Protein AF-0000000087666486 (afdb_homodimer)

pLDDT: mean 73.04, std 26.62, range [18.28, 98.5]

Sequence (472 aa):
MTANTTCSDFVQFFRSWVSNPRQVSAIAPSGERLARLMTREIEALDEPVLELGPGTGVFTRALLARGVRECDLTLIEFGAEFVGALSGRFPKARVVQMDAGEIAEAGLFDGNPVGAVVSGLPLLSMPPSKVAAILSGAFSVLRAGGAFYQFTYGPRCPVQRAIMEGLDLQATRIGGTVRNLPPASVYRISRKAPTEISSARRRYGGKSIDADISLVAAEMTAERNVSNLGSLNPGLMTANTTCSDFVQFFRSWVSNPRQVSAIAPSGERLARLMTREIEALDEPVLELGPGTGVFTRALLARGVRECDLTLIEFGAEFVGALSGRFPKARVVQMDAGEIAEAGLFDGNPVGAVVSGLPLLSMPPSKVAAILSGAFSVLRAGGAFYQFTYGPRCPVQRAIMEGLDLQATRIGGTVRNLPPASVYRISRKAPTEISSARRRYGGKSIDADISLVAAEMTAERNVSNLGSLNPGL

Secondary structure (DSSP, 8-state):
------SS-SSSTTS-SSS-TTT------HHHHHHHHHHTT--GGG-SEEEE--TTTHHHHHHHHTT--GGGEEEEES-HHHHHHHHHH-TTSEEEES-GGGHHHH-TTTT--EEEEEE-S-GGGS-HHHHHHHHHHHHHHEEEEEEEEEEEESSS-SS-HHHHHHTTEEEEEEEE-------EEEEEEEEPP--TTTTTTTTT--STHHHHHHHHHHHHHHHHHHHHHGGG----/------SS-S-STTTTSSS-TTT------HHHHHHHHHHTT--GGG-SEEEE--TTTHHHHHHHHTT--GGGEEEEES-HHHHHHHHHH-TTSEEEES-GGGHHHH-TTTT--EEEEEE-S-GGGS-HHHHHHHHHHHHHHEEEEEEEEEEEESSS-SS-HHHHHHTTEEEEEEEE-------EEEEEEEEPP--TTTTTTTTT--STHHHHHHHHHHHHHHHHHHHHHGGG----

Foldseek 3Di:
DDDCVDDCPCVVVPVDDPDPVVVVPPPPPLLLVVLCLLCVVPACVQFLEEEEACQQNSNVVNNVVRPHDLLRYEYEHQDPVRQVNCCVVRVNHHYHHDQLLCLQVPCPQPVHAGREYGYPDALLVDDLVSVLSNVVNNVNRHDVPHDYGDDYDDDDDSHDPVSCVVVVHDDDDRDDDDDDRPDDDDDDDDDDDPDVVNVVVCVPPVPCPVPPVVVVVVVVVVVVVVVVPVVPPDDD/DDPPPDDCPCPPVVVPVPDPVVPPDPPQPLLLVVLCLLCVVPACVQFLEEEEACQQNSNVVNNVVRPHDLLRYEYEHQDPVRQVNCCVVRVNHHYHHDQLLCLQVPCPQPVHAGQEYGYPDALLVDDLVSVLSNVVNNVNRHDVPHDYGDDYDDDDDSHDPVSCVVVVHDDDDRDDDDDDDPDDDDDDDDDDDPDVVNVVVCVPPVPCPVPVVVVVVVVVVVVVVVVVPVVPPDDD

Solvent-accessible surface area (backbone atoms only — not comparable to full-atom values): 26364 Å² total; per-residue (Å²): 147,74,94,67,83,68,64,96,50,73,51,59,65,55,71,45,65,38,57,63,54,83,72,60,65,73,30,32,36,65,61,48,38,46,25,44,61,60,35,65,87,51,43,54,88,28,55,33,33,38,32,36,41,43,63,66,34,44,54,54,52,38,37,45,74,49,52,35,55,53,67,38,30,37,37,35,28,63,54,70,86,35,50,62,58,43,42,67,77,38,68,60,34,45,74,42,81,40,59,62,53,45,45,62,78,63,59,83,42,74,96,50,49,23,29,31,35,41,38,63,50,68,53,73,81,46,56,68,68,52,49,44,33,27,53,53,15,52,57,69,35,37,37,91,89,25,39,39,28,36,57,33,86,39,94,59,77,62,68,54,64,69,53,32,60,75,66,45,42,42,77,40,80,76,48,66,43,71,59,32,51,72,32,31,25,29,30,44,33,30,68,51,74,75,50,83,75,55,66,65,51,59,76,75,66,75,81,60,69,72,58,53,61,54,49,58,55,49,52,58,53,50,56,54,55,56,66,64,58,70,74,62,81,72,89,126,151,54,96,72,73,65,57,108,52,79,56,69,58,68,55,58,76,46,60,65,54,86,70,54,59,76,27,36,40,65,51,48,41,47,26,45,62,61,37,65,87,51,41,54,87,29,55,34,34,38,32,37,40,44,64,60,32,34,52,55,52,37,36,44,73,50,52,34,56,52,68,37,31,37,36,34,28,65,54,69,84,36,49,61,58,43,42,66,75,38,68,58,33,45,73,43,80,41,59,63,53,45,44,63,77,62,60,83,40,72,97,51,48,22,29,32,34,40,40,62,51,67,52,73,81,46,56,68,70,53,50,43,32,28,52,53,14,51,58,69,36,37,36,91,90,23,38,37,27,37,56,33,85,40,93,59,78,62,67,54,64,68,54,32,59,76,66,45,42,42,76,40,79,74,49,65,44,71,59,32,51,73,32,30,25,28,31,44,33,30,69,51,74,77,50,82,73,54,65,65,52,58,77,75,66,74,79,60,70,72,60,55,62,55,48,56,55,50,52,58,52,48,56,53,56,57,66,64,57,68,73,61,80,72,89,129

Structure (mmCIF, N/CA/C/O backbone):
data_AF-0000000087666486-model_v1
#
loop_
_entity.id
_entity.type
_entity.pdbx_description
1 polymer 'Phospholipid methyltransferase'
#
loop_
_atom_site.group_PDB
_atom_site.id
_atom_site.type_symbol
_atom_site.label_atom_id
_atom_site.label_alt_id
_atom_site.label_comp_id
_atom_site.label_asym_id
_atom_site.label_entity_id
_atom_site.label_seq_id
_atom_site.pdbx_PDB_ins_code
_atom_site.Cartn_x
_atom_site.Cartn_y
_atom_site.Cartn_z
_atom_site.occupancy
_atom_site.B_iso_or_equiv
_atom_site.auth_seq_id
_atom_site.auth_comp_id
_atom_site.auth_asym_id
_atom_site.auth_atom_id
_atom_site.pdbx_PDB_model_num
ATOM 1 N N . MET A 1 1 ? 28.156 20.906 -7.379 1 20.38 1 MET A N 1
ATOM 2 C CA . MET A 1 1 ? 27 21.344 -8.164 1 20.38 1 MET A CA 1
ATOM 3 C C . MET A 1 1 ? 25.797 20.438 -7.914 1 20.38 1 MET A C 1
ATOM 5 O O . MET A 1 1 ? 24.719 20.672 -8.461 1 20.38 1 MET A O 1
ATOM 9 N N . THR A 1 2 ? 25.672 19.297 -6.918 1 18.28 2 THR A N 1
ATOM 10 C CA . THR A 1 2 ? 25.047 18.109 -6.332 1 18.28 2 THR A CA 1
ATOM 11 C C . THR A 1 2 ? 23.891 18.5 -5.418 1 18.28 2 THR A C 1
ATOM 13 O O . THR A 1 2 ? 23.781 19.656 -4.996 1 18.28 2 THR A O 1
ATOM 16 N N . ALA A 1 3 ? 23.469 17.906 -4.082 1 20.86 3 ALA A N 1
ATOM 17 C CA . ALA A 1 3 ? 22.703 16.703 -4.41 1 20.86 3 ALA A CA 1
ATOM 18 C C . ALA A 1 3 ? 21.375 17.047 -5.082 1 20.86 3 ALA A C 1
ATOM 20 O O . ALA A 1 3 ? 20.719 18.016 -4.684 1 20.86 3 ALA A O 1
ATOM 21 N N . ASN A 1 4 ? 20.875 16.859 -6.473 1 23.69 4 ASN A N 1
ATOM 22 C CA . ASN A 1 4 ? 20.078 16.281 -7.547 1 23.69 4 ASN A CA 1
ATOM 23 C C . ASN A 1 4 ? 18.906 15.477 -7.004 1 23.69 4 ASN A C 1
ATOM 25 O O . ASN A 1 4 ? 18.562 14.43 -7.551 1 23.69 4 ASN A O 1
ATOM 29 N N . THR A 1 5 ? 18.891 15.156 -5.832 1 29.58 5 THR A N 1
ATOM 30 C CA . THR A 1 5 ? 18.297 13.836 -5.594 1 29.58 5 THR A CA 1
ATOM 31 C C . THR A 1 5 ? 16.875 13.773 -6.145 1 29.58 5 THR A C 1
ATOM 33 O O . THR A 1 5 ? 15.992 14.477 -5.672 1 29.58 5 THR A O 1
ATOM 36 N N . THR A 1 6 ? 16.734 13.57 -7.508 1 30.69 6 THR A N 1
ATOM 37 C CA . THR A 1 6 ? 15.93 14.078 -8.609 1 30.69 6 THR A CA 1
ATOM 38 C C . THR A 1 6 ? 14.461 14.156 -8.219 1 30.69 6 THR A C 1
ATOM 40 O O . THR A 1 6 ? 14.07 13.672 -7.156 1 30.69 6 THR A O 1
ATOM 43 N N . CYS A 1 7 ? 14.008 14.219 -9.484 1 29.83 7 CYS A N 1
ATOM 44 C CA . CYS A 1 7 ? 13.266 14.883 -10.555 1 29.83 7 CYS A CA 1
ATOM 45 C C . CYS A 1 7 ? 11.781 14.938 -10.234 1 29.83 7 CYS A C 1
ATOM 47 O O . CYS A 1 7 ? 11.281 14.148 -9.43 1 29.83 7 CYS A O 1
ATOM 49 N N . SER A 1 8 ? 10.734 14.914 -11.312 1 38.97 8 SER A N 1
ATOM 50 C CA . SER A 1 8 ? 9.289 14.781 -11.453 1 38.97 8 SER A CA 1
ATOM 51 C C . SER A 1 8 ? 8.664 14.133 -10.227 1 38.97 8 SER A C 1
ATOM 53 O O . SER A 1 8 ? 7.957 13.125 -10.344 1 38.97 8 SER A O 1
ATOM 55 N N . ASP A 1 9 ? 9.352 13.766 -8.945 1 36 9 ASP A N 1
ATOM 56 C CA . ASP A 1 9 ? 9.609 12.852 -7.836 1 36 9 ASP A CA 1
ATOM 57 C C . ASP A 1 9 ? 8.547 12.984 -6.75 1 36 9 ASP A C 1
ATOM 59 O O . ASP A 1 9 ? 8.086 11.984 -6.199 1 36 9 ASP A O 1
ATOM 63 N N . PHE A 1 10 ? 9.008 13.961 -5.719 1 29.09 10 PHE A N 1
ATOM 64 C CA . PHE A 1 10 ? 8.086 13.961 -4.59 1 29.09 10 PHE A CA 1
ATOM 65 C C . PHE A 1 10 ? 6.641 13.883 -5.074 1 29.09 10 PHE A C 1
ATOM 67 O O . PHE A 1 10 ? 5.801 13.25 -4.43 1 29.09 10 PHE A O 1
ATOM 74 N N . VAL A 1 11 ? 6.711 14.805 -6.402 1 33.44 11 VAL A N 1
ATOM 75 C CA . VAL A 1 11 ? 5.59 15.312 -7.188 1 33.44 11 VAL A CA 1
ATOM 76 C C . VAL A 1 11 ? 4.602 14.18 -7.465 1 33.44 11 VAL A C 1
ATOM 78 O O . VAL A 1 11 ? 4.996 13.094 -7.887 1 33.44 11 VAL A O 1
ATOM 81 N N . GLN A 1 12 ? 4.102 14.938 -7.93 1 41.06 12 GLN A N 1
ATOM 82 C CA . GLN A 1 12 ? 3.092 15.68 -7.188 1 41.06 12 GLN A CA 1
ATOM 83 C C . GLN A 1 12 ? 2.584 14.875 -5.996 1 41.06 12 GLN A C 1
ATOM 85 O O . GLN A 1 12 ? 1.449 15.062 -5.551 1 41.06 12 GLN A O 1
ATOM 90 N N . PHE A 1 13 ? 3.482 14.352 -4.965 1 34.97 13 PHE A N 1
ATOM 91 C CA . PHE A 1 13 ? 3.379 13.344 -3.916 1 34.97 13 PHE A CA 1
ATOM 92 C C . PHE A 1 13 ? 1.929 12.922 -3.713 1 34.97 13 PHE A C 1
ATOM 94 O O . PHE A 1 13 ? 1.623 11.727 -3.691 1 34.97 13 PHE A O 1
ATOM 101 N N . PHE A 1 14 ? 1.424 13.625 -3.309 1 35.31 14 PHE A N 1
ATOM 102 C CA . PHE A 1 14 ? 0.018 13.742 -2.941 1 35.31 14 PHE A CA 1
ATOM 103 C C . PHE A 1 14 ? -0.875 13.625 -4.172 1 35.31 14 PHE A C 1
ATOM 105 O O . PHE A 1 14 ? -2.092 13.477 -4.051 1 35.31 14 PHE A O 1
ATOM 112 N N . ARG A 1 15 ? -0.001 14.383 -5.445 1 35.44 15 ARG A N 1
ATOM 113 C CA . ARG A 1 15 ? -0.92 14.555 -6.566 1 35.44 15 ARG A CA 1
ATOM 114 C C . ARG A 1 15 ? -1.989 13.469 -6.574 1 35.44 15 ARG A C 1
ATOM 116 O O . ARG A 1 15 ? -1.671 12.281 -6.59 1 35.44 15 ARG A O 1
ATOM 123 N N . SER A 1 16 ? -2.566 13.742 -5.922 1 37.09 16 SER A N 1
ATOM 124 C CA . SER A 1 16 ? -3.82 14.016 -5.227 1 37.09 16 SER A CA 1
ATOM 125 C C . SER A 1 16 ? -4.684 12.766 -5.129 1 37.09 16 SER A C 1
ATOM 127 O O . SER A 1 16 ? -4.973 12.125 -6.141 1 37.09 16 SER A O 1
ATOM 129 N N . TRP A 1 17 ? -4.57 12.156 -3.863 1 35.62 17 TRP A N 1
ATOM 130 C CA . TRP A 1 17 ? -5.125 11.242 -2.867 1 35.62 17 TRP A CA 1
ATOM 131 C C . TRP A 1 17 ? -6.48 10.711 -3.314 1 35.62 17 TRP A C 1
ATOM 133 O O . TRP A 1 17 ? -6.742 9.508 -3.223 1 35.62 17 TRP A O 1
ATOM 143 N N . VAL A 1 18 ? -7.348 11.492 -3.418 1 35.41 18 VAL A N 1
ATOM 144 C CA . VAL A 1 18 ? -8.766 11.82 -3.291 1 35.41 18 VAL A CA 1
ATOM 145 C C . VAL A 1 18 ? -9.406 11.883 -4.676 1 35.41 18 VAL A C 1
ATOM 147 O O . VAL A 1 18 ? -10.633 11.922 -4.793 1 35.41 18 VAL A O 1
ATOM 150 N N . SER A 1 19 ? -8.586 12.336 -5.676 1 32.97 19 SER A N 1
ATOM 151 C CA . SER A 1 19 ? -9.484 12.789 -6.734 1 32.97 19 SER A CA 1
ATOM 152 C C . SER A 1 19 ? -10.367 11.648 -7.23 1 32.97 19 SER A C 1
ATOM 154 O O . SER A 1 19 ? -11.5 11.883 -7.66 1 32.97 19 SER A O 1
ATOM 156 N N . ASN A 1 20 ? -9.977 10.805 -8.07 1 28.58 20 ASN A N 1
ATOM 157 C CA . ASN A 1 20 ? -10.977 9.914 -8.648 1 28.58 20 ASN A CA 1
ATOM 158 C C . ASN A 1 20 ? -11.18 8.672 -7.793 1 28.58 20 ASN A C 1
ATOM 160 O O . ASN A 1 20 ? -10.555 7.637 -8.039 1 28.58 20 ASN A O 1
ATOM 164 N N . PRO A 1 21 ? -11.875 8.938 -6.66 1 30.67 21 PRO A N 1
ATOM 165 C CA . PRO A 1 21 ? -12.203 7.883 -5.699 1 30.67 21 PRO A CA 1
ATOM 166 C C . PRO A 1 21 ? -12.633 6.586 -6.379 1 30.67 21 PRO A C 1
ATOM 168 O O . PRO A 1 21 ? -12.664 5.531 -5.742 1 30.67 21 PRO A O 1
ATOM 171 N N . ARG A 1 22 ? -13.398 6.734 -7.434 1 30 22 ARG A N 1
ATOM 172 C CA . ARG A 1 22 ? -13.867 5.484 -8.023 1 30 22 ARG A CA 1
ATOM 173 C C . ARG A 1 22 ? -12.703 4.535 -8.297 1 30 22 ARG A C 1
ATOM 175 O O . ARG A 1 22 ? -12.906 3.35 -8.562 1 30 22 ARG A O 1
ATOM 182 N N . GLN A 1 23 ? -11.57 5.223 -8.617 1 27.34 23 GLN A N 1
ATOM 183 C CA . GLN A 1 23 ? -10.445 4.328 -8.906 1 27.34 23 GLN A CA 1
ATOM 184 C C . GLN A 1 23 ? -9.664 4.004 -7.633 1 27.34 23 GLN A C 1
ATOM 186 O O . GLN A 1 23 ? -8.695 3.248 -7.676 1 27.34 23 GLN A O 1
ATOM 191 N N . VAL A 1 24 ? -9.695 4.82 -6.648 1 30.08 24 VAL A N 1
ATOM 192 C CA . VAL A 1 24 ? -9.109 4.516 -5.348 1 30.08 24 VAL A CA 1
ATOM 193 C C . VAL A 1 24 ? -9.836 3.324 -4.723 1 30.08 24 VAL A C 1
ATOM 195 O O . VAL A 1 24 ? -9.906 3.207 -3.496 1 30.08 24 VAL A O 1
ATOM 198 N N . SER A 1 25 ? -10.734 2.656 -5.352 1 29.23 25 SER A N 1
ATOM 199 C CA . SER A 1 25 ? -11.117 1.341 -4.848 1 29.23 25 SER A CA 1
ATOM 200 C C . SER A 1 25 ? -10.047 0.759 -3.939 1 29.23 25 SER A C 1
ATOM 202 O O . SER A 1 25 ? -10.297 0.487 -2.764 1 29.23 25 SER A O 1
ATOM 204 N N . ALA A 1 26 ? -9.125 -0.308 -4.48 1 29 26 ALA A N 1
ATOM 205 C CA . ALA A 1 26 ? -8.562 -1.594 -4.078 1 29 26 ALA A CA 1
ATOM 206 C C . ALA A 1 26 ? -7.234 -1.407 -3.348 1 29 26 ALA A C 1
ATOM 208 O O . ALA A 1 26 ? -6.168 -1.501 -3.957 1 29 26 ALA A O 1
ATOM 209 N N . ILE A 1 27 ? -6.938 -0.235 -2.816 1 31.91 27 ILE A N 1
ATOM 210 C CA . ILE A 1 27 ? -5.613 -0.49 -2.254 1 31.91 27 ILE A CA 1
ATOM 211 C C . ILE A 1 27 ? -5.676 -1.689 -1.312 1 31.91 27 ILE A C 1
ATOM 213 O O . ILE A 1 27 ? -6.129 -1.567 -0.171 1 31.91 27 ILE A O 1
ATOM 217 N N . ALA A 1 28 ? -6.094 -2.723 -1.535 1 39.56 28 ALA A N 1
ATOM 218 C CA . ALA A 1 28 ? -5.918 -4.02 -0.885 1 39.56 28 ALA A CA 1
ATOM 219 C C . ALA A 1 28 ? -4.488 -4.191 -0.385 1 39.56 28 ALA A C 1
ATOM 221 O O . ALA A 1 28 ? -3.533 -3.814 -1.071 1 39.56 28 ALA A O 1
ATOM 222 N N . PRO A 1 29 ? -4.277 -4.199 1.124 1 44.38 29 PRO A N 1
ATOM 223 C CA . PRO A 1 29 ? -2.893 -4.539 1.456 1 44.38 29 PRO A CA 1
ATOM 224 C C . PRO A 1 29 ? -2.168 -5.246 0.314 1 44.38 29 PRO A C 1
ATOM 226 O O . PRO A 1 29 ? -2.807 -5.883 -0.527 1 44.38 29 PRO A O 1
ATOM 229 N N . SER A 1 30 ? -0.939 -4.652 0.114 1 53.5 30 SER A N 1
ATOM 230 C CA . SER A 1 30 ? -0.133 -5.203 -0.971 1 53.5 30 SER A CA 1
ATOM 231 C C . SER A 1 30 ? -0.398 -6.695 -1.155 1 53.5 30 SER A C 1
ATOM 233 O O . SER A 1 30 ? -0.512 -7.176 -2.285 1 53.5 30 SER A O 1
ATOM 235 N N . GLY A 1 31 ? -0.73 -7.227 0.087 1 62.38 31 GLY A N 1
ATOM 236 C CA . GLY A 1 31 ? -1.003 -8.648 0.002 1 62.38 31 GLY A CA 1
ATOM 237 C C . GLY A 1 31 ? -2.318 -8.969 -0.686 1 62.38 31 GLY A C 1
ATOM 238 O O . GLY A 1 31 ? -2.387 -9.875 -1.521 1 62.38 31 GLY A O 1
ATOM 239 N N . GLU A 1 32 ? -3.305 -8.141 -0.295 1 67.19 32 GLU A N 1
ATOM 240 C CA . GLU A 1 32 ? -4.613 -8.367 -0.896 1 67.19 32 GLU A CA 1
ATOM 241 C C . GLU A 1 32 ? -4.617 -7.992 -2.375 1 67.19 32 GLU A C 1
ATOM 243 O O . GLU A 1 32 ? -5.223 -8.688 -3.197 1 67.19 32 GLU A O 1
ATOM 248 N N . ARG A 1 33 ? -3.936 -6.902 -2.641 1 71.94 33 ARG A N 1
ATOM 249 C CA . ARG A 1 33 ? -3.84 -6.484 -4.035 1 71.94 33 ARG A CA 1
ATOM 250 C C . ARG A 1 33 ? -3.096 -7.523 -4.867 1 71.94 33 ARG A C 1
ATOM 252 O O . ARG A 1 33 ? -3.502 -7.84 -5.988 1 71.94 33 ARG A O 1
ATOM 259 N N . LEU A 1 34 ? -2.062 -8.008 -4.316 1 78.56 34 LEU A N 1
ATOM 260 C CA . LEU A 1 34 ? -1.316 -9.055 -5.012 1 78.56 34 LEU A CA 1
ATOM 261 C C . LEU A 1 34 ? -2.184 -10.289 -5.23 1 78.56 34 LEU A C 1
ATOM 263 O O . LEU A 1 34 ? -2.164 -10.883 -6.309 1 78.56 34 LEU A O 1
ATOM 267 N N . ALA A 1 35 ? -2.969 -10.672 -4.188 1 84.25 35 ALA A N 1
ATOM 268 C CA . ALA A 1 35 ? -3.832 -11.852 -4.285 1 84.25 35 ALA A CA 1
ATOM 269 C C . ALA A 1 35 ? -4.895 -11.664 -5.363 1 84.25 35 ALA A C 1
ATOM 271 O O . ALA A 1 35 ? -5.172 -12.586 -6.137 1 84.25 35 ALA A O 1
ATOM 272 N N . ARG A 1 36 ? -5.418 -10.477 -5.406 1 84 36 ARG A N 1
ATOM 273 C CA . ARG A 1 36 ? -6.422 -10.172 -6.422 1 84 36 ARG A CA 1
ATOM 274 C C . ARG A 1 36 ? -5.816 -10.242 -7.82 1 84 36 ARG A C 1
ATOM 276 O O . ARG A 1 36 ? -6.434 -10.789 -8.742 1 84 36 ARG A O 1
ATOM 283 N N . LEU A 1 37 ? -4.645 -9.719 -7.941 1 85.12 37 LEU A N 1
ATOM 284 C CA . LEU A 1 37 ? -3.982 -9.727 -9.242 1 85.12 37 LEU A CA 1
ATOM 285 C C . LEU A 1 37 ? -3.639 -11.156 -9.656 1 85.12 37 LEU A C 1
ATOM 287 O O . LEU A 1 37 ? -3.824 -11.523 -10.82 1 85.12 37 LEU A O 1
ATOM 291 N N . MET A 1 38 ? -3.197 -11.891 -8.75 1 92.81 38 MET A N 1
ATOM 292 C CA . MET A 1 38 ? -2.797 -13.273 -8.992 1 92.81 38 MET A CA 1
ATOM 293 C C . MET A 1 38 ? -3.973 -14.102 -9.492 1 92.81 38 MET A C 1
ATOM 295 O O . MET A 1 38 ? -3.791 -15.039 -10.273 1 92.81 38 MET A O 1
ATOM 299 N N . THR A 1 39 ? -5.195 -13.797 -9.078 1 95.31 39 THR A N 1
ATOM 300 C CA . THR A 1 39 ? -6.336 -14.664 -9.344 1 95.31 39 THR A CA 1
ATOM 301 C C . THR A 1 39 ? -7.293 -14.008 -10.336 1 95.31 39 THR A C 1
ATOM 303 O O . THR A 1 39 ? -8.32 -14.586 -10.695 1 95.31 39 THR A O 1
ATOM 306 N N . ARG A 1 40 ? -6.961 -12.867 -10.844 1 91.56 40 ARG A N 1
ATOM 307 C CA . ARG A 1 40 ? -7.898 -12.016 -11.57 1 91.56 40 ARG A CA 1
ATOM 308 C C . ARG A 1 40 ? -8.367 -12.695 -12.852 1 91.56 40 ARG A C 1
ATOM 310 O O . ARG A 1 40 ? -9.477 -12.438 -13.328 1 91.56 40 ARG A O 1
ATOM 317 N N . GLU A 1 41 ? -7.531 -13.547 -13.391 1 93.62 41 GLU A N 1
ATOM 318 C CA . GLU A 1 41 ? -7.887 -14.156 -14.664 1 93.62 41 GLU A CA 1
ATOM 319 C C . GLU A 1 41 ? -8.523 -15.531 -14.461 1 93.62 41 GLU A C 1
ATOM 321 O O . GLU A 1 41 ? -8.828 -16.234 -15.43 1 93.62 41 GLU A O 1
ATOM 326 N N . ILE A 1 42 ? -8.734 -15.93 -13.242 1 95.88 42 ILE A N 1
ATOM 327 C CA . ILE A 1 42 ? -9.266 -17.25 -12.93 1 95.88 42 ILE A CA 1
ATOM 328 C C . ILE A 1 42 ? -10.75 -17.141 -12.586 1 95.88 42 ILE A C 1
ATOM 330 O O . ILE A 1 42 ? -11.141 -16.312 -11.766 1 95.88 42 ILE A O 1
ATOM 334 N N . GLU A 1 43 ? -11.516 -17.922 -13.273 1 92.25 43 GLU A N 1
ATOM 335 C CA . GLU A 1 43 ? -12.961 -17.969 -13.07 1 92.25 43 GLU A CA 1
ATOM 336 C C . GLU A 1 43 ? -13.438 -19.406 -12.875 1 92.25 43 GLU A C 1
ATOM 338 O O . GLU A 1 43 ? -12.641 -20.344 -12.906 1 92.25 43 GLU A O 1
ATOM 343 N N . ALA A 1 44 ? -14.734 -19.531 -12.641 1 92.12 44 ALA A N 1
ATOM 344 C CA . ALA A 1 44 ? -15.328 -20.844 -12.414 1 92.12 44 ALA A CA 1
ATOM 345 C C . ALA A 1 44 ? -15.086 -21.781 -13.594 1 92.12 44 ALA A C 1
ATOM 347 O O . ALA A 1 44 ? -14.922 -22.984 -13.414 1 92.12 44 ALA A O 1
ATOM 348 N N . LEU A 1 45 ? -14.977 -21.281 -14.75 1 91.12 45 LEU A N 1
ATOM 349 C CA . LEU A 1 45 ? -14.766 -22.078 -15.953 1 91.12 45 LEU A CA 1
ATOM 350 C C . LEU A 1 45 ? -13.383 -22.719 -15.945 1 91.12 45 LEU A C 1
ATOM 352 O O . LEU A 1 45 ? -13.125 -23.656 -16.703 1 91.12 45 LEU A O 1
ATOM 356 N N . ASP A 1 46 ? -12.5 -22.281 -15.055 1 94 46 ASP A N 1
ATOM 357 C CA . ASP A 1 46 ? -11.141 -22.797 -14.977 1 94 46 ASP A CA 1
ATOM 358 C C . ASP A 1 46 ? -11.039 -23.922 -13.938 1 94 46 ASP A C 1
ATOM 360 O O . ASP A 1 46 ? -9.953 -24.453 -13.695 1 94 46 ASP A O 1
ATOM 364 N N . GLU A 1 47 ? -12.125 -24.281 -13.398 1 94.38 47 GLU A N 1
ATOM 365 C CA . GLU A 1 47 ? -12.133 -25.375 -12.422 1 94.38 47 GLU A CA 1
ATOM 366 C C . GLU A 1 47 ? -11.844 -26.719 -13.094 1 94.38 47 GLU A C 1
ATOM 368 O O . GLU A 1 47 ? -12.242 -26.938 -14.242 1 94.38 47 GLU A O 1
ATOM 373 N N . PRO A 1 48 ? -11.227 -27.609 -12.344 1 97.38 48 PRO A N 1
ATOM 374 C CA . PRO A 1 48 ? -10.641 -27.438 -11.008 1 97.38 48 PRO A CA 1
ATOM 375 C C . PRO A 1 48 ? -9.367 -26.594 -11.023 1 97.38 48 PRO A C 1
ATOM 377 O O . PRO A 1 48 ? -8.766 -26.406 -12.078 1 97.38 48 PRO A O 1
ATOM 380 N N . VAL A 1 49 ? -8.977 -25.984 -9.867 1 98.25 49 VAL A N 1
ATOM 381 C CA . VAL A 1 49 ? -7.797 -25.125 -9.742 1 98.25 49 VAL A CA 1
ATOM 382 C C . VAL A 1 49 ? -6.824 -25.734 -8.727 1 98.25 49 VAL A C 1
ATOM 384 O O . VAL A 1 49 ? -7.242 -26.281 -7.707 1 98.25 49 VAL A O 1
ATOM 387 N N . LEU A 1 50 ? -5.578 -25.656 -9.055 1 98.5 50 LEU A N 1
ATOM 388 C CA . LEU A 1 50 ? -4.496 -26.125 -8.195 1 98.5 50 LEU A CA 1
ATOM 389 C C . LEU A 1 50 ? -3.713 -24.953 -7.613 1 98.5 50 LEU A C 1
ATOM 391 O O . LEU A 1 50 ? -3.328 -24.031 -8.336 1 98.5 50 LEU A O 1
ATOM 395 N N . GLU A 1 51 ? -3.574 -24.922 -6.301 1 98.38 51 GLU A N 1
ATOM 396 C CA . GLU A 1 51 ? -2.725 -23.938 -5.637 1 98.38 51 GLU A CA 1
ATOM 397 C C . GLU A 1 51 ? -1.496 -24.609 -5.02 1 98.38 51 GLU A C 1
ATOM 399 O O . GLU A 1 51 ? -1.613 -25.594 -4.301 1 98.38 51 GLU A O 1
ATOM 404 N N . LEU A 1 52 ? -0.344 -24.062 -5.359 1 96.94 52 LEU A N 1
ATOM 405 C CA . LEU A 1 52 ? 0.92 -24.531 -4.805 1 96.94 52 LEU A CA 1
ATOM 406 C C . LEU A 1 52 ? 1.416 -23.594 -3.711 1 96.94 52 LEU A C 1
ATOM 408 O O . LEU A 1 52 ? 1.583 -22.391 -3.943 1 96.94 52 LEU A O 1
ATOM 412 N N . GLY A 1 53 ? 1.682 -24.141 -2.52 1 91.69 53 GLY A N 1
ATOM 413 C CA . GLY A 1 53 ? 2.154 -23.328 -1.408 1 91.69 53 GLY A CA 1
ATOM 414 C C . GLY A 1 53 ? 1.113 -22.359 -0.894 1 91.69 53 GLY A C 1
ATOM 415 O O . GLY A 1 53 ? 1.362 -21.156 -0.829 1 91.69 53 GLY A O 1
ATOM 416 N N . PRO A 1 54 ? -0.011 -22.875 -0.505 1 91.44 54 PRO A N 1
ATOM 417 C CA . PRO A 1 54 ? -1.074 -21.984 -0.037 1 91.44 54 PRO A CA 1
ATOM 418 C C . PRO A 1 54 ? -0.709 -21.25 1.258 1 91.44 54 PRO A C 1
ATOM 420 O O . PRO A 1 54 ? -1.216 -20.156 1.522 1 91.44 54 PRO A O 1
ATOM 423 N N . GLY A 1 55 ? 0.133 -21.859 2.064 1 83.5 55 GLY A N 1
ATOM 424 C CA . GLY A 1 55 ? 0.518 -21.234 3.314 1 83.5 55 GLY A CA 1
ATOM 425 C C . GLY A 1 55 ? -0.663 -20.922 4.215 1 83.5 55 GLY A C 1
ATOM 426 O O . GLY A 1 55 ? -1.405 -21.812 4.605 1 83.5 55 GLY A O 1
ATOM 427 N N . THR A 1 56 ? -0.966 -19.641 4.414 1 77.38 56 THR A N 1
ATOM 428 C CA . THR A 1 56 ? -2.061 -19.25 5.289 1 77.38 56 THR A CA 1
ATOM 429 C C . THR A 1 56 ? -3.369 -19.141 4.508 1 77.38 56 THR A C 1
ATOM 431 O O . THR A 1 56 ? -4.418 -18.859 5.086 1 77.38 56 THR A O 1
ATOM 434 N N . GLY A 1 57 ? -3.338 -19.297 3.256 1 84.19 57 GLY A N 1
ATOM 435 C CA . GLY A 1 57 ? -4.551 -19.375 2.453 1 84.19 57 GLY A CA 1
ATOM 436 C C . GLY A 1 57 ? -4.926 -18.047 1.825 1 84.19 57 GLY A C 1
ATOM 437 O O . GLY A 1 57 ? -6.102 -17.797 1.545 1 84.19 57 GLY A O 1
ATOM 438 N N . VAL A 1 58 ? -3.957 -17.141 1.607 1 81.56 58 VAL A N 1
ATOM 439 C CA . VAL A 1 58 ? -4.23 -15.812 1.069 1 81.56 58 VAL A CA 1
ATOM 440 C C . VAL A 1 58 ? -4.762 -15.93 -0.358 1 81.56 58 VAL A C 1
ATOM 442 O O . VAL A 1 58 ? -5.789 -15.336 -0.696 1 81.56 58 VAL A O 1
ATOM 445 N N . PHE A 1 59 ? -4.102 -16.688 -1.158 1 90.81 59 PHE A N 1
ATOM 446 C CA . PHE A 1 59 ? -4.562 -16.859 -2.531 1 90.81 59 PHE A CA 1
ATOM 447 C C . PHE A 1 59 ? -5.793 -17.75 -2.58 1 90.81 59 PHE A C 1
ATOM 449 O O . PHE A 1 59 ? -6.664 -17.578 -3.434 1 90.81 59 PHE A O 1
ATOM 456 N N . THR A 1 60 ? -5.906 -18.688 -1.642 1 94 60 THR A N 1
ATOM 457 C CA . THR A 1 60 ? -7.086 -19.547 -1.552 1 94 60 THR A CA 1
ATOM 458 C C . THR A 1 60 ? -8.352 -18.703 -1.39 1 94 60 THR A C 1
ATOM 460 O O . THR A 1 60 ? -9.32 -18.891 -2.127 1 94 60 THR A O 1
ATOM 463 N N . ARG A 1 61 ? -8.266 -17.781 -0.484 1 88.75 61 ARG A N 1
ATOM 464 C CA . ARG A 1 61 ? -9.406 -16.906 -0.219 1 88.75 61 ARG A CA 1
ATOM 465 C C . ARG A 1 61 ? -9.758 -16.078 -1.445 1 88.75 61 ARG A C 1
ATOM 467 O O . ARG A 1 61 ? -10.938 -15.875 -1.752 1 88.75 61 ARG A O 1
ATOM 474 N N . ALA A 1 62 ? -8.727 -15.594 -2.096 1 88.88 62 ALA A N 1
ATOM 475 C CA . ALA A 1 62 ? -8.953 -14.781 -3.289 1 88.88 62 ALA A CA 1
ATOM 476 C C . ALA A 1 62 ? -9.609 -15.602 -4.395 1 88.88 62 ALA A C 1
ATOM 478 O O . ALA A 1 62 ? -10.469 -15.102 -5.121 1 88.88 62 ALA A O 1
ATOM 479 N N . LEU A 1 63 ? -9.203 -16.844 -4.547 1 95.69 63 LEU A N 1
ATOM 480 C CA . LEU A 1 63 ? -9.812 -17.734 -5.531 1 95.69 63 LEU A CA 1
ATOM 481 C C . LEU A 1 63 ? -11.289 -17.953 -5.23 1 95.69 63 LEU A C 1
ATOM 483 O O . LEU A 1 63 ? -12.117 -17.922 -6.141 1 95.69 63 LEU A O 1
ATOM 487 N N . LEU A 1 64 ? -11.625 -18.156 -3.979 1 93.88 64 LEU A N 1
ATOM 488 C CA . LEU A 1 64 ? -13.016 -18.328 -3.57 1 93.88 64 LEU A CA 1
ATOM 489 C C . LEU A 1 64 ? -13.836 -17.078 -3.879 1 93.88 64 LEU A C 1
ATOM 491 O O . LEU A 1 64 ? -14.977 -17.172 -4.34 1 93.88 64 LEU A O 1
ATOM 495 N N . ALA A 1 65 ? -13.188 -15.953 -3.645 1 87.19 65 ALA A N 1
ATOM 496 C CA . ALA A 1 65 ? -13.867 -14.688 -3.902 1 87.19 65 ALA A CA 1
ATOM 497 C C . ALA A 1 65 ? -14.156 -14.508 -5.391 1 87.19 65 ALA A C 1
ATOM 499 O O . ALA A 1 65 ? -15.094 -13.797 -5.77 1 87.19 65 ALA A O 1
ATOM 500 N N . ARG A 1 66 ? -13.359 -15.172 -6.242 1 91.38 66 ARG A N 1
ATOM 501 C CA . ARG A 1 66 ? -13.531 -15.117 -7.688 1 91.38 66 ARG A CA 1
ATOM 502 C C . ARG A 1 66 ? -14.641 -16.062 -8.148 1 91.38 66 ARG A C 1
ATOM 504 O O . ARG A 1 66 ? -14.984 -16.094 -9.328 1 91.38 66 ARG A O 1
ATOM 511 N N . GLY A 1 67 ? -15.055 -16.922 -7.203 1 92.31 67 GLY A N 1
ATOM 512 C CA . GLY A 1 67 ? -16.156 -17.797 -7.535 1 92.31 67 GLY A CA 1
ATOM 513 C C . GLY A 1 67 ? -15.742 -19.234 -7.734 1 92.31 67 GLY A C 1
ATOM 514 O O . GLY A 1 67 ? -16.562 -20.078 -8.086 1 92.31 67 GLY A O 1
ATOM 515 N N . VAL A 1 68 ? -14.531 -19.562 -7.57 1 95.81 68 VAL A N 1
ATOM 516 C CA . VAL A 1 68 ? -14.086 -20.953 -7.625 1 95.81 68 VAL A CA 1
ATOM 517 C C . VAL A 1 68 ? -14.695 -21.75 -6.469 1 95.81 68 VAL A C 1
ATOM 519 O O . VAL A 1 68 ? -14.656 -21.297 -5.316 1 95.81 68 VAL A O 1
ATOM 522 N N . ARG A 1 69 ? -15.273 -22.875 -6.812 1 97.12 69 ARG A N 1
ATOM 523 C CA . ARG A 1 69 ? -15.844 -23.688 -5.746 1 97.12 69 ARG A CA 1
ATOM 524 C C . ARG A 1 69 ? -14.75 -24.297 -4.879 1 97.12 69 ARG A C 1
ATOM 526 O O . ARG A 1 69 ? -13.734 -24.781 -5.395 1 97.12 69 ARG A O 1
ATOM 533 N N . GLU A 1 70 ? -14.953 -24.25 -3.625 1 97.69 70 GLU A N 1
ATOM 534 C CA . GLU A 1 70 ? -13.961 -24.766 -2.689 1 97.69 70 GLU A CA 1
ATOM 535 C C . GLU A 1 70 ? -13.625 -26.219 -2.988 1 97.69 70 GLU A C 1
ATOM 537 O O . GLU A 1 70 ? -12.461 -26.625 -2.918 1 97.69 70 GLU A O 1
ATOM 542 N N . CYS A 1 71 ? -14.625 -27.031 -3.34 1 97.5 71 CYS A N 1
ATOM 543 C CA . CYS A 1 71 ? -14.43 -28.453 -3.613 1 97.5 71 CYS A CA 1
ATOM 544 C C . CYS A 1 71 ? -13.641 -28.656 -4.898 1 97.5 71 CYS A C 1
ATOM 546 O O . CYS A 1 71 ? -13.164 -29.75 -5.172 1 97.5 71 CYS A O 1
ATOM 548 N N . ASP A 1 72 ? -13.453 -27.641 -5.629 1 97.5 72 ASP A N 1
ATOM 549 C CA . ASP A 1 72 ? -12.695 -27.734 -6.875 1 97.5 72 ASP A CA 1
ATOM 550 C C . ASP A 1 72 ? -11.297 -27.141 -6.711 1 97.5 72 ASP A C 1
ATOM 552 O O . ASP A 1 72 ? -10.602 -26.891 -7.695 1 97.5 72 ASP A O 1
ATOM 556 N N . LEU A 1 73 ? -10.93 -26.938 -5.426 1 97.81 73 LEU A N 1
ATOM 557 C CA . LEU A 1 73 ? -9.586 -26.469 -5.102 1 97.81 73 LEU A CA 1
ATOM 558 C C . LEU A 1 73 ? -8.742 -27.625 -4.555 1 97.81 73 LEU A C 1
ATOM 560 O O . LEU A 1 73 ? -9.18 -28.359 -3.662 1 97.81 73 LEU A O 1
ATOM 564 N N . THR A 1 74 ? -7.641 -27.859 -5.152 1 98.19 74 THR A N 1
ATOM 565 C CA . THR A 1 74 ? -6.598 -28.688 -4.566 1 98.19 74 THR A CA 1
ATOM 566 C C . THR A 1 74 ? -5.426 -27.828 -4.094 1 98.19 74 THR A C 1
ATOM 568 O O . THR A 1 74 ? -4.887 -27.031 -4.863 1 98.19 74 THR A O 1
ATOM 571 N N . LEU A 1 75 ? -5.074 -27.969 -2.848 1 98 75 LEU A N 1
ATOM 572 C CA . LEU A 1 75 ? -4.008 -27.219 -2.203 1 98 75 LEU A CA 1
ATOM 573 C C . LEU A 1 75 ? -2.828 -28.109 -1.86 1 98 75 LEU A C 1
ATOM 575 O O . LEU A 1 75 ? -2.949 -29.016 -1.021 1 98 75 LEU A O 1
ATOM 579 N N . ILE A 1 76 ? -1.711 -27.859 -2.465 1 97.62 76 ILE A N 1
ATOM 580 C CA . ILE A 1 76 ? -0.504 -28.625 -2.176 1 97.62 76 ILE A CA 1
ATOM 581 C C . ILE A 1 76 ? 0.413 -27.812 -1.262 1 97.62 76 ILE A C 1
ATOM 583 O O . ILE A 1 76 ? 0.859 -26.734 -1.628 1 97.62 76 ILE A O 1
ATOM 587 N N . GLU A 1 77 ? 0.682 -28.375 -0.141 1 92.75 77 GLU A N 1
ATOM 588 C CA . GLU A 1 77 ? 1.484 -27.734 0.895 1 92.75 77 GLU A CA 1
ATOM 589 C C . GLU A 1 77 ? 2.557 -28.672 1.429 1 92.75 77 GLU A C 1
ATOM 591 O O . GLU A 1 77 ? 2.271 -29.828 1.753 1 92.75 77 GLU A O 1
ATOM 596 N N . PHE A 1 78 ? 3.809 -28.125 1.468 1 88.44 78 PHE A N 1
ATOM 597 C CA . PHE A 1 78 ? 4.938 -28.906 1.937 1 88.44 78 PHE A CA 1
ATOM 598 C C . PHE A 1 78 ? 4.98 -28.953 3.459 1 88.44 78 PHE A C 1
ATOM 600 O O . PHE A 1 78 ? 5.234 -30 4.055 1 88.44 78 PHE A O 1
ATOM 607 N N . GLY A 1 79 ? 4.715 -27.828 4.012 1 84.38 79 GLY A N 1
ATOM 608 C CA . GLY A 1 79 ? 4.863 -27.688 5.449 1 84.38 79 GLY A CA 1
ATOM 609 C C . GLY A 1 79 ? 3.721 -28.297 6.234 1 84.38 79 GLY A C 1
ATOM 610 O O . GLY A 1 79 ? 2.58 -27.844 6.141 1 84.38 79 GLY A O 1
ATOM 611 N N . ALA A 1 80 ? 4.055 -29.203 7.02 1 86 80 ALA A N 1
ATOM 612 C CA . ALA A 1 80 ? 3.062 -29.891 7.832 1 86 80 ALA A CA 1
ATOM 613 C C . ALA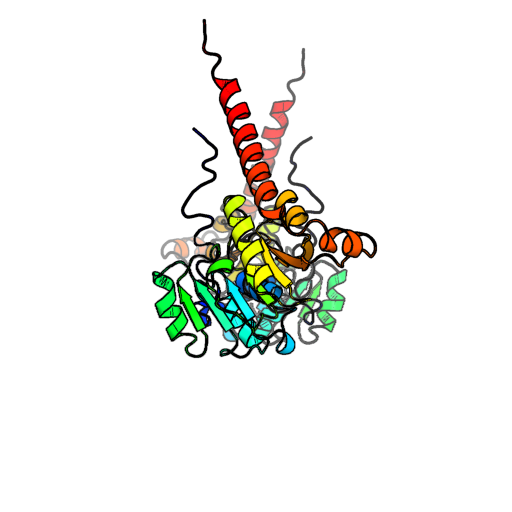 A 1 80 ? 2.35 -28.938 8.773 1 86 80 ALA A C 1
ATOM 615 O O . ALA A 1 80 ? 1.175 -29.125 9.102 1 86 80 ALA A O 1
ATOM 616 N N . GLU A 1 81 ? 3.053 -27.984 9.148 1 79.88 81 GLU A N 1
ATOM 617 C CA . GLU A 1 81 ? 2.521 -27.047 10.125 1 79.88 81 GLU A CA 1
ATOM 618 C C . GLU A 1 81 ? 1.331 -26.281 9.562 1 79.88 81 GLU A C 1
ATOM 620 O O . GLU A 1 81 ? 0.519 -25.734 10.312 1 79.88 81 GLU A O 1
ATOM 625 N N . PHE A 1 82 ? 1.205 -26.25 8.234 1 83.06 82 PHE A N 1
ATOM 626 C CA . PHE A 1 82 ? 0.142 -25.469 7.609 1 83.06 82 PHE A CA 1
ATOM 627 C C . PHE A 1 82 ? -1.043 -26.359 7.254 1 83.06 82 PHE A C 1
ATOM 629 O O . PHE A 1 82 ? -2.162 -25.875 7.082 1 83.06 82 PHE A O 1
ATOM 636 N N . VAL A 1 83 ? -0.869 -27.609 7.152 1 90.94 83 VAL A N 1
ATOM 637 C CA . VAL A 1 83 ? -1.85 -28.531 6.578 1 90.94 83 VAL A CA 1
ATOM 638 C C . VAL A 1 83 ? -3.1 -28.562 7.457 1 90.94 83 VAL A C 1
ATOM 640 O O . VAL A 1 83 ? -4.223 -28.453 6.953 1 90.94 83 VAL A O 1
ATOM 643 N N . GLY A 1 84 ? -2.879 -28.703 8.734 1 88.38 84 GLY A N 1
ATOM 644 C CA . GLY A 1 84 ? -4.012 -28.734 9.641 1 88.38 84 GLY A CA 1
ATOM 645 C C . GLY A 1 84 ? -4.859 -27.469 9.578 1 88.38 84 GLY A C 1
ATOM 646 O O . GLY A 1 84 ? -6.086 -27.547 9.469 1 88.38 84 GLY A O 1
ATOM 647 N N . ALA A 1 85 ? -4.242 -26.375 9.648 1 82.06 85 ALA A N 1
ATOM 648 C CA . ALA A 1 85 ? -4.938 -25.094 9.617 1 82.06 85 ALA A CA 1
ATOM 649 C C . ALA A 1 85 ? -5.672 -24.906 8.289 1 82.06 85 ALA A C 1
ATOM 651 O O . ALA A 1 85 ? -6.801 -24.406 8.266 1 82.06 85 ALA A O 1
ATOM 652 N N . LEU A 1 86 ? -5.035 -25.266 7.223 1 88.56 86 LEU A N 1
ATOM 653 C CA . LEU A 1 86 ? -5.648 -25.156 5.902 1 88.56 86 LEU A CA 1
ATOM 654 C C . LEU A 1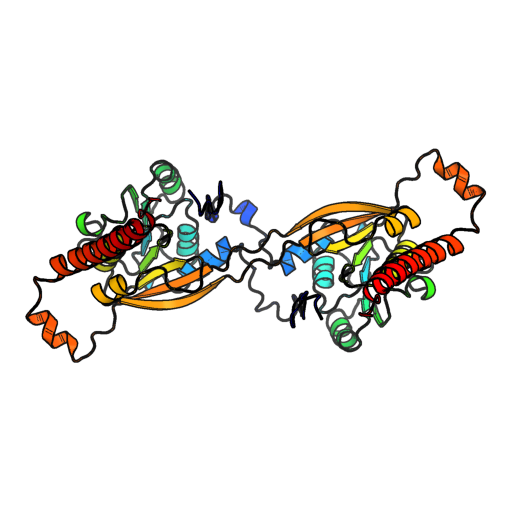 86 ? -6.902 -26.016 5.809 1 88.56 86 LEU A C 1
ATOM 656 O O . LEU A 1 86 ? -7.945 -25.562 5.344 1 88.56 86 LEU A O 1
ATOM 660 N N . SER A 1 87 ? -6.84 -27.219 6.277 1 96.19 87 SER A N 1
ATOM 661 C CA . SER A 1 87 ? -7.965 -28.141 6.227 1 96.19 87 SER A CA 1
ATOM 662 C C . SER A 1 87 ? -9.125 -27.656 7.086 1 96.19 87 SER A C 1
ATOM 664 O O . SER A 1 87 ? -10.289 -27.891 6.762 1 96.19 87 SER A O 1
ATOM 666 N N . GLY A 1 88 ? -8.75 -27.062 8.195 1 91.19 88 GLY A N 1
ATOM 667 C CA . GLY A 1 88 ? -9.773 -26.484 9.047 1 91.19 88 GLY A CA 1
ATOM 668 C C . GLY A 1 88 ? -10.461 -25.281 8.414 1 91.19 88 GLY A C 1
ATOM 669 O O . GLY A 1 88 ? -11.688 -25.156 8.5 1 91.19 88 GLY A O 1
ATOM 670 N N . ARG A 1 89 ? -9.742 -24.438 7.777 1 88.69 89 ARG A N 1
ATOM 671 C CA . ARG A 1 89 ? -10.25 -23.203 7.195 1 88.69 89 ARG A CA 1
ATOM 672 C C . ARG A 1 89 ? -11.023 -23.484 5.91 1 88.69 89 ARG A C 1
ATOM 674 O O . ARG A 1 89 ? -11.984 -22.766 5.598 1 88.69 89 ARG A O 1
ATOM 681 N N . PHE A 1 90 ? -10.539 -24.484 5.199 1 94.31 90 PHE A N 1
ATOM 682 C CA . PHE A 1 90 ? -11.156 -24.828 3.926 1 94.31 90 PHE A CA 1
ATOM 683 C C . PHE A 1 90 ? -11.523 -26.312 3.895 1 94.31 90 PHE A C 1
ATOM 685 O O . PHE A 1 90 ? -10.938 -27.078 3.139 1 94.31 90 PHE A O 1
ATOM 692 N N . PRO A 1 91 ? -12.531 -26.641 4.539 1 96.75 91 PRO A N 1
ATOM 693 C CA . PRO A 1 91 ? -12.836 -28.062 4.758 1 96.75 91 PRO A CA 1
ATOM 694 C C . PRO A 1 91 ? -13.297 -28.766 3.484 1 96.75 91 PRO A C 1
ATOM 696 O O . PRO A 1 91 ? -13.227 -30 3.395 1 96.75 91 PRO A O 1
ATOM 699 N N . LYS A 1 92 ? -13.766 -28.078 2.469 1 98.06 92 LYS A N 1
ATOM 700 C CA . LYS A 1 92 ? -14.242 -28.719 1.244 1 98.06 92 LYS A CA 1
ATOM 701 C C . LYS A 1 92 ? -13.117 -28.828 0.213 1 98.06 92 LYS A C 1
ATOM 703 O O . LYS A 1 92 ? -13.273 -29.5 -0.808 1 98.06 92 LYS A O 1
ATOM 708 N N . ALA A 1 93 ? -11.984 -28.141 0.431 1 98.12 93 ALA A N 1
ATOM 709 C CA . ALA A 1 93 ? -10.844 -28.234 -0.476 1 98.12 93 ALA A CA 1
ATOM 710 C C . ALA A 1 93 ? -10.055 -29.516 -0.239 1 98.12 93 ALA A C 1
ATOM 712 O O . ALA A 1 93 ? -10.086 -30.078 0.858 1 98.12 93 ALA A O 1
ATOM 713 N N . ARG A 1 94 ? -9.453 -29.984 -1.278 1 97.94 94 ARG A N 1
ATOM 714 C CA . ARG A 1 94 ? -8.508 -31.094 -1.143 1 97.94 94 ARG A CA 1
ATOM 715 C C . ARG A 1 94 ? -7.121 -30.578 -0.752 1 97.94 94 ARG A C 1
ATOM 717 O O . ARG A 1 94 ? -6.445 -29.922 -1.55 1 97.94 94 ARG A O 1
ATOM 724 N N . VAL A 1 95 ? -6.715 -30.844 0.483 1 97.69 95 VAL A N 1
ATOM 725 C CA . VAL A 1 95 ? -5.395 -30.438 0.953 1 97.69 95 VAL A CA 1
ATOM 726 C C . VAL A 1 95 ? -4.441 -31.625 0.928 1 97.69 95 VAL A C 1
ATOM 728 O O . VAL A 1 95 ? -4.711 -32.656 1.538 1 97.69 95 VAL A O 1
ATOM 731 N N . VAL A 1 96 ? -3.354 -31.5 0.233 1 97.69 96 VAL A N 1
ATOM 732 C CA . VAL A 1 96 ? -2.381 -32.562 0.076 1 97.69 96 VAL A CA 1
ATOM 733 C C . VAL A 1 96 ? -1.01 -32.094 0.56 1 97.69 96 VAL A C 1
ATOM 735 O O . VAL A 1 96 ? -0.504 -31.078 0.113 1 97.69 96 VAL A O 1
ATOM 738 N N . GLN A 1 97 ? -0.439 -32.844 1.492 1 96.75 97 GLN A N 1
ATOM 739 C CA . GLN A 1 97 ? 0.92 -32.531 1.934 1 96.75 97 GLN A CA 1
ATOM 740 C C . GLN A 1 97 ? 1.95 -33.219 1.022 1 96.75 97 GLN A C 1
ATOM 742 O O . GLN A 1 97 ? 2.113 -34.438 1.047 1 96.75 97 GLN A O 1
ATOM 747 N N . MET A 1 98 ? 2.674 -32.406 0.293 1 96.12 98 MET A N 1
ATOM 748 C CA . MET A 1 98 ? 3.697 -32.938 -0.599 1 96.12 98 MET A CA 1
ATOM 749 C C . MET A 1 98 ? 4.57 -31.812 -1.158 1 96.12 98 MET A C 1
ATOM 751 O O . MET A 1 98 ? 4.234 -30.641 -1.035 1 96.12 98 MET A O 1
ATOM 755 N N . ASP A 1 99 ? 5.645 -32.188 -1.664 1 95.19 99 ASP A N 1
ATOM 756 C CA . ASP A 1 99 ? 6.512 -31.297 -2.414 1 95.19 99 ASP A CA 1
ATOM 757 C C . ASP A 1 99 ? 5.945 -31.031 -3.807 1 95.19 99 ASP A C 1
ATOM 759 O O . ASP A 1 99 ? 5.629 -31.953 -4.547 1 95.19 99 ASP A O 1
ATOM 763 N N . ALA A 1 100 ? 5.789 -29.812 -4.164 1 96.56 100 ALA A N 1
ATOM 764 C CA . ALA A 1 100 ? 5.215 -29.422 -5.449 1 96.56 100 ALA A CA 1
ATOM 765 C C . ALA A 1 100 ? 6.035 -29.984 -6.609 1 96.56 100 ALA A C 1
ATOM 767 O O . ALA A 1 100 ? 5.523 -30.141 -7.719 1 96.56 100 ALA A O 1
ATOM 768 N N . GLY A 1 101 ? 7.324 -30.25 -6.422 1 96.69 101 GLY A N 1
ATOM 769 C CA . GLY A 1 101 ? 8.164 -30.844 -7.453 1 96.69 101 GLY A CA 1
ATOM 770 C C . GLY A 1 101 ? 7.797 -32.281 -7.781 1 96.69 101 GLY A C 1
ATOM 771 O O . GLY A 1 101 ? 8.289 -32.844 -8.766 1 96.69 101 GLY A O 1
ATOM 772 N N . GLU A 1 102 ? 6.852 -32.812 -7.027 1 96.56 102 GLU A N 1
ATOM 773 C CA . GLU A 1 102 ? 6.52 -34.219 -7.184 1 96.56 102 GLU A CA 1
ATOM 774 C C . GLU A 1 102 ? 5.145 -34.406 -7.82 1 96.56 102 GLU A C 1
ATOM 776 O O . GLU A 1 102 ? 4.625 -35.531 -7.879 1 96.56 102 GLU A O 1
ATOM 781 N N . ILE A 1 103 ? 4.609 -33.375 -8.297 1 95.81 103 ILE A N 1
ATOM 782 C CA . ILE A 1 103 ? 3.248 -33.375 -8.828 1 95.81 103 ILE A CA 1
ATOM 783 C C . ILE A 1 103 ? 3.154 -34.375 -9.977 1 95.81 103 ILE A C 1
ATOM 785 O O . ILE A 1 103 ? 2.184 -35.156 -10.07 1 95.81 103 ILE A O 1
ATOM 789 N N . ALA A 1 104 ? 4.137 -34.438 -10.852 1 92.38 104 ALA A N 1
ATOM 790 C CA . ALA A 1 104 ? 4.102 -35.281 -12.039 1 92.38 104 ALA A CA 1
ATOM 791 C C . ALA A 1 104 ? 3.963 -36.781 -11.656 1 92.38 104 ALA A C 1
ATOM 793 O O . ALA A 1 104 ? 3.287 -37.531 -12.352 1 92.38 104 ALA A O 1
ATOM 794 N N . GLU A 1 105 ? 4.496 -37.125 -10.562 1 93.12 105 GLU A N 1
ATOM 795 C CA . GLU A 1 105 ? 4.551 -38.531 -10.164 1 93.12 105 GLU A CA 1
ATOM 796 C C . GLU A 1 105 ? 3.381 -38.875 -9.258 1 93.12 105 GLU A C 1
ATOM 798 O O . GLU A 1 105 ? 3.08 -40.062 -9.062 1 93.12 105 GLU A O 1
ATOM 803 N N . ALA A 1 106 ? 2.686 -37.938 -8.75 1 92.75 106 ALA A N 1
ATOM 804 C CA . ALA A 1 106 ? 1.707 -38.156 -7.688 1 92.75 106 ALA A CA 1
ATOM 805 C C . ALA A 1 106 ? 0.389 -38.688 -8.266 1 92.75 106 ALA A C 1
ATOM 807 O O . ALA A 1 106 ? -0.429 -39.25 -7.543 1 92.75 106 ALA A O 1
ATOM 808 N N . GLY A 1 107 ? 0.107 -38.438 -9.531 1 90.19 107 GLY A N 1
ATOM 809 C CA . GLY A 1 107 ? -1.114 -38.938 -10.156 1 90.19 107 GLY A CA 1
ATOM 810 C C . GLY A 1 107 ? -2.367 -38.281 -9.602 1 90.19 107 GLY A C 1
ATOM 811 O O . GLY A 1 107 ? -3.438 -38.875 -9.594 1 90.19 107 GLY A O 1
ATOM 812 N N . LEU A 1 108 ? -2.314 -37.094 -9.078 1 89.88 108 LEU A N 1
ATOM 813 C CA . LEU A 1 108 ? -3.398 -36.438 -8.367 1 89.88 108 LEU A CA 1
ATOM 814 C C . LEU A 1 108 ? -4.535 -36.062 -9.32 1 89.88 108 LEU A C 1
ATOM 816 O O . LEU A 1 108 ? -5.699 -36 -8.914 1 89.88 108 LEU A O 1
ATOM 820 N N . PHE A 1 109 ? -4.25 -35.844 -10.555 1 89.38 109 PHE A N 1
ATOM 821 C CA . PHE A 1 109 ? -5.262 -35.312 -11.469 1 89.38 109 PHE A CA 1
ATOM 822 C C . PHE A 1 109 ? -5.41 -36.219 -12.688 1 89.38 109 PHE A C 1
ATOM 824 O O . PHE A 1 109 ? -5.812 -35.781 -13.758 1 89.38 109 PHE A O 1
ATOM 831 N N . ASP A 1 110 ? -5.117 -37.469 -12.5 1 84.06 110 ASP A N 1
ATOM 832 C CA . ASP A 1 110 ? -5.254 -38.406 -13.602 1 84.06 110 ASP A CA 1
ATOM 833 C C . ASP A 1 110 ? -6.676 -38.406 -14.156 1 84.06 110 ASP A C 1
ATOM 835 O O . ASP A 1 110 ? -7.641 -38.594 -13.414 1 84.06 110 ASP A O 1
ATOM 839 N N . GLY A 1 111 ? -6.75 -38.062 -15.367 1 84.69 111 GLY A N 1
ATOM 840 C CA . GLY A 1 111 ? -8.016 -38.094 -16.078 1 84.69 111 GLY A CA 1
ATOM 841 C C . GLY A 1 111 ? -8.852 -36.844 -15.867 1 84.69 111 GLY A C 1
ATOM 842 O O . GLY A 1 111 ? -9.922 -36.688 -16.453 1 84.69 111 GLY A O 1
ATOM 843 N N . ASN A 1 112 ? -8.383 -35.938 -14.977 1 91.75 112 ASN A N 1
ATOM 844 C CA . ASN A 1 112 ? -9.102 -34.688 -14.711 1 91.75 112 ASN A CA 1
ATOM 845 C C . ASN A 1 112 ? -8.148 -33.531 -14.547 1 91.75 112 ASN A C 1
ATOM 847 O O . ASN A 1 112 ? -7.918 -33.062 -13.43 1 91.75 112 ASN A O 1
ATOM 851 N N . PRO A 1 113 ? -7.688 -33 -15.711 1 95.38 113 PRO A N 1
ATOM 852 C CA . PRO A 1 113 ? -6.707 -31.922 -15.641 1 95.38 113 PRO A CA 1
ATOM 853 C C . PRO A 1 113 ? -7.285 -30.641 -15.047 1 95.38 113 PRO A C 1
ATOM 855 O O . PRO A 1 113 ? -8.492 -30.422 -15.109 1 95.38 113 PRO A O 1
ATOM 858 N N . VAL A 1 114 ? -6.434 -29.859 -14.5 1 97.38 114 VAL A N 1
ATOM 859 C CA . VAL A 1 114 ? -6.863 -28.609 -13.891 1 97.38 114 VAL A CA 1
ATOM 860 C C . VAL A 1 114 ? -6.863 -27.5 -14.945 1 97.38 114 VAL A C 1
ATOM 862 O O . VAL A 1 114 ? -6.152 -27.578 -15.945 1 97.38 114 VAL A O 1
ATOM 865 N N . GLY A 1 115 ? -7.695 -26.484 -14.641 1 97.25 115 GLY A N 1
ATOM 866 C CA . GLY A 1 115 ? -7.809 -25.375 -15.586 1 97.25 115 GLY A CA 1
ATOM 867 C C . GLY A 1 115 ? -6.828 -24.25 -15.305 1 97.25 115 GLY A C 1
ATOM 868 O O . GLY A 1 115 ? -6.539 -23.453 -16.188 1 97.25 115 GLY A O 1
ATOM 869 N N . ALA A 1 116 ? -6.32 -24.219 -14.117 1 98.5 116 ALA A N 1
ATOM 870 C CA . ALA A 1 116 ? -5.371 -23.188 -13.727 1 98.5 116 ALA A CA 1
ATOM 871 C C . ALA A 1 116 ? -4.531 -23.625 -12.531 1 98.5 116 ALA A C 1
ATOM 873 O O . ALA A 1 116 ? -4.977 -24.438 -11.727 1 98.5 116 ALA A O 1
ATOM 874 N N . VAL A 1 117 ? -3.314 -23.078 -12.492 1 98.5 117 VAL A N 1
ATOM 875 C CA . VAL A 1 117 ? -2.422 -23.281 -11.352 1 98.5 117 VAL A CA 1
ATOM 876 C C . VAL A 1 117 ? -2.012 -21.922 -10.781 1 98.5 117 VAL A C 1
ATOM 878 O O . VAL A 1 117 ? -1.587 -21.031 -11.523 1 98.5 117 VAL A O 1
ATOM 881 N N . VAL A 1 118 ? -2.197 -21.75 -9.508 1 98.25 118 VAL A N 1
ATOM 882 C CA . VAL A 1 118 ? -1.721 -20.562 -8.797 1 98.25 118 VAL A CA 1
ATOM 883 C C . VAL A 1 118 ? -0.557 -20.953 -7.883 1 98.25 118 VAL A C 1
ATOM 885 O O . VAL A 1 118 ? -0.701 -21.812 -7.008 1 98.25 118 VAL A O 1
ATOM 888 N N . SER A 1 119 ? 0.531 -20.297 -8.078 1 96.75 119 SER A N 1
ATOM 889 C CA . SER A 1 119 ? 1.726 -20.641 -7.316 1 96.75 119 SER A CA 1
ATOM 890 C C . SER A 1 119 ? 2.082 -19.547 -6.316 1 96.75 119 SER A C 1
ATOM 892 O O . SER A 1 119 ? 2.504 -18.453 -6.711 1 96.75 119 SER A O 1
ATOM 894 N N . GLY A 1 120 ? 1.95 -19.922 -5.062 1 90.81 120 GLY A N 1
ATOM 895 C CA . GLY A 1 120 ? 2.424 -19.047 -3.998 1 90.81 120 GLY A CA 1
ATOM 896 C C . GLY A 1 120 ? 3.863 -19.328 -3.602 1 90.81 120 GLY A C 1
ATOM 897 O O . GLY A 1 120 ? 4.316 -18.875 -2.543 1 90.81 120 GLY A O 1
ATOM 898 N N . LEU A 1 121 ? 4.59 -20 -4.395 1 87.88 121 LEU A N 1
ATOM 899 C CA . LEU A 1 121 ? 5.957 -20.406 -4.078 1 87.88 121 LEU A CA 1
ATOM 900 C C . LEU A 1 121 ? 6.949 -19.328 -4.52 1 87.88 121 LEU A C 1
ATOM 902 O O . LEU A 1 121 ? 6.809 -18.766 -5.605 1 87.88 121 LEU A O 1
ATOM 906 N N . PRO A 1 122 ? 7.926 -19.078 -3.748 1 82.31 122 PRO A N 1
ATOM 907 C CA . PRO A 1 122 ? 8.969 -18.141 -4.164 1 82.31 122 PRO A CA 1
ATOM 908 C C . PRO A 1 122 ? 9.984 -18.766 -5.113 1 82.31 122 PRO A C 1
ATOM 910 O O . PRO A 1 122 ? 11.102 -19.094 -4.699 1 82.31 122 PRO A O 1
ATOM 913 N N . LEU A 1 123 ? 9.719 -18.734 -6.336 1 87.81 123 LEU A N 1
ATOM 914 C CA . LEU A 1 123 ? 10.523 -19.469 -7.305 1 87.81 123 LEU A CA 1
ATOM 915 C C . LEU A 1 123 ? 11.93 -18.891 -7.398 1 87.81 123 LEU A C 1
ATOM 917 O O . LEU A 1 123 ? 12.898 -19.609 -7.629 1 87.81 123 LEU A O 1
ATOM 921 N N . LEU A 1 124 ? 12.039 -17.625 -7.137 1 77.31 124 LEU A N 1
ATOM 922 C CA . LEU A 1 124 ? 13.336 -16.969 -7.266 1 77.31 124 LEU A CA 1
ATOM 923 C C . LEU A 1 124 ? 14.328 -17.516 -6.242 1 77.31 124 LEU A C 1
ATOM 925 O O . LEU A 1 124 ? 15.539 -17.469 -6.457 1 77.31 124 LEU A O 1
ATOM 929 N N . SER A 1 125 ? 13.844 -18.016 -5.211 1 76 125 SER A N 1
ATOM 930 C CA . SER A 1 125 ? 14.703 -18.484 -4.129 1 76 125 SER A CA 1
ATOM 931 C C . SER A 1 125 ? 14.984 -19.969 -4.25 1 76 125 SER A C 1
ATOM 933 O O . SER A 1 125 ? 15.641 -20.562 -3.383 1 76 125 SER A O 1
ATOM 935 N N . MET A 1 126 ? 14.609 -20.641 -5.328 1 82.88 126 MET A N 1
ATOM 936 C CA . MET A 1 126 ? 14.727 -22.078 -5.48 1 82.88 126 MET A CA 1
ATOM 937 C C . MET A 1 126 ? 15.758 -22.438 -6.543 1 82.88 126 MET A C 1
ATOM 939 O O . MET A 1 126 ? 15.969 -21.672 -7.488 1 82.88 126 MET A O 1
ATOM 943 N N . PRO A 1 127 ? 16.391 -23.578 -6.375 1 89.25 127 PRO A N 1
ATOM 944 C CA . PRO A 1 127 ? 17.281 -24.031 -7.449 1 89.25 127 PRO A CA 1
ATOM 945 C C . PRO A 1 127 ? 16.547 -24.25 -8.766 1 89.25 127 PRO A C 1
ATOM 947 O O . PRO A 1 127 ? 15.391 -24.688 -8.766 1 89.25 127 PRO A O 1
ATOM 950 N N . PRO A 1 128 ? 17.234 -24 -9.883 1 90.88 128 PRO A N 1
ATOM 951 C CA . PRO A 1 128 ? 16.594 -24.141 -11.195 1 90.88 128 PRO A CA 1
ATOM 952 C C . PRO A 1 128 ? 16 -25.531 -11.414 1 90.88 128 PRO A C 1
ATOM 954 O O . PRO A 1 128 ? 14.938 -25.656 -12.039 1 90.88 128 PRO A O 1
ATOM 957 N N . SER A 1 129 ? 16.656 -26.531 -10.898 1 93.38 129 SER A N 1
ATOM 958 C CA . SER A 1 129 ? 16.156 -27.891 -11.086 1 93.38 129 SER A CA 1
ATOM 959 C C . SER A 1 129 ? 14.805 -28.078 -10.406 1 93.38 129 SER A C 1
ATOM 961 O O . SER A 1 129 ? 13.922 -28.766 -10.93 1 93.38 129 SER A O 1
ATOM 963 N N . LYS A 1 130 ? 14.688 -27.5 -9.258 1 93.5 130 LYS A N 1
ATOM 964 C CA . LYS A 1 130 ? 13.414 -27.562 -8.539 1 93.5 130 LYS A CA 1
ATOM 965 C C . LYS A 1 130 ? 12.328 -26.781 -9.273 1 93.5 130 LYS A C 1
ATOM 967 O O . LYS A 1 130 ? 11.195 -27.25 -9.383 1 93.5 130 LYS A O 1
ATOM 972 N N . VAL A 1 131 ? 12.688 -25.672 -9.727 1 95.44 131 VAL A N 1
ATOM 973 C CA . VAL A 1 131 ? 11.75 -24.844 -10.492 1 95.44 131 VAL A CA 1
ATOM 974 C C . VAL A 1 131 ? 11.273 -25.625 -11.719 1 95.44 131 VAL A C 1
ATOM 976 O O . VAL A 1 131 ? 10.078 -25.656 -12.016 1 95.44 131 VAL A O 1
ATOM 979 N N . ALA A 1 132 ? 12.195 -26.266 -12.383 1 96.38 132 ALA A N 1
ATOM 980 C CA . ALA A 1 132 ? 11.867 -27.047 -13.57 1 96.38 132 ALA A CA 1
ATOM 981 C C . ALA A 1 132 ? 10.906 -28.188 -13.219 1 96.38 132 ALA A C 1
ATOM 983 O O . ALA A 1 132 ? 9.953 -28.453 -13.945 1 96.38 132 ALA A O 1
ATOM 984 N N . ALA A 1 133 ? 11.156 -28.844 -12.125 1 96.38 133 ALA A N 1
ATOM 985 C CA . ALA A 1 133 ? 10.305 -29.938 -11.688 1 96.38 133 ALA A CA 1
ATOM 986 C C . ALA A 1 133 ? 8.898 -29.453 -11.375 1 96.38 133 ALA A C 1
ATOM 988 O O . ALA A 1 133 ? 7.914 -30.109 -11.742 1 96.38 133 ALA A O 1
ATOM 989 N N . ILE A 1 134 ? 8.836 -28.359 -10.742 1 97.62 134 ILE A N 1
ATOM 990 C CA . ILE A 1 134 ? 7.547 -27.797 -10.352 1 97.62 134 ILE A CA 1
ATOM 991 C C . ILE A 1 134 ? 6.746 -27.438 -11.609 1 97.62 134 ILE A C 1
ATOM 993 O O . ILE A 1 134 ? 5.578 -27.812 -11.734 1 97.62 134 ILE A O 1
ATOM 997 N N . LEU A 1 135 ? 7.363 -26.688 -12.547 1 98.06 135 LEU A N 1
ATOM 998 C CA . LEU A 1 135 ? 6.656 -26.281 -13.758 1 98.06 135 LEU A CA 1
ATOM 999 C C . LEU A 1 135 ? 6.309 -27.484 -14.617 1 98.06 135 LEU A C 1
ATOM 1001 O O . LEU A 1 135 ? 5.199 -27.578 -15.148 1 98.06 135 LEU A O 1
ATOM 1005 N N . SER A 1 136 ? 7.258 -28.422 -14.758 1 96.88 136 SER A N 1
ATOM 1006 C CA . SER A 1 136 ? 6.977 -29.641 -15.523 1 96.88 136 SER A CA 1
ATOM 1007 C C . SER A 1 136 ? 5.789 -30.391 -14.938 1 96.88 136 SER A C 1
ATOM 1009 O O . SER A 1 136 ? 4.891 -30.812 -15.664 1 96.88 136 SER A O 1
ATOM 1011 N N . GLY A 1 137 ? 5.805 -30.547 -13.648 1 97.12 137 GLY A N 1
ATOM 1012 C CA . GLY A 1 137 ? 4.695 -31.203 -12.969 1 97.12 137 GLY A CA 1
ATOM 1013 C C . GLY A 1 137 ? 3.381 -30.469 -13.125 1 97.12 137 GLY A C 1
ATOM 1014 O O . GLY A 1 137 ? 2.355 -31.078 -13.438 1 97.12 137 GLY A O 1
ATOM 1015 N N . ALA A 1 138 ? 3.418 -29.188 -12.914 1 98 138 ALA A N 1
ATOM 1016 C CA . ALA A 1 138 ? 2.207 -28.375 -13.031 1 98 138 ALA A CA 1
ATOM 1017 C C . ALA A 1 138 ? 1.612 -28.469 -14.43 1 98 138 ALA A C 1
ATOM 1019 O O . ALA A 1 138 ? 0.405 -28.672 -14.586 1 98 138 ALA A O 1
ATOM 1020 N N . PHE A 1 139 ? 2.436 -28.422 -15.453 1 96.69 139 PHE A N 1
ATOM 1021 C CA . PHE A 1 139 ? 1.929 -28.391 -16.828 1 96.69 139 PHE A CA 1
ATOM 1022 C C . PHE A 1 139 ? 1.543 -29.797 -17.281 1 96.69 139 PHE A C 1
ATOM 1024 O O . PHE A 1 139 ? 0.834 -29.969 -18.266 1 96.69 139 PHE A O 1
ATOM 1031 N N . SER A 1 140 ? 2.021 -30.812 -16.562 1 95.56 140 SER A N 1
ATOM 1032 C CA . SER A 1 140 ? 1.571 -32.156 -16.859 1 95.56 140 SER A CA 1
ATOM 1033 C C . SER A 1 140 ? 0.12 -32.375 -16.438 1 95.56 140 SER A C 1
ATOM 1035 O O . SER A 1 140 ? -0.556 -33.281 -16.953 1 95.56 140 SER A O 1
ATOM 1037 N N . VAL A 1 141 ? -0.412 -31.547 -15.555 1 96.75 141 VAL A N 1
ATOM 1038 C CA . VAL A 1 141 ? -1.769 -31.75 -15.062 1 96.75 141 VAL A CA 1
ATOM 1039 C C . VAL A 1 141 ? -2.664 -30.609 -15.523 1 96.75 141 VAL A C 1
ATOM 1041 O O . VAL A 1 141 ? -3.861 -30.594 -15.234 1 96.75 141 VAL A O 1
ATOM 1044 N N . LEU A 1 142 ? -2.098 -29.656 -16.172 1 96.81 142 LEU A N 1
ATOM 1045 C CA . LEU A 1 142 ? -2.846 -28.531 -16.719 1 96.81 142 LEU A CA 1
ATOM 1046 C C . LEU A 1 142 ? -3.492 -28.906 -18.047 1 96.81 142 LEU A C 1
ATOM 1048 O O . LEU A 1 142 ? -2.855 -29.516 -18.906 1 96.81 142 LEU A O 1
ATOM 1052 N N . ARG A 1 143 ? -4.777 -28.594 -18.219 1 95.5 143 ARG A N 1
ATOM 1053 C CA . ARG A 1 143 ? -5.426 -28.844 -19.5 1 95.5 143 ARG A CA 1
ATOM 1054 C C . ARG A 1 143 ? -4.848 -27.938 -20.578 1 95.5 143 ARG A C 1
ATOM 1056 O O . ARG A 1 143 ? -4.156 -26.953 -20.281 1 95.5 143 ARG A O 1
ATOM 1063 N N . ALA A 1 144 ? -5.266 -28.25 -21.812 1 92.62 144 ALA A N 1
ATOM 1064 C CA . ALA A 1 144 ? -4.867 -27.391 -22.922 1 92.62 144 ALA A CA 1
ATOM 1065 C C . ALA A 1 144 ? -5.406 -25.984 -22.75 1 92.62 144 ALA A C 1
ATOM 1067 O O . ALA A 1 144 ? -6.574 -25.797 -22.406 1 92.62 144 ALA A O 1
ATOM 1068 N N . GLY A 1 145 ? -4.613 -25.031 -22.844 1 93.31 145 GLY A N 1
ATOM 1069 C CA . GLY A 1 145 ? -5.027 -23.641 -22.719 1 93.31 145 GLY A CA 1
ATOM 1070 C C . GLY A 1 145 ? -4.953 -23.125 -21.297 1 93.31 145 GLY A C 1
ATOM 1071 O O . GLY A 1 145 ? -5.172 -21.938 -21.047 1 93.31 145 GLY A O 1
ATOM 1072 N N . GLY A 1 146 ? -4.727 -24.078 -20.344 1 96.5 146 GLY A N 1
ATOM 1073 C CA . GLY A 1 146 ? -4.578 -23.656 -18.953 1 96.5 146 GLY A CA 1
ATOM 1074 C C . GLY A 1 146 ? -3.301 -22.875 -18.703 1 96.5 146 GLY A C 1
ATOM 1075 O O . GLY A 1 146 ? -2.389 -22.875 -19.531 1 96.5 146 GLY A O 1
ATOM 1076 N N . ALA A 1 147 ? -3.283 -22.141 -17.578 1 97.75 147 ALA A N 1
ATOM 1077 C CA . ALA A 1 147 ? -2.123 -21.297 -17.312 1 97.75 147 ALA A CA 1
ATOM 1078 C C . ALA A 1 147 ? -1.666 -21.453 -15.859 1 97.75 147 ALA A C 1
ATOM 1080 O O . ALA A 1 147 ? -2.408 -21.953 -15.016 1 97.75 147 ALA A O 1
ATOM 1081 N N . PHE A 1 148 ? -0.397 -21.125 -15.727 1 98.25 148 PHE A N 1
ATOM 1082 C CA . PHE A 1 148 ? 0.312 -21.078 -14.453 1 98.25 148 PHE A CA 1
ATOM 1083 C C . PHE A 1 148 ? 0.559 -19.641 -14.023 1 98.25 148 PHE A C 1
ATOM 1085 O O . PHE A 1 148 ? 1.204 -18.875 -14.75 1 98.25 148 PHE A O 1
ATOM 1092 N N . TYR A 1 149 ? -0.011 -19.219 -12.836 1 97.06 149 TYR A N 1
ATOM 1093 C CA . TYR A 1 149 ? 0.124 -17.844 -12.367 1 97.06 149 TYR A CA 1
ATOM 1094 C C . TYR A 1 149 ? 1.142 -17.75 -11.234 1 97.06 149 TYR A C 1
ATOM 1096 O O . TYR A 1 149 ? 1.033 -18.469 -10.234 1 97.06 149 TYR A O 1
ATOM 1104 N N . GLN A 1 150 ? 2.088 -16.828 -11.445 1 95.25 150 GLN A N 1
ATOM 1105 C CA . GLN A 1 150 ? 3.246 -16.719 -10.57 1 95.25 150 GLN A CA 1
ATOM 1106 C C . GLN A 1 150 ? 3.51 -15.266 -10.188 1 95.25 150 GLN A C 1
ATOM 1108 O O . GLN A 1 150 ? 3.539 -14.391 -11.047 1 95.25 150 GLN A O 1
ATOM 1113 N N . PHE A 1 151 ? 3.645 -15.094 -8.883 1 89.06 151 PHE A N 1
ATOM 1114 C CA . PHE A 1 151 ? 4.121 -13.781 -8.461 1 89.06 151 PHE A CA 1
ATOM 1115 C C . PHE A 1 151 ? 5.641 -13.773 -8.32 1 89.06 151 PHE A C 1
ATOM 1117 O O . PHE A 1 151 ? 6.262 -14.836 -8.211 1 89.06 151 PHE A O 1
ATOM 1124 N N . THR A 1 152 ? 6.242 -12.578 -8.422 1 83.25 152 THR A N 1
ATOM 1125 C CA . THR A 1 152 ? 7.664 -12.414 -8.156 1 83.25 152 THR A CA 1
ATOM 1126 C C . THR A 1 152 ? 7.961 -11.016 -7.633 1 83.25 152 THR A C 1
ATOM 1128 O O . THR A 1 152 ? 7.184 -10.086 -7.863 1 83.25 152 THR A O 1
ATOM 1131 N N . TYR A 1 153 ? 9.078 -11.016 -6.812 1 71.38 153 TYR A N 1
ATOM 1132 C CA . TYR A 1 153 ? 9.531 -9.711 -6.352 1 71.38 153 TYR A CA 1
ATOM 1133 C C . TYR A 1 153 ? 10.594 -9.141 -7.289 1 71.38 153 TYR A C 1
ATOM 1135 O O . TYR A 1 153 ? 11.695 -9.688 -7.398 1 71.38 153 TYR A O 1
ATOM 1143 N N . GLY A 1 154 ? 10.195 -8.477 -8.312 1 67.94 154 GLY A N 1
ATOM 1144 C CA . GLY A 1 154 ? 10.992 -7.883 -9.375 1 67.94 154 GLY A CA 1
ATOM 1145 C C . GLY A 1 154 ? 10.242 -7.773 -10.695 1 67.94 154 GLY A C 1
ATOM 1146 O O . GLY A 1 154 ? 9.133 -8.281 -10.828 1 67.94 154 GLY A O 1
ATOM 1147 N N . PRO A 1 155 ? 10.922 -7.176 -11.594 1 72.75 155 PRO A N 1
ATOM 1148 C CA . PRO A 1 155 ? 10.227 -6.906 -12.852 1 72.75 155 PRO A CA 1
ATOM 1149 C C . PRO A 1 155 ? 10.367 -8.039 -13.859 1 72.75 155 PRO A C 1
ATOM 1151 O O . PRO A 1 155 ? 9.688 -8.047 -14.883 1 72.75 155 PRO A O 1
ATOM 1154 N N . ARG A 1 156 ? 11.188 -9.008 -13.547 1 82.5 156 ARG A N 1
ATOM 1155 C CA . ARG A 1 156 ? 11.43 -10.07 -14.523 1 82.5 156 ARG A CA 1
ATOM 1156 C C . ARG A 1 156 ? 10.766 -11.375 -14.094 1 82.5 156 ARG A C 1
ATOM 1158 O O . ARG A 1 156 ? 10.648 -11.656 -12.898 1 82.5 156 ARG A O 1
ATOM 1165 N N . CYS A 1 157 ? 10.383 -12.18 -15.078 1 90.56 157 CYS A N 1
ATOM 1166 C CA . CYS A 1 157 ? 9.828 -13.5 -14.805 1 90.56 157 CYS A CA 1
ATOM 1167 C C . CYS A 1 157 ? 10.797 -14.336 -13.984 1 90.56 157 CYS A C 1
ATOM 1169 O O . CYS A 1 157 ? 11.992 -14.398 -14.297 1 90.56 157 CYS A O 1
ATOM 1171 N N . PRO A 1 158 ? 10.344 -14.969 -13.008 1 88.81 158 PRO A N 1
ATOM 1172 C CA . PRO A 1 158 ? 11.242 -15.695 -12.102 1 88.81 158 PRO A CA 1
ATOM 1173 C C . PRO A 1 158 ? 11.703 -17.031 -12.672 1 88.81 158 PRO A C 1
ATOM 1175 O O . PRO A 1 158 ? 12.516 -17.719 -12.055 1 88.81 158 PRO A O 1
ATOM 1178 N N . VAL A 1 159 ? 11.164 -17.453 -13.797 1 94.94 159 VAL A N 1
ATOM 1179 C CA . VAL A 1 159 ? 11.555 -18.703 -14.445 1 94.94 159 VAL A CA 1
ATOM 1180 C C . VAL A 1 159 ? 12.633 -18.422 -15.492 1 94.94 159 VAL A C 1
ATOM 1182 O O . VAL A 1 159 ? 12.453 -17.578 -16.375 1 94.94 159 VAL A O 1
ATOM 1185 N N . GLN A 1 160 ? 13.719 -19.141 -15.336 1 92.44 160 GLN A N 1
ATOM 1186 C CA . GLN A 1 160 ? 14.836 -18.953 -16.25 1 92.44 160 GLN A CA 1
ATOM 1187 C C . GLN A 1 160 ? 14.422 -19.281 -17.688 1 92.44 160 GLN A C 1
ATOM 1189 O O . GLN A 1 160 ? 13.617 -20.188 -17.922 1 92.44 160 GLN A O 1
ATOM 1194 N N . ARG A 1 161 ? 15.047 -18.641 -18.594 1 92.75 161 ARG A N 1
ATOM 1195 C CA . ARG A 1 161 ? 14.742 -18.781 -20.016 1 92.75 161 ARG A CA 1
ATOM 1196 C C . ARG A 1 161 ? 14.938 -20.219 -20.484 1 92.75 161 ARG A C 1
ATOM 1198 O O . ARG A 1 161 ? 14.141 -20.734 -21.266 1 92.75 161 ARG A O 1
ATOM 1205 N N . ALA A 1 162 ? 15.961 -20.859 -20 1 92.06 162 ALA A N 1
ATOM 1206 C CA . ALA A 1 162 ? 16.266 -22.219 -20.406 1 92.06 162 ALA A CA 1
ATOM 1207 C C . ALA A 1 162 ? 15.117 -23.172 -20.047 1 92.06 162 ALA A C 1
ATOM 1209 O O . ALA A 1 162 ? 14.789 -24.078 -20.812 1 92.06 162 ALA A O 1
ATOM 1210 N N . ILE A 1 163 ? 14.555 -22.906 -18.891 1 94.56 163 ILE A N 1
ATOM 1211 C CA . ILE A 1 163 ? 13.453 -23.75 -18.422 1 94.56 163 ILE A CA 1
ATOM 1212 C C . ILE A 1 163 ? 12.211 -23.453 -19.266 1 94.56 163 ILE A C 1
ATOM 1214 O O . ILE A 1 163 ? 11.516 -24.391 -19.703 1 94.56 163 ILE A O 1
ATOM 1218 N N . MET A 1 164 ? 11.922 -22.219 -19.516 1 95.56 164 MET A N 1
ATOM 1219 C CA . MET A 1 164 ? 10.789 -21.828 -20.344 1 95.56 164 MET A CA 1
ATOM 1220 C C . MET A 1 164 ? 10.875 -22.453 -21.734 1 95.56 164 MET A C 1
ATOM 1222 O O . MET A 1 164 ? 9.898 -23 -22.219 1 95.56 164 MET A O 1
ATOM 1226 N N . GLU A 1 165 ? 12.031 -22.375 -22.312 1 93.06 165 GLU A N 1
ATOM 1227 C CA . GLU A 1 165 ? 12.25 -22.922 -23.656 1 93.06 165 GLU A CA 1
ATOM 1228 C C . GLU A 1 165 ? 12.148 -24.438 -23.656 1 93.06 165 GLU A C 1
ATOM 1230 O O . GLU A 1 165 ? 11.547 -25.031 -24.562 1 93.06 165 GLU A O 1
ATOM 1235 N N . GLY A 1 166 ? 12.773 -25.062 -22.672 1 92.75 166 GLY A N 1
ATOM 1236 C CA . GLY A 1 166 ? 12.742 -26.516 -22.578 1 92.75 166 GLY A CA 1
ATOM 1237 C C . GLY A 1 166 ? 11.336 -27.062 -22.438 1 92.75 166 GLY A C 1
ATOM 1238 O O . GLY A 1 166 ? 11.055 -28.188 -22.891 1 92.75 166 GLY A O 1
ATOM 1239 N N . LEU A 1 167 ? 10.469 -26.25 -21.922 1 94.56 167 LEU A N 1
ATOM 1240 C CA . LEU A 1 167 ? 9.102 -26.703 -21.672 1 94.56 167 LEU A CA 1
ATOM 1241 C C . LEU A 1 167 ? 8.125 -26.062 -22.656 1 94.56 167 LEU A C 1
ATOM 1243 O O . LEU A 1 167 ? 6.914 -26.234 -22.547 1 94.56 167 LEU A O 1
ATOM 1247 N N . ASP A 1 168 ? 8.609 -25.266 -23.625 1 95.44 168 ASP A N 1
ATOM 1248 C CA . ASP A 1 168 ? 7.816 -24.562 -24.625 1 95.44 168 ASP A CA 1
ATOM 1249 C C . ASP A 1 168 ? 6.754 -23.688 -23.953 1 95.44 168 ASP A C 1
ATOM 1251 O O . ASP A 1 168 ? 5.574 -23.766 -24.312 1 95.44 168 ASP A O 1
ATOM 1255 N N . LEU A 1 169 ? 7.246 -22.938 -23.016 1 96.5 169 LEU A N 1
ATOM 1256 C CA . LEU A 1 169 ? 6.355 -22.047 -22.281 1 96.5 169 LEU A CA 1
ATOM 1257 C C . LEU A 1 169 ? 6.621 -20.578 -22.641 1 96.5 169 LEU A C 1
ATOM 1259 O O . LEU A 1 169 ? 7.699 -20.25 -23.141 1 96.5 169 LEU A O 1
ATOM 1263 N N . GLN A 1 170 ? 5.574 -19.766 -22.422 1 96.31 170 GLN A N 1
ATOM 1264 C CA . GLN A 1 170 ? 5.684 -18.328 -22.547 1 96.31 170 GLN A CA 1
ATOM 1265 C C . GLN A 1 170 ? 5.129 -17.609 -21.312 1 96.31 170 GLN A C 1
ATOM 1267 O O . GLN A 1 170 ? 4.145 -18.062 -20.734 1 96.31 170 GLN A O 1
ATOM 1272 N N . ALA A 1 171 ? 5.816 -16.547 -20.969 1 95.88 171 ALA A N 1
ATOM 1273 C CA . ALA A 1 171 ? 5.402 -15.742 -19.812 1 95.88 171 ALA A CA 1
ATOM 1274 C C . ALA A 1 171 ? 4.887 -14.375 -20.25 1 95.88 171 ALA A C 1
ATOM 1276 O O . ALA A 1 171 ? 5.453 -13.75 -21.156 1 95.88 171 ALA A O 1
ATOM 1277 N N . THR A 1 172 ? 3.797 -14.008 -19.688 1 93.62 172 THR A N 1
ATOM 1278 C CA . THR A 1 172 ? 3.232 -12.68 -19.891 1 93.62 172 THR A CA 1
ATOM 1279 C C . THR A 1 172 ? 3.018 -11.977 -18.547 1 93.62 172 THR A C 1
ATOM 1281 O O . THR A 1 172 ? 2.371 -12.523 -17.656 1 93.62 172 THR A O 1
ATOM 1284 N N . ARG A 1 173 ? 3.646 -10.844 -18.375 1 90.12 173 ARG A N 1
ATOM 1285 C CA . ARG A 1 173 ? 3.365 -10.047 -17.172 1 90.12 173 ARG A CA 1
ATOM 1286 C C . ARG A 1 173 ? 1.949 -9.477 -17.219 1 90.12 173 ARG A C 1
ATOM 1288 O O . ARG A 1 173 ? 1.622 -8.68 -18.094 1 90.12 173 ARG A O 1
ATOM 1295 N N . ILE A 1 174 ? 1.153 -9.836 -16.297 1 89 174 ILE A N 1
ATOM 1296 C CA . ILE A 1 174 ? -0.246 -9.438 -16.375 1 89 174 ILE A CA 1
ATOM 1297 C C . ILE A 1 174 ? -0.533 -8.344 -15.344 1 89 174 ILE A C 1
ATOM 1299 O O . ILE A 1 174 ? -1.649 -7.828 -15.273 1 89 174 ILE A O 1
ATOM 1303 N N . GLY A 1 175 ? 0.416 -8.055 -14.477 1 80.5 175 GLY A N 1
ATOM 1304 C CA . GLY A 1 175 ? 0.235 -6.977 -13.516 1 80.5 175 GLY A CA 1
ATOM 1305 C C . GLY A 1 175 ? 1.354 -6.895 -12.492 1 80.5 175 GLY A C 1
ATOM 1306 O O . GLY A 1 175 ? 2.312 -7.668 -12.555 1 80.5 175 GLY A O 1
ATOM 1307 N N . GLY A 1 176 ? 1.317 -5.867 -11.68 1 73.69 176 GLY A N 1
ATOM 1308 C CA . GLY A 1 176 ? 2.256 -5.684 -10.586 1 73.69 176 GLY A CA 1
ATOM 1309 C C . GLY A 1 176 ? 1.738 -4.754 -9.508 1 73.69 176 GLY A C 1
ATOM 1310 O O . GLY A 1 176 ? 0.702 -4.109 -9.68 1 73.69 176 GLY A O 1
ATOM 1311 N N . THR A 1 177 ? 2.354 -4.996 -8.344 1 63.41 177 THR A N 1
ATOM 1312 C CA . THR A 1 177 ? 2.047 -4.09 -7.238 1 63.41 177 THR A CA 1
ATOM 1313 C C . THR A 1 177 ? 3.107 -3 -7.125 1 63.41 177 THR A C 1
ATOM 1315 O O . THR A 1 177 ? 4.266 -3.211 -7.496 1 63.41 177 THR A O 1
ATOM 1318 N N . VAL A 1 178 ? 2.713 -1.835 -7.07 1 51.75 178 VAL A N 1
ATOM 1319 C CA . VAL A 1 178 ? 3.645 -0.717 -6.969 1 51.75 178 VAL A CA 1
ATOM 1320 C C . VAL A 1 178 ? 4.113 -0.563 -5.523 1 51.75 178 VAL A C 1
ATOM 1322 O O . VAL A 1 178 ? 3.416 -0.976 -4.594 1 51.75 178 VAL A O 1
ATOM 1325 N N . ARG A 1 179 ? 5.461 -0.286 -5.539 1 48.22 179 ARG A N 1
ATOM 1326 C CA . ARG A 1 179 ? 6.188 0.022 -4.309 1 48.22 179 ARG A CA 1
ATOM 1327 C C . ARG A 1 179 ? 5.352 0.905 -3.389 1 48.22 179 ARG A C 1
ATOM 1329 O O . ARG A 1 179 ? 4.516 1.682 -3.857 1 48.22 179 ARG A O 1
ATOM 1336 N N . ASN A 1 180 ? 5.434 0.493 -2.188 1 45.56 180 ASN A N 1
ATOM 1337 C CA . ASN A 1 180 ? 4.922 1.105 -0.965 1 45.56 180 ASN A CA 1
ATOM 1338 C C . ASN A 1 180 ? 5.305 2.58 -0.875 1 45.56 180 ASN A C 1
ATOM 1340 O O . ASN A 1 180 ? 6.305 3.002 -1.454 1 45.56 180 ASN A O 1
ATOM 1344 N N . LEU A 1 181 ? 4.402 3.467 -0.778 1 48.59 181 LEU A N 1
ATOM 1345 C CA . LEU A 1 181 ? 4.52 4.852 -0.329 1 48.59 181 LEU A CA 1
ATOM 1346 C C . LEU A 1 181 ? 5.496 4.965 0.836 1 48.59 181 LEU A C 1
ATOM 1348 O O . LEU A 1 181 ? 5.574 4.062 1.675 1 48.59 181 LEU A O 1
ATOM 1352 N N . PRO A 1 182 ? 6.566 5.734 0.691 1 51.16 182 PRO A N 1
ATOM 1353 C CA . PRO A 1 182 ? 7.398 6.016 1.862 1 51.16 182 PRO A CA 1
ATOM 1354 C C . PRO A 1 182 ? 6.602 6.039 3.162 1 51.16 182 PRO A C 1
ATOM 1356 O O . PRO A 1 182 ? 5.445 6.469 3.174 1 51.16 182 PRO A O 1
ATOM 1359 N N . PRO A 1 183 ? 7.055 5.312 3.959 1 62.81 183 PRO A N 1
ATOM 1360 C CA . PRO A 1 183 ? 6.406 5.379 5.27 1 62.81 183 PRO A CA 1
ATOM 1361 C C . PRO A 1 183 ? 6.152 6.812 5.73 1 62.81 183 PRO A C 1
ATOM 1363 O O . PRO A 1 183 ? 7.012 7.68 5.562 1 62.81 183 PRO A O 1
ATOM 1366 N N . ALA A 1 184 ? 4.965 7.121 5.793 1 74.19 184 ALA A N 1
ATOM 1367 C CA . ALA A 1 184 ? 4.594 8.422 6.336 1 74.19 184 ALA A CA 1
ATOM 1368 C C . ALA A 1 184 ? 4.289 8.328 7.832 1 74.19 184 ALA A C 1
ATOM 1370 O O . ALA A 1 184 ? 3.873 7.277 8.32 1 74.19 184 ALA A O 1
ATOM 1371 N N . SER A 1 185 ? 4.746 9.359 8.578 1 83.44 185 SER A N 1
ATOM 1372 C CA . SER A 1 185 ? 4.391 9.508 9.984 1 83.44 185 SER A CA 1
ATOM 1373 C C . SER A 1 185 ? 3.414 10.664 10.188 1 83.44 185 SER A C 1
ATOM 1375 O O . SER A 1 185 ? 3.439 11.641 9.438 1 83.44 185 SER A O 1
ATOM 1377 N N . VAL A 1 186 ? 2.527 10.43 11.086 1 91.25 186 VAL A N 1
ATOM 1378 C CA . VAL A 1 186 ? 1.575 11.477 11.445 1 91.25 186 VAL A CA 1
ATOM 1379 C C . VAL A 1 186 ? 1.843 11.961 12.867 1 91.25 186 VAL A C 1
ATOM 1381 O O . VAL A 1 186 ? 1.951 11.148 13.789 1 91.25 186 VAL A O 1
ATOM 1384 N N . TYR A 1 187 ? 1.995 13.297 13.023 1 93.69 187 TYR A N 1
ATOM 1385 C CA . TYR A 1 187 ? 2.24 13.906 14.328 1 93.69 187 TYR A CA 1
ATOM 1386 C C . TYR A 1 187 ? 1.064 14.773 14.758 1 93.69 187 TYR A C 1
ATOM 1388 O O . TYR A 1 187 ? 0.484 15.492 13.938 1 93.69 187 TYR A O 1
ATOM 1396 N N . ARG A 1 188 ? 0.647 14.609 16.031 1 97 188 ARG A N 1
ATOM 1397 C CA . ARG A 1 188 ? -0.203 15.57 16.719 1 97 188 ARG A CA 1
ATOM 1398 C C . ARG A 1 188 ? 0.635 16.625 17.438 1 97 188 ARG A C 1
ATOM 1400 O O . ARG A 1 188 ? 1.436 16.297 18.312 1 97 188 ARG A O 1
ATOM 1407 N N . ILE A 1 189 ? 0.523 17.844 17.062 1 97.56 189 ILE A N 1
ATOM 1408 C CA . ILE A 1 189 ? 1.232 18.938 17.719 1 97.56 189 ILE A CA 1
ATOM 1409 C C . ILE A 1 189 ? 0.26 19.75 18.562 1 97.56 189 ILE A C 1
ATOM 1411 O O . ILE A 1 189 ? -0.792 20.188 18.078 1 97.56 189 ILE A O 1
ATOM 1415 N N . SER A 1 190 ? 0.512 19.859 19.812 1 97.44 190 SER A N 1
ATOM 1416 C CA . SER A 1 190 ? -0.338 20.562 20.766 1 97.44 190 SER A CA 1
ATOM 1417 C C . SER A 1 190 ? 0.486 21.469 21.688 1 97.44 190 SER A C 1
ATOM 1419 O O . SER A 1 190 ? 1.717 21.391 21.688 1 97.44 190 SER A O 1
ATOM 1421 N N . ARG A 1 191 ? -0.202 22.391 22.328 1 95.88 191 ARG A N 1
ATOM 1422 C CA . ARG A 1 191 ? 0.457 23.234 23.297 1 95.88 191 ARG A CA 1
ATOM 1423 C C . ARG A 1 191 ? 0.921 22.438 24.516 1 95.88 191 ARG A C 1
ATOM 1425 O O . ARG A 1 191 ? 0.231 21.516 24.953 1 95.88 191 ARG A O 1
ATOM 1432 N N . LYS A 1 192 ? 2.092 22.766 25 1 91.5 192 LYS A N 1
ATOM 1433 C CA . LYS A 1 192 ? 2.59 22.141 26.203 1 91.5 192 LYS A CA 1
ATOM 1434 C C . LYS A 1 192 ? 1.733 22.516 27.422 1 91.5 192 LYS A C 1
ATOM 1436 O O . LYS A 1 192 ? 1.257 23.641 27.516 1 91.5 192 LYS A O 1
ATOM 1441 N N . ALA A 1 193 ? 1.303 21.531 28.234 1 78.88 193 ALA A N 1
ATOM 1442 C CA . ALA A 1 193 ? 0.598 21.844 29.484 1 78.88 193 ALA A CA 1
ATOM 1443 C C . ALA A 1 193 ? 1.403 22.797 30.359 1 78.88 193 ALA A C 1
ATOM 1445 O O . ALA A 1 193 ? 2.631 22.719 30.406 1 78.88 193 ALA A O 1
ATOM 1446 N N . PRO A 1 194 ? 0.779 24.031 30.641 1 66.81 194 PRO A N 1
ATOM 1447 C CA . PRO A 1 194 ? 1.505 24.969 31.5 1 66.81 194 PRO A CA 1
ATOM 1448 C C . PRO A 1 194 ? 2.152 24.281 32.719 1 66.81 194 PRO A C 1
ATOM 1450 O O . PRO A 1 194 ? 1.54 23.406 33.312 1 66.81 194 PRO A O 1
ATOM 1453 N N . THR A 1 195 ? 3.338 24 32.594 1 55.59 195 THR A N 1
ATOM 1454 C CA . THR A 1 195 ? 3.973 23.562 33.844 1 55.59 195 THR A CA 1
ATOM 1455 C C . THR A 1 195 ? 3.666 24.547 34.969 1 55.59 195 THR A C 1
ATOM 1457 O O . THR A 1 195 ? 3.611 25.75 34.75 1 55.59 195 THR A O 1
ATOM 1460 N N . GLU A 1 196 ? 3.145 24.188 36.094 1 49.97 196 GLU A N 1
ATOM 1461 C CA . GLU A 1 196 ? 2.912 25.016 37.281 1 49.97 196 GLU A CA 1
ATOM 1462 C C . GLU A 1 196 ? 3.957 26.109 37.406 1 49.97 196 GLU A C 1
ATOM 1464 O O . GLU A 1 196 ? 3.648 27.234 37.844 1 49.97 196 GLU A O 1
ATOM 1469 N N . ILE A 1 197 ? 5.125 25.938 37.125 1 47.94 197 ILE A N 1
ATOM 1470 C CA . ILE A 1 197 ? 6.141 26.953 37.375 1 47.94 197 ILE A CA 1
ATOM 1471 C C . ILE A 1 197 ? 6.055 28.031 36.281 1 47.94 197 ILE A C 1
ATOM 1473 O O . ILE A 1 197 ? 6.34 29.203 36.562 1 47.94 197 ILE A O 1
ATOM 1477 N N . SER A 1 198 ? 5.68 27.844 35.062 1 45.78 198 SER A N 1
ATOM 1478 C CA . SER A 1 198 ? 5.699 28.797 33.938 1 45.78 198 SER A CA 1
ATOM 1479 C C . SER A 1 198 ? 4.473 29.688 33.969 1 45.78 198 SER A C 1
ATOM 1481 O O . SER A 1 198 ? 4.391 30.656 33.219 1 45.78 198 SER A O 1
ATOM 1483 N N . SER A 1 199 ? 3.344 29.406 34.406 1 43.62 199 SER A N 1
ATOM 1484 C CA . SER A 1 199 ? 2.223 30.312 34.625 1 43.62 199 SER A CA 1
ATOM 1485 C C . SER A 1 199 ? 2.658 31.562 35.375 1 43.62 199 SER A C 1
ATOM 1487 O O . SER A 1 199 ? 2.055 32.625 35.25 1 43.62 199 SER A O 1
ATOM 1489 N N . ALA A 1 200 ? 3.629 31.547 36.188 1 41.53 200 ALA A N 1
ATOM 1490 C CA . ALA A 1 200 ? 4.098 32.719 36.938 1 41.53 200 ALA A CA 1
ATOM 1491 C C . ALA A 1 200 ? 4.855 33.688 36.031 1 41.53 200 ALA A C 1
ATOM 1493 O O . ALA A 1 200 ? 4.797 34.906 36.219 1 41.53 200 ALA A O 1
ATOM 1494 N N . ARG A 1 201 ? 5.609 33.281 35 1 41.03 201 ARG A N 1
ATOM 1495 C CA . ARG A 1 201 ? 6.457 34.188 34.219 1 41.03 201 ARG A CA 1
ATOM 1496 C C . ARG A 1 201 ? 5.664 34.875 33.125 1 41.03 201 ARG A C 1
ATOM 1498 O O . ARG A 1 201 ? 6.094 35.906 32.594 1 41.03 201 ARG A O 1
ATOM 1505 N N . ARG A 1 202 ? 4.656 34.281 32.469 1 40.94 202 ARG A N 1
ATOM 1506 C CA . ARG A 1 202 ? 3.953 34.969 31.391 1 40.94 202 ARG A CA 1
ATOM 1507 C C . ARG A 1 202 ? 3.178 36.156 31.922 1 40.94 202 ARG A C 1
ATOM 1509 O O . ARG A 1 202 ? 2.695 37 31.156 1 40.94 202 ARG A O 1
ATOM 1516 N N . ARG A 1 203 ? 2.787 36.344 33.125 1 36.56 203 ARG A N 1
ATOM 1517 C CA . ARG A 1 203 ? 2.207 37.562 33.625 1 36.56 203 ARG A CA 1
ATOM 1518 C C . ARG A 1 203 ? 3.168 38.75 33.406 1 36.56 203 ARG A C 1
ATOM 1520 O O . ARG A 1 203 ? 2.736 39.875 33.156 1 36.56 203 ARG A O 1
ATOM 1527 N N . TYR A 1 204 ? 4.543 38.656 33.656 1 35.28 204 TYR A N 1
ATOM 1528 C CA . TYR A 1 204 ? 5.395 39.844 33.5 1 35.28 204 TYR A CA 1
ATOM 1529 C C . TYR A 1 204 ? 5.902 39.969 32.062 1 35.28 204 TYR A C 1
ATOM 1531 O O . TYR A 1 204 ? 6.203 41.062 31.609 1 35.28 204 TYR A O 1
ATOM 1539 N N . GLY A 1 205 ? 6.473 38.938 31.312 1 36.28 205 GLY A N 1
ATOM 1540 C CA . GLY A 1 205 ? 7.301 39.094 30.125 1 36.28 205 GLY A CA 1
ATOM 1541 C C . GLY A 1 205 ? 6.508 39.062 28.828 1 36.28 205 GLY A C 1
ATOM 1542 O O . GLY A 1 205 ? 6.645 38.156 28.031 1 36.28 205 GLY A O 1
ATOM 1543 N N . GLY A 1 206 ? 5.297 39.531 28.594 1 36.53 206 GLY A N 1
ATOM 1544 C CA . GLY A 1 206 ? 4.402 39.562 27.438 1 36.53 206 GLY A CA 1
ATOM 1545 C C . GLY A 1 206 ? 5.066 40.062 26.172 1 36.53 206 GLY A C 1
ATOM 1546 O O . GLY A 1 206 ? 4.469 40.031 25.094 1 36.53 206 GLY A O 1
ATOM 1547 N N . LYS A 1 207 ? 5.992 41.062 26.094 1 38.31 207 LYS A N 1
ATOM 1548 C CA . LYS A 1 207 ? 6.41 41.906 24.969 1 38.31 207 LYS A CA 1
ATOM 1549 C C . LYS A 1 207 ? 7.422 41.156 24.094 1 38.31 207 LYS A C 1
ATOM 1551 O O . LYS A 1 207 ? 7.691 41.562 22.953 1 38.31 207 LYS A O 1
ATOM 1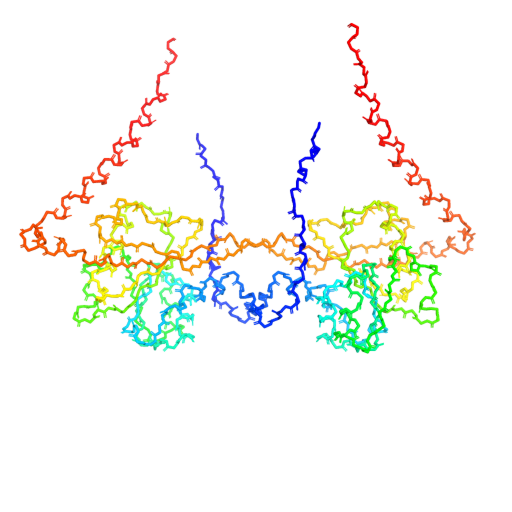556 N N . SER A 1 208 ? 8.367 40.25 24.547 1 34.19 208 SER A N 1
ATOM 1557 C CA . SER A 1 208 ? 9.641 39.969 23.891 1 34.19 208 SER A CA 1
ATOM 1558 C C . SER A 1 208 ? 9.516 38.781 22.938 1 34.19 208 SER A C 1
ATOM 1560 O O . SER A 1 208 ? 10.5 38.375 22.312 1 34.19 208 SER A O 1
ATOM 1562 N N . ILE A 1 209 ? 8.508 38.188 22.734 1 35.56 209 ILE A N 1
ATOM 1563 C CA . ILE A 1 209 ? 8.477 36.969 21.938 1 35.56 209 ILE A CA 1
ATOM 1564 C C . ILE A 1 209 ? 8.672 37.312 20.453 1 35.56 209 ILE A C 1
ATOM 1566 O O . ILE A 1 209 ? 9.062 36.438 19.656 1 35.56 209 ILE A O 1
ATOM 1570 N N . ASP A 1 210 ? 8.359 38.5 19.953 1 37.31 210 ASP A N 1
ATOM 1571 C CA . ASP A 1 210 ? 8.609 38.906 18.578 1 37.31 210 ASP A CA 1
ATOM 1572 C C . ASP A 1 210 ? 10.102 38.875 18.25 1 37.31 210 ASP A C 1
ATOM 1574 O O . ASP A 1 210 ? 10.492 38.531 17.125 1 37.31 210 ASP A O 1
ATOM 1578 N N . ALA A 1 211 ? 11.047 39.25 19.125 1 38.84 211 ALA A N 1
ATOM 1579 C CA . ALA A 1 211 ? 12.484 39.406 18.922 1 38.84 211 ALA A CA 1
ATOM 1580 C C . ALA A 1 211 ? 13.195 38.062 18.844 1 38.84 211 ALA A C 1
ATOM 1582 O O . ALA A 1 211 ? 14.117 37.906 18.047 1 38.84 211 ALA A O 1
ATOM 1583 N N . ASP A 1 212 ? 12.766 37.094 19.578 1 39.03 212 ASP A N 1
ATOM 1584 C CA . ASP A 1 212 ? 13.539 35.875 19.656 1 39.03 212 ASP A CA 1
ATOM 1585 C C . ASP A 1 212 ? 13.289 34.969 18.453 1 39.03 212 ASP A C 1
ATOM 1587 O O . ASP A 1 212 ? 14.172 34.219 18.031 1 39.03 212 ASP A O 1
ATOM 1591 N N . ILE A 1 213 ? 12.188 35 17.859 1 37.88 213 ILE A N 1
ATOM 1592 C CA . ILE A 1 213 ? 12 34.25 16.641 1 37.88 213 ILE A CA 1
ATOM 1593 C C . ILE A 1 213 ? 12.812 34.844 15.508 1 37.88 213 ILE A C 1
ATOM 1595 O O . ILE A 1 213 ? 13.391 34.125 14.688 1 37.88 213 ILE A O 1
ATOM 1599 N N . SER A 1 214 ? 13.094 36.188 15.453 1 39.38 214 SER A N 1
ATOM 1600 C CA . SER A 1 214 ? 13.984 36.812 14.5 1 39.38 214 SER A CA 1
ATOM 1601 C C . SER A 1 214 ? 15.438 36.406 14.727 1 39.38 214 SER A C 1
ATOM 1603 O O . SER A 1 214 ? 16.203 36.281 13.773 1 39.38 214 SER A O 1
ATOM 1605 N N . LEU A 1 215 ? 15.891 36.188 15.969 1 40.12 215 LEU A N 1
ATOM 1606 C CA . LEU A 1 215 ? 17.281 35.844 16.266 1 40.12 215 LEU A CA 1
ATOM 1607 C C . LEU A 1 215 ? 17.547 34.375 15.883 1 40.12 215 LEU A C 1
ATOM 1609 O O . LEU A 1 215 ? 18.609 34.094 15.336 1 40.12 215 LEU A O 1
ATOM 1613 N N . VAL A 1 216 ? 16.688 33.5 16.062 1 39.09 216 VAL A N 1
ATOM 1614 C CA . VAL A 1 216 ? 16.922 32.125 15.664 1 39.09 216 VAL A CA 1
ATOM 1615 C C . VAL A 1 216 ? 16.953 32 14.141 1 39.09 216 VAL A C 1
ATOM 1617 O O . VAL A 1 216 ? 17.781 31.281 13.578 1 39.09 216 VAL A O 1
ATOM 1620 N N . ALA A 1 217 ? 16.234 32.812 13.383 1 39.31 217 ALA A N 1
ATOM 1621 C CA . ALA A 1 217 ? 16.359 32.875 11.93 1 39.31 217 ALA A CA 1
ATOM 1622 C C . ALA A 1 217 ? 17.703 33.469 11.516 1 39.31 217 ALA A C 1
ATOM 1624 O O . ALA A 1 217 ? 18.344 32.969 10.578 1 39.31 217 ALA A O 1
ATOM 1625 N N . ALA A 1 218 ? 18.172 34.406 12.234 1 39.28 218 ALA A N 1
ATOM 1626 C CA . ALA A 1 218 ? 19.453 35.031 11.922 1 39.28 218 ALA A CA 1
ATOM 1627 C C . ALA A 1 218 ? 20.625 34.094 12.234 1 39.28 218 ALA A C 1
ATOM 1629 O O . ALA A 1 218 ? 21.578 34 11.461 1 39.28 218 ALA A O 1
ATOM 1630 N N . GLU A 1 219 ? 20.609 33.312 13.273 1 42.25 219 GLU A N 1
ATOM 1631 C CA . GLU A 1 219 ? 21.703 32.438 13.633 1 42.25 219 GLU A CA 1
ATOM 1632 C C . GLU A 1 219 ? 21.766 31.234 12.695 1 42.25 219 GLU A C 1
ATOM 1634 O O . GLU A 1 219 ? 22.844 30.781 12.32 1 42.25 219 GLU A O 1
ATOM 1639 N N . MET A 1 220 ? 20.672 30.766 12.219 1 38.31 220 MET A N 1
ATOM 1640 C CA . MET A 1 220 ? 20.656 29.625 11.305 1 38.31 220 MET A CA 1
ATOM 1641 C C . MET A 1 220 ? 21.078 30.047 9.898 1 38.31 220 MET A C 1
ATOM 1643 O O . MET A 1 220 ? 21.75 29.281 9.195 1 38.31 220 MET A O 1
ATOM 1647 N N . THR A 1 221 ? 20.797 31.297 9.523 1 40.22 221 THR A N 1
ATOM 1648 C CA . THR A 1 221 ? 21.375 31.875 8.312 1 40.22 221 THR A CA 1
ATOM 1649 C C . THR A 1 221 ? 22.891 32.062 8.469 1 40.22 221 THR A C 1
ATOM 1651 O O . THR A 1 221 ? 23.656 31.797 7.531 1 40.22 221 THR A O 1
ATOM 1654 N N . ALA A 1 222 ? 23.359 32.438 9.625 1 42.62 222 ALA A N 1
ATOM 1655 C CA . ALA A 1 222 ? 24.797 32.656 9.859 1 42.62 222 ALA A CA 1
ATOM 1656 C C . ALA A 1 222 ? 25.547 31.328 9.828 1 42.62 222 ALA A C 1
ATOM 1658 O O . ALA A 1 222 ? 26.641 31.25 9.273 1 42.62 222 ALA A O 1
ATOM 1659 N N . GLU A 1 223 ? 24.984 30.297 10.328 1 36.5 223 GLU A N 1
ATOM 1660 C CA . GLU A 1 223 ? 25.688 29.016 10.297 1 36.5 223 GLU A CA 1
ATOM 1661 C C . GLU A 1 223 ? 25.781 28.469 8.875 1 36.5 223 GLU A C 1
ATOM 1663 O O . GLU A 1 223 ? 26.766 27.812 8.516 1 36.5 223 GLU A O 1
ATOM 1668 N N . ARG A 1 224 ? 24.859 28.812 7.988 1 37.94 224 ARG A N 1
ATOM 1669 C CA . ARG A 1 224 ? 24.984 28.406 6.586 1 37.94 224 ARG A CA 1
ATOM 1670 C C . ARG A 1 224 ? 26.062 29.219 5.883 1 37.94 224 ARG A C 1
ATOM 1672 O O . ARG A 1 224 ? 26.703 28.734 4.945 1 37.94 224 ARG A O 1
ATOM 1679 N N . ASN A 1 225 ? 26.203 30.469 6.18 1 36.31 225 ASN A N 1
ATOM 1680 C CA . ASN A 1 225 ? 27.266 31.25 5.543 1 36.31 225 ASN A CA 1
ATOM 1681 C C . ASN A 1 225 ? 28.641 30.781 5.977 1 36.31 225 ASN A C 1
ATOM 1683 O O . ASN A 1 225 ? 29.609 30.891 5.219 1 36.31 225 ASN A O 1
ATOM 1687 N N . VAL A 1 226 ? 28.875 30.203 7.195 1 39.81 226 VAL A N 1
ATOM 1688 C CA . VAL A 1 226 ? 30.203 29.734 7.594 1 39.81 226 VAL A CA 1
ATOM 1689 C C . VAL A 1 226 ? 30.547 28.453 6.824 1 39.81 226 VAL A C 1
ATOM 1691 O O . VAL A 1 226 ? 31.703 28.234 6.48 1 39.81 226 VAL A O 1
ATOM 1694 N N . SER A 1 227 ? 29.562 27.594 6.551 1 35.91 227 SER A N 1
ATOM 1695 C CA . SER A 1 227 ? 29.938 26.359 5.883 1 35.91 227 SER A CA 1
ATOM 1696 C C . SER A 1 227 ? 30.234 26.594 4.406 1 35.91 227 SER A C 1
ATOM 1698 O O . SER A 1 227 ? 30.953 25.812 3.775 1 35.91 227 SER A O 1
ATOM 1700 N N . ASN A 1 228 ? 29.688 27.641 3.777 1 34.91 228 ASN A N 1
ATOM 1701 C CA . ASN A 1 228 ? 30.062 27.938 2.398 1 34.91 228 ASN A CA 1
ATOM 1702 C C . ASN A 1 228 ? 31.453 28.547 2.312 1 34.91 228 ASN A C 1
ATOM 1704 O O . ASN A 1 228 ? 32.031 28.625 1.228 1 34.91 228 ASN A O 1
ATOM 1708 N N . LEU A 1 229 ? 32.031 29.172 3.383 1 35.56 229 LEU A N 1
ATOM 1709 C CA . LEU A 1 229 ? 33.312 29.828 3.256 1 35.56 229 LEU A CA 1
ATOM 1710 C C . LEU A 1 229 ? 34.469 28.828 3.26 1 35.56 229 LEU A C 1
ATOM 1712 O O . LEU A 1 229 ? 35.594 29.156 2.936 1 35.56 229 LEU A O 1
ATOM 1716 N N . GLY A 1 230 ? 34.344 27.609 3.799 1 35.28 230 GLY A N 1
ATOM 1717 C CA . GLY A 1 230 ? 35.531 26.812 3.854 1 35.28 230 GLY A CA 1
ATOM 1718 C C . GLY A 1 230 ? 36 26.344 2.488 1 35.28 230 GLY A C 1
ATOM 1719 O O . GLY A 1 230 ? 37.062 25.688 2.371 1 35.28 230 GLY A O 1
ATOM 1720 N N . SER A 1 231 ? 35.156 26.328 1.43 1 33.81 231 SER A N 1
ATOM 1721 C CA . SER A 1 231 ? 35.719 25.672 0.261 1 33.81 231 SER A CA 1
ATOM 1722 C C . SER A 1 231 ? 36.531 26.641 -0.588 1 33.81 231 SER A C 1
ATOM 1724 O O . SER A 1 231 ? 36.938 26.297 -1.704 1 33.81 231 SER A O 1
ATOM 1726 N N . LEU A 1 232 ? 36.688 28 -0.153 1 29.72 232 LEU A N 1
ATOM 1727 C CA . LEU A 1 232 ? 37.312 28.812 -1.19 1 29.72 232 LEU A CA 1
ATOM 1728 C C . LEU A 1 232 ? 38.812 28.672 -1.137 1 29.72 232 LEU A C 1
ATOM 1730 O O . LEU A 1 232 ? 39.562 29.438 -1.771 1 29.72 232 LEU A O 1
ATOM 1734 N N . ASN A 1 233 ? 39.469 27.969 -0.196 1 28.25 233 ASN A N 1
ATOM 1735 C CA . ASN A 1 233 ? 40.906 28.203 -0.325 1 28.25 233 ASN A CA 1
ATOM 1736 C C . ASN A 1 233 ? 41.469 27.609 -1.623 1 28.25 233 ASN A C 1
ATOM 1738 O O . ASN A 1 233 ? 41.531 26.391 -1.778 1 28.25 233 ASN A O 1
ATOM 1742 N N . PRO A 1 234 ? 41.438 28.453 -2.74 1 28 234 PRO A N 1
ATOM 1743 C CA . PRO A 1 234 ? 42.094 28.109 -4.012 1 28 234 PRO A CA 1
ATOM 1744 C C . PRO A 1 234 ? 43.562 27.797 -3.854 1 28 234 PRO A C 1
ATOM 1746 O O . PRO A 1 234 ? 44.188 28.141 -2.838 1 28 234 PRO A O 1
ATOM 1749 N N . GLY A 1 235 ? 44.344 27.031 -4.734 1 25.45 235 GLY A N 1
ATOM 1750 C CA . GLY A 1 235 ? 45.688 26.703 -5.223 1 25.45 235 GLY A CA 1
ATOM 1751 C C . GLY A 1 235 ? 46.562 27.922 -5.426 1 25.45 235 GLY A C 1
ATOM 1752 O O . GLY A 1 235 ? 46.188 28.844 -6.164 1 25.45 235 GLY A O 1
ATOM 1753 N N . LEU A 1 236 ? 47.25 28.594 -4.438 1 20.73 236 LEU A N 1
ATOM 1754 C CA . LEU A 1 236 ? 48.625 28.859 -4.809 1 20.73 236 LEU A CA 1
ATOM 1755 C C . LEU A 1 236 ? 49.438 27.562 -4.852 1 20.73 236 LEU A C 1
ATOM 1757 O O . LEU A 1 236 ? 49.219 26.656 -4.047 1 20.73 236 LEU A O 1
ATOM 1761 N N . MET B 1 1 ? 33.531 -13.609 2.15 1 19.77 1 MET B N 1
ATOM 1762 C CA . MET B 1 1 ? 32.625 -13.977 3.24 1 19.77 1 MET B CA 1
ATOM 1763 C C . MET B 1 1 ? 31.312 -13.203 3.146 1 19.77 1 MET B C 1
ATOM 1765 O O . MET B 1 1 ? 30.531 -13.172 4.098 1 19.77 1 MET B O 1
ATOM 1769 N N . THR B 1 2 ? 30.672 -12.633 1.961 1 20.86 2 THR B N 1
ATOM 1770 C CA . THR B 1 2 ? 29.859 -11.766 1.106 1 20.86 2 THR B CA 1
ATOM 1771 C C . THR B 1 2 ? 28.469 -12.344 0.909 1 20.86 2 THR B C 1
ATOM 1773 O O . THR B 1 2 ? 27.469 -11.609 0.959 1 20.86 2 THR B O 1
ATOM 1776 N N . ALA B 1 3 ? 27.922 -13.211 0.263 1 23.75 3 ALA B N 1
ATOM 1777 C CA . ALA B 1 3 ? 26.922 -12.367 -0.399 1 23.75 3 ALA B CA 1
ATOM 1778 C C . ALA B 1 3 ? 25.859 -11.898 0.588 1 23.75 3 ALA B C 1
ATOM 1780 O O . ALA B 1 3 ? 25.375 -12.68 1.402 1 23.75 3 ALA B O 1
ATOM 1781 N N . ASN B 1 4 ? 25.734 -10.578 1.193 1 24.72 4 ASN B N 1
ATOM 1782 C CA . ASN B 1 4 ? 24.938 -9.742 2.092 1 24.72 4 ASN B CA 1
ATOM 1783 C C . ASN B 1 4 ? 23.453 -10.023 1.961 1 24.72 4 ASN B C 1
ATOM 1785 O O . ASN B 1 4 ? 22.703 -9.227 1.384 1 24.72 4 ASN B O 1
ATOM 1789 N N . THR B 1 5 ? 23.219 -10.938 1.094 1 30.28 5 THR B N 1
ATOM 1790 C CA . THR B 1 5 ? 21.875 -10.641 0.604 1 30.28 5 THR B CA 1
ATOM 1791 C C . THR B 1 5 ? 20.859 -10.672 1.748 1 30.28 5 THR B C 1
ATOM 1793 O O . THR B 1 5 ? 20.406 -11.742 2.154 1 30.28 5 THR B O 1
ATOM 1796 N N . THR B 1 6 ? 21.25 -10.117 3.064 1 29.38 6 THR B N 1
ATOM 1797 C CA . THR B 1 6 ? 20.75 -10.531 4.375 1 29.38 6 THR B CA 1
ATOM 1798 C C . THR B 1 6 ? 19.234 -10.672 4.367 1 29.38 6 THR B C 1
ATOM 1800 O O . THR B 1 6 ? 18.656 -11.031 3.344 1 29.38 6 THR B O 1
ATOM 1803 N N . CYS B 1 7 ? 19.062 -10.102 5.438 1 29.7 7 CYS B N 1
ATOM 1804 C CA . CYS B 1 7 ? 18.891 -10.406 6.852 1 29.7 7 CYS B CA 1
ATOM 1805 C C . CYS B 1 7 ? 17.5 -10.961 7.133 1 29.7 7 CYS B C 1
ATOM 1807 O O . CYS B 1 7 ? 16.562 -10.68 6.395 1 29.7 7 CYS B O 1
ATOM 1809 N N . SER B 1 8 ? 17.109 -11.766 8.289 1 37.94 8 SER B N 1
ATOM 1810 C CA . SER B 1 8 ? 15.945 -12.359 8.93 1 37.94 8 SER B CA 1
ATOM 1811 C C . SER B 1 8 ? 14.656 -11.961 8.211 1 37.94 8 SER B C 1
ATOM 1813 O O . SER B 1 8 ? 14.18 -10.836 8.352 1 37.94 8 SER B O 1
ATOM 1815 N N . ASP B 1 9 ? 14.766 -11.375 6.57 1 37.12 9 ASP B N 1
ATOM 1816 C CA . ASP B 1 9 ? 14.633 -10.625 5.324 1 37.12 9 ASP B CA 1
ATOM 1817 C C . ASP B 1 9 ? 13.297 -10.922 4.648 1 37.12 9 ASP B C 1
ATOM 1819 O O . ASP B 1 9 ? 12.625 -10.008 4.164 1 37.12 9 ASP B O 1
ATOM 1823 N N . PHE B 1 10 ? 13.375 -11.836 3.439 1 30.08 10 PHE B N 1
ATOM 1824 C CA . PHE B 1 10 ? 12.188 -11.984 2.605 1 30.08 10 PHE B CA 1
ATOM 1825 C C . PHE B 1 10 ? 10.969 -12.297 3.457 1 30.08 10 PHE B C 1
ATOM 1827 O O . PHE B 1 10 ? 9.828 -12.148 3.004 1 30.08 10 PHE B O 1
ATOM 1834 N N . VAL B 1 11 ? 11.453 -12.945 4.75 1 33.53 11 VAL B N 1
ATOM 1835 C CA . VAL B 1 11 ? 10.836 -13.719 5.828 1 33.53 11 VAL B CA 1
ATOM 1836 C C . VAL B 1 11 ? 9.539 -13.047 6.27 1 33.53 11 VAL B C 1
ATOM 1838 O O . VAL B 1 11 ? 9.477 -11.82 6.379 1 33.53 11 VAL B O 1
ATOM 1841 N N . GLN B 1 12 ? 9.133 -13.836 7.258 1 40.81 12 GLN B N 1
ATOM 1842 C CA . GLN B 1 12 ? 7.914 -14.602 7.023 1 40.81 12 GLN B CA 1
ATOM 1843 C C . GLN B 1 12 ? 7.047 -13.945 5.953 1 40.81 12 GLN B C 1
ATOM 1845 O O . GLN B 1 12 ? 6.082 -13.25 6.27 1 40.81 12 GLN B O 1
ATOM 1850 N N . PHE B 1 13 ? 7.613 -13.281 4.789 1 35.22 13 PHE B N 1
ATOM 1851 C CA . PHE B 1 13 ? 7.105 -12.289 3.848 1 35.22 13 PHE B CA 1
ATOM 1852 C C . PHE B 1 13 ? 5.582 -12.273 3.846 1 35.22 13 PHE B C 1
ATOM 1854 O O . PHE B 1 13 ? 4.965 -11.211 3.955 1 35.22 13 PHE B O 1
ATOM 1861 N N . PHE B 1 14 ? 5.188 -13.148 3.15 1 35.91 14 PHE B N 1
ATOM 1862 C CA . PHE B 1 14 ? 3.799 -13.578 3.043 1 35.91 14 PHE B CA 1
ATOM 1863 C C . PHE B 1 14 ? 3.174 -13.734 4.426 1 35.91 14 PHE B C 1
ATOM 1865 O O . PHE B 1 14 ? 1.979 -14.016 4.543 1 35.91 14 PHE B O 1
ATOM 1872 N N . ARG B 1 15 ? 4.422 -14.227 5.391 1 35.53 15 ARG B N 1
ATOM 1873 C CA . ARG B 1 15 ? 3.875 -14.594 6.691 1 35.53 15 ARG B CA 1
ATOM 1874 C C . ARG B 1 15 ? 2.537 -13.906 6.934 1 35.53 15 ARG B C 1
ATOM 1876 O O . ARG B 1 15 ? 2.426 -12.688 6.797 1 35.53 15 ARG B O 1
ATOM 1883 N N . SER B 1 16 ? 1.85 -14.523 6.934 1 37.81 16 SER B N 1
ATOM 1884 C CA . SER B 1 16 ? 0.494 -15.023 7.141 1 37.81 16 SER B CA 1
ATOM 1885 C C . SER B 1 16 ? -0.505 -13.875 7.254 1 37.81 16 SER B C 1
ATOM 1887 O O . SER B 1 16 ? -0.412 -13.047 8.164 1 37.81 16 SER B O 1
ATOM 1889 N N . TRP B 1 17 ? -0.617 -12.969 6.051 1 35.06 17 TRP B N 1
ATOM 1890 C CA . TRP B 1 17 ? -1.396 -12.219 5.07 1 35.06 17 TRP B CA 1
ATOM 1891 C C . TRP B 1 17 ? -2.812 -11.969 5.582 1 35.06 17 TRP B C 1
ATOM 1893 O O . TRP B 1 17 ? -3.32 -10.852 5.492 1 35.06 17 TRP B O 1
ATOM 1903 N N . VAL B 1 18 ? -3.557 -12.977 5.52 1 35.69 18 VAL B N 1
ATOM 1904 C CA . VAL B 1 18 ? -4.859 -13.633 5.594 1 35.69 18 VAL B CA 1
ATOM 1905 C C . VAL B 1 18 ? -5.238 -13.859 7.055 1 35.69 18 VAL B C 1
ATOM 1907 O O . VAL B 1 18 ? -6.375 -14.227 7.359 1 35.69 18 VAL B O 1
ATOM 1910 N N . SER B 1 19 ? -4.148 -14.055 7.863 1 32.97 19 SER B N 1
ATOM 1911 C CA . SER B 1 19 ? -4.695 -14.68 9.062 1 32.97 19 SER B CA 1
ATOM 1912 C C . SER B 1 19 ? -5.777 -13.812 9.695 1 32.97 19 SER B C 1
ATOM 1914 O O . SER B 1 19 ? -6.762 -14.328 10.234 1 32.97 19 SER B O 1
ATOM 1916 N N . ASN B 1 20 ? -5.469 -12.859 10.57 1 28.44 20 ASN B N 1
ATOM 1917 C CA . ASN B 1 20 ? -6.562 -12.242 11.312 1 28.44 20 ASN B CA 1
ATOM 1918 C C . ASN B 1 20 ? -7.172 -11.078 10.547 1 28.44 20 ASN B C 1
ATOM 1920 O O . ASN B 1 20 ? -6.781 -9.922 10.742 1 28.44 20 ASN B O 1
ATOM 1924 N N . PRO B 1 21 ? -7.926 -11.484 9.469 1 30.67 21 PRO B N 1
ATOM 1925 C CA . PRO B 1 21 ? -8.617 -10.531 8.609 1 30.67 21 PRO B CA 1
ATOM 1926 C C . PRO B 1 21 ? -9.234 -9.367 9.391 1 30.67 21 PRO B C 1
ATOM 1928 O O . PRO B 1 21 ? -9.578 -8.336 8.805 1 30.67 21 PRO B O 1
ATOM 1931 N N . ARG B 1 22 ? -9.727 -9.711 10.516 1 30.16 22 ARG B N 1
ATOM 1932 C CA . ARG B 1 22 ? -10.414 -8.633 11.234 1 30.16 22 ARG B CA 1
ATOM 1933 C C . ARG B 1 22 ? -9.516 -7.41 11.367 1 30.16 22 ARG B C 1
ATOM 1935 O O . ARG B 1 22 ? -10 -6.309 11.641 1 30.16 22 ARG B O 1
ATOM 1942 N N . GLN B 1 23 ? -8.211 -7.734 11.617 1 27.92 23 GLN B N 1
ATOM 1943 C CA . GLN B 1 23 ? -7.332 -6.586 11.797 1 27.92 23 GLN B CA 1
ATOM 1944 C C . GLN B 1 23 ? -6.797 -6.086 10.453 1 27.92 23 GLN B C 1
ATOM 1946 O O . GLN B 1 23 ? -6.008 -5.141 10.414 1 27.92 23 GLN B O 1
ATOM 1951 N N . VAL B 1 24 ? -6.711 -6.961 9.477 1 29.48 24 VAL B N 1
ATOM 1952 C CA . VAL B 1 24 ? -6.293 -6.434 8.18 1 29.48 24 VAL B CA 1
ATOM 1953 C C . VAL B 1 24 ? -7.27 -5.359 7.719 1 29.48 24 VAL B C 1
ATOM 1955 O O . VAL B 1 24 ? -8.375 -5.668 7.27 1 29.48 24 VAL B O 1
ATOM 1958 N N . SER B 1 25 ? -7.531 -4.477 8.406 1 29.42 25 SER B N 1
ATOM 1959 C CA . SER B 1 25 ? -8.062 -3.203 7.938 1 29.42 25 SER B CA 1
ATOM 1960 C C . SER B 1 25 ? -7.652 -2.93 6.496 1 29.42 25 SER B C 1
ATOM 1962 O O . SER B 1 25 ? -6.551 -3.299 6.078 1 29.42 25 SER B O 1
ATOM 1964 N N . ALA B 1 26 ? -8.586 -2.863 5.477 1 30.5 26 ALA B N 1
ATOM 1965 C CA . ALA B 1 26 ? -8.562 -2.383 4.098 1 30.5 26 ALA B CA 1
ATOM 1966 C C . ALA B 1 26 ? -7.328 -1.521 3.84 1 30.5 26 ALA B C 1
ATOM 1968 O O . ALA B 1 26 ? -7.062 -0.568 4.578 1 30.5 26 ALA B O 1
ATOM 1969 N N . ILE B 1 27 ? -6.227 -2.135 3.533 1 32.59 27 ILE B N 1
ATOM 1970 C CA . ILE B 1 27 ? -5.062 -1.344 3.148 1 32.59 27 ILE B CA 1
ATOM 1971 C C . ILE B 1 27 ? -5.512 -0.104 2.379 1 32.59 27 ILE B C 1
ATOM 1973 O O . ILE B 1 27 ? -5.953 -0.205 1.231 1 32.59 27 ILE B O 1
ATOM 1977 N N . ALA B 1 28 ? -6.195 0.689 2.729 1 39.19 28 ALA B N 1
ATOM 1978 C CA . ALA B 1 28 ? -6.414 2.031 2.195 1 39.19 28 ALA B CA 1
ATOM 1979 C C . ALA B 1 28 ? -5.156 2.557 1.505 1 39.19 28 ALA B C 1
ATOM 1981 O O . ALA B 1 28 ? -4.047 2.393 2.014 1 39.19 28 ALA B O 1
ATOM 1982 N N . PRO B 1 29 ? -5.23 2.646 -0.076 1 44.75 29 PRO B N 1
ATOM 1983 C CA . PRO B 1 29 ? -4.039 3.301 -0.62 1 44.75 29 PRO B CA 1
ATOM 1984 C C . PRO B 1 29 ? -3.326 4.18 0.406 1 44.75 29 PRO B C 1
ATOM 1986 O O . PRO B 1 29 ? -3.949 4.645 1.365 1 44.75 29 PRO B O 1
ATOM 1989 N N . SER B 1 30 ? -2.01 3.928 0.373 1 54.09 30 SER B N 1
ATOM 1990 C CA . SER B 1 30 ? -1.181 4.668 1.318 1 54.09 30 SER B CA 1
ATOM 1991 C C . SER B 1 30 ? -1.749 6.059 1.58 1 54.09 30 SER B C 1
ATOM 1993 O O . SER B 1 30 ? -1.778 6.52 2.723 1 54.09 30 SER B O 1
ATOM 1995 N N . GLY B 1 31 ? -2.41 6.496 0.443 1 62.59 31 GLY B N 1
ATOM 1996 C CA . GLY B 1 31 ? -2.99 7.82 0.608 1 62.59 31 GLY B CA 1
ATOM 1997 C C . GLY B 1 31 ? -4.207 7.828 1.513 1 62.59 31 GLY B C 1
ATOM 1998 O O . GLY B 1 31 ? -4.348 8.711 2.363 1 62.59 31 GLY B O 1
ATOM 1999 N N . GLU B 1 32 ? -5.031 6.785 1.28 1 67.5 32 GLU B N 1
ATOM 2000 C CA . GLU B 1 32 ? -6.238 6.711 2.098 1 67.5 32 GLU B CA 1
ATOM 2001 C C . GLU B 1 32 ? -5.902 6.379 3.549 1 67.5 32 GLU B C 1
ATOM 2003 O O . GLU B 1 32 ? -6.512 6.926 4.473 1 67.5 32 GLU B O 1
ATOM 2008 N N . ARG B 1 33 ? -4.945 5.496 3.668 1 72 33 ARG B N 1
ATOM 2009 C CA . ARG B 1 33 ? -4.52 5.148 5.02 1 72 33 ARG B CA 1
ATOM 2010 C C . ARG B 1 33 ? -3.914 6.352 5.73 1 72 33 ARG B C 1
ATOM 2012 O O . ARG B 1 33 ? -4.191 6.59 6.91 1 72 33 ARG B O 1
ATOM 2019 N N . LEU B 1 34 ? -3.131 7.062 5.016 1 78.56 34 LEU B N 1
ATOM 2020 C CA . LEU B 1 34 ? -2.549 8.273 5.594 1 78.56 34 LEU B CA 1
ATOM 2021 C C . LEU B 1 34 ? -3.639 9.266 5.977 1 78.56 34 LEU B C 1
ATOM 2023 O O . LEU B 1 34 ? -3.578 9.875 7.051 1 78.56 34 LEU B O 1
ATOM 2027 N N . ALA B 1 35 ? -4.66 9.43 5.102 1 84.12 35 ALA B N 1
ATOM 2028 C CA . ALA B 1 35 ? -5.75 10.367 5.363 1 84.12 35 ALA B CA 1
ATOM 2029 C C . ALA B 1 35 ? -6.535 9.953 6.605 1 84.12 35 ALA B C 1
ATOM 2031 O O . ALA B 1 35 ? -6.891 10.805 7.43 1 84.12 35 ALA B O 1
ATOM 2032 N N . ARG B 1 36 ? -6.75 8.68 6.707 1 84.31 36 ARG B N 1
ATOM 2033 C CA . ARG B 1 36 ? -7.465 8.172 7.871 1 84.31 36 ARG B CA 1
ATOM 2034 C C . ARG B 1 36 ? -6.668 8.414 9.148 1 84.31 36 ARG B C 1
ATOM 2036 O O . ARG B 1 36 ? -7.23 8.82 10.172 1 84.31 36 ARG B O 1
ATOM 2043 N N . LEU B 1 37 ? -5.395 8.188 9.055 1 85.19 37 LEU B N 1
ATOM 2044 C CA . LEU B 1 37 ? -4.543 8.391 10.227 1 85.19 37 LEU B CA 1
ATOM 2045 C C . LEU B 1 37 ? -4.48 9.867 10.609 1 85.19 37 LEU B C 1
ATOM 2047 O O . LEU B 1 37 ? -4.551 10.211 11.789 1 85.19 37 LEU B O 1
ATOM 2051 N N . MET B 1 38 ? -4.395 10.664 9.648 1 92.88 38 MET B N 1
ATOM 2052 C CA . MET B 1 38 ? -4.297 12.109 9.844 1 92.88 38 MET B CA 1
ATOM 2053 C C . MET B 1 38 ? -5.535 12.648 10.555 1 92.88 38 MET B C 1
ATOM 2055 O O . MET B 1 38 ? -5.453 13.617 11.312 1 92.88 38 MET B O 1
ATOM 2059 N N . THR B 1 39 ? -6.699 12.039 10.359 1 95.44 39 THR B N 1
ATOM 2060 C CA . THR B 1 39 ? -7.953 12.617 10.836 1 95.44 39 THR B CA 1
ATOM 2061 C C . THR B 1 39 ? -8.539 11.773 11.961 1 95.44 39 THR B C 1
ATOM 2063 O O . THR B 1 39 ? -9.602 12.102 12.492 1 95.44 39 THR B O 1
ATOM 2066 N N . ARG B 1 40 ? -7.883 10.758 12.375 1 91.88 40 ARG B N 1
ATOM 2067 C CA . ARG B 1 40 ? -8.453 9.727 13.234 1 91.88 40 ARG B CA 1
ATOM 2068 C C . ARG B 1 40 ? -8.859 10.305 14.586 1 91.88 40 ARG B C 1
ATOM 2070 O O . ARG B 1 40 ? -9.773 9.797 15.234 1 91.88 40 ARG B O 1
ATOM 2077 N N . GLU B 1 41 ? -8.164 11.328 15 1 93.81 41 GLU B N 1
ATOM 2078 C CA . GLU B 1 41 ? -8.438 11.867 16.328 1 93.81 41 GLU B CA 1
ATOM 2079 C C . GLU B 1 41 ? -9.414 13.039 16.25 1 93.81 41 GLU B C 1
ATOM 2081 O O . GLU B 1 41 ? -9.719 13.664 17.266 1 93.81 41 GLU B O 1
ATOM 2086 N N . ILE B 1 42 ? -9.906 13.344 15.086 1 96.06 42 ILE B N 1
ATOM 2087 C CA . ILE B 1 42 ? -10.781 14.492 14.898 1 96.06 42 ILE B CA 1
ATOM 2088 C C . ILE B 1 42 ? -12.234 14.023 14.812 1 96.06 42 ILE B C 1
ATOM 2090 O O . ILE B 1 42 ? -12.547 13.102 14.055 1 96.06 42 ILE B O 1
ATOM 2094 N N . GLU B 1 43 ? -13.023 14.633 15.617 1 92.44 43 GLU B N 1
ATOM 2095 C CA . GLU B 1 43 ? -14.453 14.336 15.664 1 92.44 43 GLU B CA 1
ATOM 2096 C C . GLU B 1 43 ? -15.289 15.617 15.578 1 92.44 43 GLU B C 1
ATOM 2098 O O . GLU B 1 43 ? -14.734 16.719 15.492 1 92.44 43 GLU B O 1
ATOM 2103 N N . ALA B 1 44 ? -16.594 15.422 15.57 1 92.31 44 ALA B N 1
ATOM 2104 C CA . ALA B 1 44 ? -17.516 16.547 15.469 1 92.31 44 ALA B CA 1
ATOM 2105 C C . ALA B 1 44 ? -17.312 17.547 16.609 1 92.31 44 ALA B C 1
ATOM 2107 O O . ALA B 1 44 ? -17.469 18.75 16.422 1 92.31 44 ALA B O 1
ATOM 2108 N N . LEU B 1 45 ? -16.875 17.109 17.719 1 91.31 45 LEU B N 1
ATOM 2109 C CA . LEU B 1 45 ? -16.672 17.969 18.891 1 91.31 45 LEU B CA 1
ATOM 2110 C C . LEU B 1 45 ? -15.5 18.922 18.656 1 91.31 45 LEU B C 1
ATOM 2112 O O . LEU B 1 45 ? -15.352 19.906 19.391 1 91.31 45 LEU B O 1
ATOM 2116 N N . ASP B 1 46 ? -14.695 18.672 17.625 1 94.19 46 ASP B N 1
ATOM 2117 C CA . ASP B 1 46 ? -13.531 19.5 17.328 1 94.19 46 ASP B CA 1
ATOM 2118 C C . ASP B 1 46 ? -13.875 20.578 16.312 1 94.19 46 ASP B C 1
ATOM 2120 O O . ASP B 1 46 ? -13 21.344 15.898 1 94.19 46 ASP B O 1
ATOM 2124 N N . GLU B 1 47 ? -15.094 20.672 15.977 1 94.56 47 GLU B N 1
ATOM 2125 C CA . GLU B 1 47 ? -15.516 21.719 15.039 1 94.56 47 GLU B CA 1
ATOM 2126 C C . GLU B 1 47 ? -15.445 23.094 15.68 1 94.56 47 GLU B C 1
ATOM 2128 O O . GLU B 1 47 ? -15.688 23.25 16.875 1 94.56 47 GLU B O 1
ATOM 2133 N N . PRO B 1 48 ? -15.195 24.094 14.852 1 97.44 48 PRO B N 1
ATOM 2134 C CA . PRO B 1 48 ? -14.828 24.047 13.438 1 97.44 48 PRO B CA 1
ATOM 2135 C C . PRO B 1 48 ? -13.406 23.531 13.219 1 97.44 48 PRO B C 1
ATOM 2137 O O . PRO B 1 48 ? -12.594 23.516 14.148 1 97.44 48 PRO B O 1
ATOM 2140 N N . VAL B 1 49 ? -13.086 23 11.992 1 98.25 49 VAL B N 1
ATOM 2141 C CA . VAL B 1 49 ? -11.781 22.438 11.656 1 98.25 49 VAL B CA 1
ATOM 2142 C C . VAL B 1 49 ? -11.164 23.234 10.508 1 98.25 49 VAL B C 1
ATOM 2144 O O . VAL B 1 49 ? -11.867 23.656 9.586 1 98.25 49 VAL B O 1
ATOM 2147 N N . LEU B 1 50 ? -9.898 23.453 10.617 1 98.5 50 LEU B N 1
ATOM 2148 C CA . LEU B 1 50 ? -9.117 24.156 9.602 1 98.5 50 LEU B CA 1
ATOM 2149 C C . LEU B 1 50 ? -8.188 23.203 8.867 1 98.5 50 LEU B C 1
ATOM 2151 O O . LEU B 1 50 ? -7.48 22.406 9.5 1 98.5 50 LEU B O 1
ATOM 2155 N N . GLU B 1 51 ? -8.266 23.156 7.551 1 98.38 51 GLU B N 1
ATOM 2156 C CA . GLU B 1 51 ? -7.332 22.391 6.738 1 98.38 51 GLU B CA 1
ATOM 2157 C C . GLU B 1 51 ? -6.422 23.312 5.93 1 98.38 51 GLU B C 1
ATOM 2159 O O . GLU B 1 51 ? -6.891 24.234 5.258 1 98.38 51 GLU B O 1
ATOM 2164 N N . LEU B 1 52 ? -5.129 23.062 6.051 1 96.94 52 LEU B N 1
ATOM 2165 C CA . LEU B 1 52 ? -4.129 23.812 5.297 1 96.94 52 LEU B CA 1
ATOM 2166 C C . LEU B 1 52 ? -3.615 23 4.117 1 96.94 52 LEU B C 1
ATOM 2168 O O . LEU B 1 52 ? -3.131 21.875 4.297 1 96.94 52 LEU B O 1
ATOM 2172 N N . GLY B 1 53 ? -3.693 23.562 2.91 1 91.56 53 GLY B N 1
ATOM 2173 C CA . GLY B 1 53 ? -3.232 22.875 1.721 1 91.56 53 GLY B CA 1
ATOM 2174 C C . GLY B 1 53 ? -4.082 21.656 1.368 1 91.56 53 GLY B C 1
ATOM 2175 O O . GLY B 1 53 ? -3.568 20.547 1.229 1 91.56 53 GLY B O 1
ATOM 2176 N N . PRO B 1 54 ? -5.355 21.891 1.185 1 91.25 54 PRO B N 1
ATOM 2177 C CA . PRO B 1 54 ? -6.234 20.75 0.884 1 91.25 54 PRO B CA 1
ATOM 2178 C C . PRO B 1 54 ? -5.934 20.109 -0.469 1 91.25 54 PRO B C 1
ATOM 2180 O O . PRO B 1 54 ? -6.195 18.922 -0.665 1 91.25 54 PRO B O 1
ATOM 2183 N N . GLY B 1 55 ? -5.414 20.906 -1.389 1 83.5 55 GLY B N 1
ATOM 2184 C CA . GLY B 1 55 ? -5.102 20.344 -2.697 1 83.5 55 GLY B CA 1
ATOM 2185 C C . GLY B 1 55 ? -6.309 19.75 -3.393 1 83.5 55 GLY B C 1
ATOM 2186 O O . GLY B 1 55 ? -7.297 20.438 -3.643 1 83.5 55 GLY B O 1
ATOM 2187 N N . THR B 1 56 ? -6.324 18.422 -3.541 1 77.69 56 THR B N 1
ATOM 2188 C CA . THR B 1 56 ? -7.422 17.75 -4.227 1 77.69 56 THR B CA 1
ATOM 2189 C C . THR B 1 56 ? -8.516 17.359 -3.236 1 77.69 56 THR B C 1
ATOM 2191 O O . THR B 1 56 ? -9.539 16.797 -3.627 1 77.69 56 THR B O 1
ATOM 2194 N N . GLY B 1 57 ? -8.312 17.547 -2.002 1 84.31 57 GLY B N 1
ATOM 2195 C CA . GLY B 1 57 ? -9.352 17.344 -1.004 1 84.31 57 GLY B CA 1
ATOM 2196 C C . GLY B 1 57 ? -9.289 15.984 -0.347 1 84.31 57 GLY B C 1
ATOM 2197 O O . GLY B 1 57 ? -10.305 15.469 0.127 1 84.31 57 GLY B O 1
ATOM 2198 N N . VAL B 1 58 ? -8.109 15.344 -0.321 1 81.5 58 VAL B N 1
ATOM 2199 C CA . VAL B 1 58 ? -7.969 14 0.23 1 81.5 58 VAL B CA 1
ATOM 2200 C C . VAL B 1 58 ? -8.266 14.016 1.728 1 81.5 58 VAL B C 1
ATOM 2202 O O . VAL B 1 58 ? -9.047 13.203 2.223 1 81.5 58 VAL B O 1
ATOM 2205 N N . PHE B 1 59 ? -7.676 14.922 2.424 1 90.75 59 PHE B N 1
ATOM 2206 C CA . PHE B 1 59 ? -7.926 15.008 3.859 1 90.75 59 PHE B CA 1
ATOM 2207 C C . PHE B 1 59 ? -9.312 15.586 4.133 1 90.75 59 PHE B C 1
ATOM 2209 O O . PHE B 1 59 ? -9.961 15.219 5.117 1 90.75 59 PHE B O 1
ATOM 2216 N N . THR B 1 60 ? -9.797 16.438 3.242 1 93.94 60 THR B N 1
ATOM 2217 C CA . THR B 1 60 ? -11.148 16.984 3.367 1 93.94 60 THR B CA 1
ATOM 2218 C C . THR B 1 60 ? -12.18 15.867 3.406 1 93.94 60 THR B C 1
ATOM 2220 O O . THR B 1 60 ? -13.031 15.836 4.297 1 93.94 60 THR B O 1
ATOM 2223 N N . ARG B 1 61 ? -12.031 14.977 2.482 1 88.81 61 ARG B N 1
ATOM 2224 C CA . ARG B 1 61 ? -12.969 13.859 2.398 1 88.81 61 ARG B CA 1
ATOM 2225 C C . ARG B 1 61 ? -12.898 12.992 3.652 1 88.81 61 ARG B C 1
ATOM 2227 O O . ARG B 1 61 ? -13.922 12.523 4.148 1 88.81 61 ARG B O 1
ATOM 2234 N N . ALA B 1 62 ? -11.68 12.789 4.102 1 88.81 62 ALA B N 1
ATOM 2235 C CA . ALA B 1 62 ? -11.508 11.969 5.305 1 88.81 62 ALA B CA 1
ATOM 2236 C C . ALA B 1 62 ? -12.141 12.641 6.52 1 88.81 62 ALA B C 1
ATOM 2238 O O . ALA B 1 62 ? -12.727 11.969 7.371 1 88.81 62 ALA B O 1
ATOM 2239 N N . LEU B 1 63 ? -12.023 13.938 6.625 1 95.75 63 LEU B N 1
ATOM 2240 C CA . LEU B 1 63 ? -12.648 14.688 7.711 1 95.75 63 LEU B CA 1
ATOM 2241 C C . LEU B 1 63 ? -14.164 14.539 7.672 1 95.75 63 LEU B C 1
ATOM 2243 O O . LEU B 1 63 ? -14.805 14.336 8.711 1 95.75 63 LEU B O 1
ATOM 2247 N N . LEU B 1 64 ? -14.742 14.625 6.492 1 93.94 64 LEU B N 1
ATOM 2248 C CA . LEU B 1 64 ? -16.188 14.461 6.328 1 93.94 64 LEU B CA 1
ATOM 2249 C C . LEU B 1 64 ? -16.609 13.055 6.746 1 93.94 64 LEU B C 1
ATOM 2251 O O . LEU B 1 64 ? -17.656 12.891 7.398 1 93.94 64 LEU B O 1
ATOM 2255 N N . ALA B 1 65 ? -15.773 12.109 6.387 1 87.31 65 ALA B N 1
ATOM 2256 C CA . ALA B 1 65 ? -16.078 10.727 6.73 1 87.31 65 ALA B CA 1
ATOM 2257 C C . ALA B 1 65 ? -16.062 10.523 8.242 1 87.31 65 ALA B C 1
ATOM 2259 O O . ALA B 1 65 ? -16.719 9.617 8.758 1 87.31 65 ALA B O 1
ATOM 2260 N N . ARG B 1 66 ? -15.32 11.375 8.953 1 91.44 66 ARG B N 1
ATOM 2261 C CA . ARG B 1 66 ? -15.234 11.312 10.406 1 91.44 66 ARG B CA 1
ATOM 2262 C C . ARG B 1 66 ? -16.438 11.977 11.062 1 91.44 66 ARG B C 1
ATOM 2264 O O . ARG B 1 66 ? -16.578 11.953 12.289 1 91.44 66 ARG B O 1
ATOM 2271 N N . GLY B 1 67 ? -17.203 12.688 10.227 1 92.38 67 GLY B N 1
ATOM 2272 C CA . GLY B 1 67 ? -18.406 13.281 10.758 1 92.38 67 GLY B CA 1
ATOM 2273 C C . GLY B 1 67 ? -18.312 14.789 10.914 1 92.38 67 GLY B C 1
ATOM 2274 O O . GLY B 1 67 ? -19.25 15.43 11.422 1 92.38 67 GLY B O 1
ATOM 2275 N N . VAL B 1 68 ? -17.25 15.391 10.547 1 95.81 68 VAL B N 1
ATOM 2276 C CA . VAL B 1 68 ? -17.156 16.844 10.555 1 95.81 68 VAL B CA 1
ATOM 2277 C C . VAL B 1 68 ? -18.125 17.438 9.531 1 95.81 68 VAL B C 1
ATOM 2279 O O . VAL B 1 68 ? -18.172 16.984 8.383 1 95.81 68 VAL B O 1
ATOM 2282 N N . ARG B 1 69 ? -18.875 18.406 9.992 1 97.25 69 ARG B N 1
ATOM 2283 C CA . ARG B 1 69 ? -19.797 19.047 9.055 1 97.25 69 ARG B CA 1
ATOM 2284 C C . ARG B 1 69 ? -19.047 19.875 8.023 1 97.25 69 ARG B C 1
ATOM 2286 O O . ARG B 1 69 ? -18.109 20.594 8.375 1 97.25 69 ARG B O 1
ATOM 2293 N N . GLU B 1 70 ? -19.438 19.734 6.824 1 97.75 70 GLU B N 1
ATOM 2294 C CA . GLU B 1 70 ? -18.766 20.453 5.742 1 97.75 70 GLU B CA 1
ATOM 2295 C C . GLU B 1 70 ? -18.734 21.953 6.004 1 97.75 70 GLU B C 1
ATOM 2297 O O . GLU B 1 70 ? -17.734 22.625 5.75 1 97.75 70 GLU B O 1
ATOM 2302 N N . CYS B 1 71 ? -19.828 22.516 6.543 1 97.5 71 CYS B N 1
ATOM 2303 C CA . CYS B 1 71 ? -19.938 23.953 6.801 1 97.5 71 CYS B CA 1
ATOM 2304 C C . CYS B 1 71 ? -19.016 24.359 7.938 1 97.5 71 CYS B C 1
ATOM 2306 O O . CYS B 1 71 ? -18.781 25.562 8.148 1 97.5 71 CYS B O 1
ATOM 2308 N N . ASP B 1 72 ? -18.469 23.453 8.609 1 97.5 72 ASP B N 1
ATOM 2309 C CA . ASP B 1 72 ? -17.562 23.75 9.711 1 97.5 72 ASP B CA 1
ATOM 2310 C C . ASP B 1 72 ? -16.109 23.5 9.297 1 97.5 72 ASP B C 1
ATOM 2312 O O . ASP B 1 72 ? -15.211 23.453 10.148 1 97.5 72 ASP B O 1
ATOM 2316 N N . LEU B 1 73 ? -15.93 23.344 7.977 1 97.81 73 LEU B N 1
ATOM 2317 C CA . LEU B 1 73 ? -14.586 23.219 7.418 1 97.81 73 LEU B CA 1
ATOM 2318 C C . LEU B 1 73 ? -14.141 24.516 6.758 1 97.81 73 LEU B C 1
ATOM 2320 O O . LEU B 1 73 ? -14.891 25.109 5.965 1 97.81 73 LEU B O 1
ATOM 2324 N N . THR B 1 74 ? -13.047 25.016 7.168 1 98.19 74 THR B N 1
ATOM 2325 C CA . THR B 1 74 ? -12.344 26.062 6.426 1 98.19 74 THR B CA 1
ATOM 2326 C C . THR B 1 74 ? -11.102 25.5 5.746 1 98.19 74 THR B C 1
ATOM 2328 O O . THR B 1 74 ? -10.266 24.859 6.398 1 98.19 74 THR B O 1
ATOM 2331 N N . LEU B 1 75 ? -11.008 25.688 4.457 1 98 75 LEU B N 1
ATOM 2332 C CA . LEU B 1 75 ? -9.914 25.188 3.629 1 98 75 LEU B CA 1
ATOM 2333 C C . LEU B 1 75 ? -9.055 26.3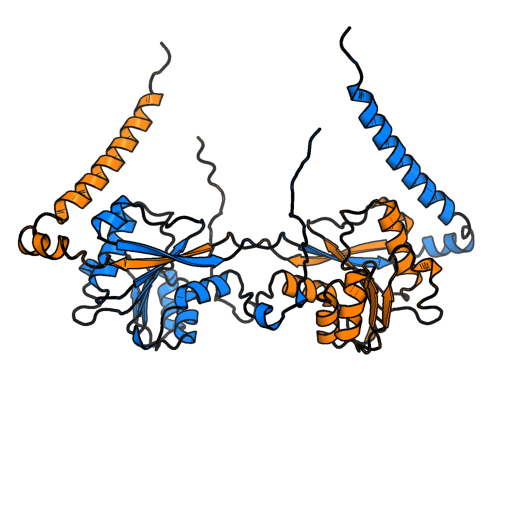44 3.107 1 98 75 LEU B C 1
ATOM 2335 O O . LEU B 1 75 ? -9.523 27.156 2.316 1 98 75 LEU B O 1
ATOM 2339 N N . ILE B 1 76 ? -7.824 26.375 3.512 1 97.56 76 ILE B N 1
ATOM 2340 C CA . ILE B 1 76 ? -6.902 27.391 3.033 1 97.56 76 ILE B CA 1
ATOM 2341 C C . ILE B 1 76 ? -5.988 26.812 1.963 1 97.56 76 ILE B C 1
ATOM 2343 O O . ILE B 1 76 ? -5.238 25.859 2.229 1 97.56 76 ILE B O 1
ATOM 2347 N N . GLU B 1 77 ? -6.051 27.375 0.82 1 92.62 77 GLU B N 1
ATOM 2348 C CA . GLU B 1 77 ? -5.309 26.906 -0.349 1 92.62 77 GLU B CA 1
ATOM 2349 C C . GLU B 1 77 ? -4.594 28.062 -1.038 1 92.62 77 GLU B C 1
ATOM 2351 O O . GLU B 1 77 ? -5.195 29.109 -1.293 1 92.62 77 GLU B O 1
ATOM 2356 N N . PHE B 1 78 ? -3.273 27.828 -1.298 1 88.38 78 PHE B N 1
ATOM 2357 C CA . PHE B 1 78 ? -2.457 28.859 -1.931 1 88.38 78 PHE B CA 1
ATOM 2358 C C . PHE B 1 78 ? -2.68 28.875 -3.438 1 88.38 78 PHE B C 1
ATOM 2360 O O . PHE B 1 78 ? -2.781 29.953 -4.043 1 88.38 78 PHE B O 1
ATOM 2367 N N . GLY B 1 79 ? -2.771 27.719 -3.957 1 84.5 79 GLY B N 1
ATOM 2368 C CA . GLY B 1 79 ? -2.836 27.594 -5.402 1 84.5 79 GLY B CA 1
ATOM 2369 C C . GLY B 1 79 ? -4.211 27.906 -5.969 1 84.5 79 GLY B C 1
ATOM 2370 O O . GLY B 1 79 ? -5.176 27.188 -5.691 1 84.5 79 GLY B O 1
ATOM 2371 N N . ALA B 1 80 ? -4.242 28.828 -6.781 1 86.12 80 ALA B N 1
ATOM 2372 C CA . ALA B 1 80 ? -5.496 29.25 -7.398 1 86.12 80 ALA B CA 1
ATOM 2373 C C . ALA B 1 80 ? -6.105 28.125 -8.227 1 86.12 80 ALA B C 1
ATOM 2375 O O . ALA B 1 80 ? -7.332 28.016 -8.336 1 86.12 80 ALA B O 1
ATOM 2376 N N . GLU B 1 81 ? -5.27 27.375 -8.742 1 79.69 81 GLU B N 1
ATOM 2377 C CA . GLU B 1 81 ? -5.715 26.312 -9.633 1 79.69 81 GLU B CA 1
ATOM 2378 C C . GLU B 1 81 ? -6.578 25.297 -8.883 1 79.69 81 GLU B C 1
ATOM 2380 O O . GLU B 1 81 ? -7.352 24.547 -9.5 1 79.69 81 GLU B O 1
ATOM 2385 N N . PHE B 1 82 ? -6.465 25.25 -7.562 1 82.81 82 PHE B N 1
ATOM 2386 C CA . PHE B 1 82 ? -7.191 24.25 -6.781 1 82.81 82 PHE B CA 1
ATOM 2387 C C . PHE B 1 82 ? -8.477 24.844 -6.207 1 82.81 82 PHE B C 1
ATOM 2389 O O . PHE B 1 82 ? -9.398 24.109 -5.859 1 82.81 82 PHE B O 1
ATOM 2396 N N . VAL B 1 83 ? -8.578 26.109 -6.105 1 91 83 VAL B N 1
ATOM 2397 C CA . VAL B 1 83 ? -9.641 26.781 -5.359 1 91 83 VAL B CA 1
ATOM 2398 C C . VAL B 1 83 ? -10.992 26.5 -6.008 1 91 83 VAL B C 1
ATOM 2400 O O . VAL B 1 83 ? -11.953 26.141 -5.324 1 91 83 VAL B O 1
ATOM 2403 N N . GLY B 1 84 ? -11.023 26.672 -7.312 1 88.5 84 GLY B N 1
ATOM 2404 C CA . GLY B 1 84 ? -12.273 26.406 -8.016 1 88.5 84 GLY B CA 1
ATOM 2405 C C . GLY B 1 84 ? -12.773 24.984 -7.828 1 88.5 84 GLY B C 1
ATOM 2406 O O . GLY B 1 84 ? -13.945 24.766 -7.512 1 88.5 84 GLY B O 1
ATOM 2407 N N . ALA B 1 85 ? -11.938 24.062 -8.031 1 82.19 85 ALA B N 1
ATOM 2408 C CA . ALA B 1 85 ? -12.289 22.656 -7.902 1 82.19 85 ALA B CA 1
ATOM 2409 C C . ALA B 1 85 ? -12.727 22.328 -6.477 1 82.19 85 ALA B C 1
ATOM 2411 O O . ALA B 1 85 ? -13.68 21.578 -6.273 1 82.19 85 ALA B O 1
ATOM 2412 N N . LEU B 1 86 ? -12.023 22.859 -5.52 1 88.5 86 LEU B N 1
ATOM 2413 C CA . LEU B 1 86 ? -12.359 22.625 -4.121 1 88.5 86 LEU B CA 1
ATOM 2414 C C . LEU B 1 86 ? -13.75 23.172 -3.799 1 88.5 86 LEU B C 1
ATOM 2416 O O . LEU B 1 86 ? -14.562 22.484 -3.17 1 88.5 86 LEU B O 1
ATOM 2420 N N . SER B 1 87 ? -14.047 24.328 -4.246 1 96.25 87 SER B N 1
ATOM 2421 C CA . SER B 1 87 ? -15.336 24.969 -3.988 1 96.25 87 SER B CA 1
ATOM 2422 C C . SER B 1 87 ? -16.469 24.203 -4.648 1 96.25 87 SER B C 1
ATOM 2424 O O . SER B 1 87 ? -17.594 24.172 -4.129 1 96.25 87 SER B O 1
ATOM 2426 N N . GLY B 1 88 ? -16.156 23.688 -5.82 1 91.25 88 GLY B N 1
ATOM 2427 C CA . GLY B 1 88 ? -17.156 22.859 -6.492 1 91.25 88 GLY B CA 1
ATOM 2428 C C . GLY B 1 88 ? -17.422 21.547 -5.777 1 91.25 88 GLY B C 1
ATOM 2429 O O . GLY B 1 88 ? -18.562 21.125 -5.648 1 91.25 88 GLY B O 1
ATOM 2430 N N . ARG B 1 89 ? -16.422 20.906 -5.289 1 88.88 89 ARG B N 1
ATOM 2431 C CA . ARG B 1 89 ? -16.516 19.609 -4.656 1 88.88 89 ARG B CA 1
ATOM 2432 C C . ARG B 1 89 ? -17.094 19.719 -3.254 1 88.88 89 ARG B C 1
ATOM 2434 O O . ARG B 1 89 ? -17.797 18.797 -2.793 1 88.88 89 ARG B O 1
ATOM 2441 N N . PHE B 1 90 ? -16.766 20.812 -2.611 1 94.38 90 PHE B N 1
ATOM 2442 C CA . PHE B 1 90 ? -17.219 21.047 -1.245 1 94.38 90 PHE B CA 1
ATOM 2443 C C . PHE B 1 90 ? -17.922 22.391 -1.125 1 94.38 90 PHE B C 1
ATOM 2445 O O . PHE B 1 90 ? -17.406 23.297 -0.464 1 94.38 90 PHE B O 1
ATOM 2452 N N . PRO B 1 91 ? -19.062 22.469 -1.586 1 96.75 91 PRO B N 1
ATOM 2453 C CA . PRO B 1 91 ? -19.734 23.766 -1.725 1 96.75 91 PRO B CA 1
ATOM 2454 C C . PRO B 1 91 ? -20.125 24.375 -0.38 1 96.75 91 PRO B C 1
ATOM 2456 O O . PRO B 1 91 ? -20.328 25.578 -0.283 1 96.75 91 PRO B O 1
ATOM 2459 N N . LYS B 1 92 ? -20.234 23.625 0.695 1 98.06 92 LYS B N 1
ATOM 2460 C CA . LYS B 1 92 ? -20.641 24.156 1.993 1 98.06 92 LYS B CA 1
ATOM 2461 C C . LYS B 1 92 ? -19.422 24.547 2.822 1 98.06 92 LYS B C 1
ATOM 2463 O O . LYS B 1 92 ? -19.547 25.188 3.865 1 98.06 92 LYS B O 1
ATOM 2468 N N . ALA B 1 93 ? -18.203 24.141 2.396 1 98.12 93 ALA B N 1
ATOM 2469 C CA . ALA B 1 93 ? -16.984 24.516 3.098 1 98.12 93 ALA B CA 1
ATOM 2470 C C . ALA B 1 93 ? -16.562 25.938 2.754 1 98.12 93 ALA B C 1
ATOM 2472 O O . ALA B 1 93 ? -16.906 26.453 1.685 1 98.12 93 ALA B O 1
ATOM 2473 N N . ARG B 1 94 ? -15.938 26.578 3.688 1 97.94 94 ARG B N 1
ATOM 2474 C CA . ARG B 1 94 ? -15.312 27.875 3.412 1 97.94 94 ARG B CA 1
ATOM 2475 C C . ARG B 1 94 ? -13.938 27.688 2.787 1 97.94 94 ARG B C 1
ATOM 2477 O O . ARG B 1 94 ? -13.008 27.234 3.447 1 97.94 94 ARG B O 1
ATOM 2484 N N . VAL B 1 95 ? -13.82 28.031 1.507 1 97.69 95 VAL B N 1
ATOM 2485 C CA . VAL B 1 95 ? -12.539 27.922 0.815 1 97.69 95 VAL B CA 1
ATOM 2486 C C . VAL B 1 95 ? -11.906 29.312 0.702 1 97.69 95 VAL B C 1
ATOM 2488 O O . VAL B 1 95 ? -12.516 30.234 0.172 1 97.69 95 VAL B O 1
ATOM 2491 N N . VAL B 1 96 ? -10.719 29.453 1.198 1 97.69 96 VAL B N 1
ATOM 2492 C CA . VAL B 1 96 ? -10.023 30.734 1.207 1 97.69 96 VAL B CA 1
ATOM 2493 C C . VAL B 1 96 ? -8.68 30.594 0.49 1 97.69 96 VAL B C 1
ATOM 2495 O O . VAL B 1 96 ? -7.875 29.719 0.825 1 97.69 96 VAL B O 1
ATOM 2498 N N . GLN B 1 97 ? -8.461 31.406 -0.516 1 96.75 97 GLN B N 1
ATOM 2499 C CA . GLN B 1 97 ? -7.168 31.438 -1.186 1 96.75 97 GLN B CA 1
ATOM 2500 C C . GLN B 1 97 ? -6.188 32.344 -0.449 1 96.75 97 GLN B C 1
ATOM 2502 O O . GLN B 1 97 ? -6.32 33.562 -0.48 1 96.75 97 GLN B O 1
ATOM 2507 N N . MET B 1 98 ? -5.18 31.75 0.13 1 96.12 98 MET B N 1
ATOM 2508 C CA . MET B 1 98 ? -4.18 32.531 0.846 1 96.12 98 MET B CA 1
ATOM 2509 C C . MET B 1 98 ? -2.982 31.672 1.23 1 96.12 98 MET B C 1
ATOM 2511 O O . MET B 1 98 ? -3.045 30.438 1.149 1 96.12 98 MET B O 1
ATOM 2515 N N . ASP B 1 99 ? -1.966 32.312 1.552 1 95.19 99 ASP B N 1
ATOM 2516 C CA . ASP B 1 99 ? -0.794 31.672 2.129 1 95.19 99 ASP B CA 1
ATOM 2517 C C . ASP B 1 99 ? -1.036 31.297 3.592 1 95.19 99 ASP B C 1
ATOM 2519 O O . ASP B 1 99 ? -1.436 32.156 4.395 1 95.19 99 ASP B O 1
ATOM 2523 N N . ALA B 1 100 ? -0.839 30.078 3.949 1 96.56 100 ALA B N 1
ATOM 2524 C CA . ALA B 1 100 ? -1.083 29.609 5.305 1 96.56 100 ALA B CA 1
ATOM 2525 C C . ALA B 1 100 ? -0.231 30.375 6.316 1 96.56 100 ALA B C 1
ATOM 2527 O O . ALA B 1 100 ? -0.566 30.422 7.504 1 96.56 100 ALA B O 1
ATOM 2528 N N . GLY B 1 101 ? 0.899 30.922 5.922 1 96.69 101 GLY B N 1
ATOM 2529 C CA . GLY B 1 101 ? 1.744 31.719 6.805 1 96.69 101 GLY B CA 1
ATOM 2530 C C . GLY B 1 101 ? 1.114 33.031 7.219 1 96.69 101 GLY B C 1
ATOM 2531 O O . GLY B 1 101 ? 1.621 33.719 8.109 1 96.69 101 GLY B O 1
ATOM 2532 N N . GLU B 1 102 ? -0.053 33.312 6.648 1 96.56 102 GLU B N 1
ATOM 2533 C CA . GLU B 1 102 ? -0.675 34.625 6.887 1 96.56 102 GLU B CA 1
ATOM 2534 C C . GLU B 1 102 ? -1.929 34.5 7.746 1 96.56 102 GLU B C 1
ATOM 2536 O O . GLU B 1 102 ? -2.686 35.438 7.906 1 96.56 102 GLU B O 1
ATOM 2541 N N . ILE B 1 103 ? -2.119 33.375 8.289 1 95.81 103 ILE B N 1
ATOM 2542 C CA . ILE B 1 103 ? -3.336 33.062 9.039 1 95.81 103 ILE B CA 1
ATOM 2543 C C . ILE B 1 103 ? -3.469 34.031 10.203 1 95.81 103 ILE B C 1
ATOM 2545 O O . ILE B 1 103 ? -4.559 34.531 10.484 1 95.81 103 ILE B O 1
ATOM 2549 N N . ALA B 1 104 ? -2.398 34.344 10.906 1 92.44 104 ALA B N 1
ATOM 2550 C CA . ALA B 1 104 ? -2.43 35.188 12.102 1 92.44 104 ALA B CA 1
ATOM 2551 C C . ALA B 1 104 ? -2.977 36.562 11.773 1 92.44 104 ALA B C 1
ATOM 2553 O O . ALA B 1 104 ? -3.688 37.188 12.586 1 92.44 104 ALA B O 1
ATOM 2554 N N . GLU B 1 105 ? -2.732 37 10.602 1 93.12 105 GLU B N 1
ATOM 2555 C CA . GLU B 1 105 ? -3.078 38.375 10.227 1 93.12 105 GLU B CA 1
ATOM 2556 C C . GLU B 1 105 ? -4.438 38.438 9.531 1 93.12 105 GLU B C 1
ATOM 2558 O O . GLU B 1 105 ? -5.035 39.5 9.414 1 93.12 105 GLU B O 1
ATOM 2563 N N . ALA B 1 106 ? -4.961 37.344 9.141 1 92.75 106 ALA B N 1
ATOM 2564 C CA . ALA B 1 106 ? -6.125 37.312 8.266 1 92.75 106 ALA B CA 1
ATOM 2565 C C . ALA B 1 106 ? -7.414 37.5 9.062 1 92.75 106 ALA B C 1
ATOM 2567 O O . ALA B 1 106 ? -8.453 37.844 8.492 1 92.75 106 ALA B O 1
ATOM 2568 N N . GLY B 1 107 ? -7.43 37.25 10.352 1 90.12 107 GLY B N 1
ATOM 2569 C CA . GLY B 1 107 ? -8.609 37.438 11.188 1 90.12 107 GLY B CA 1
ATOM 2570 C C . GLY B 1 107 ? -9.742 36.5 10.836 1 90.12 107 GLY B C 1
ATOM 2571 O O . GLY B 1 107 ? -10.914 36.844 11.016 1 90.12 107 GLY B O 1
ATOM 2572 N N . LEU B 1 108 ? -9.5 35.344 10.297 1 89.75 108 LEU B N 1
ATOM 2573 C CA . LEU B 1 108 ? -10.492 34.406 9.766 1 89.75 108 LEU B CA 1
ATOM 2574 C C . LEU B 1 108 ? -11.336 33.812 10.891 1 89.75 108 LEU B C 1
ATOM 2576 O O . LEU B 1 108 ? -12.5 33.469 10.688 1 89.75 108 LEU B O 1
ATOM 2580 N N . PHE B 1 109 ? -10.805 33.688 12.062 1 89.19 109 PHE B N 1
ATOM 2581 C CA . PHE B 1 109 ? -11.5 32.969 13.117 1 89.19 109 PHE B CA 1
ATOM 2582 C C . PHE B 1 109 ? -11.648 33.844 14.359 1 89.19 109 PHE B C 1
ATOM 2584 O O . PHE B 1 109 ? -11.742 33.344 15.477 1 89.19 109 PHE B O 1
ATOM 2591 N N . ASP B 1 110 ? -11.703 35.125 14.148 1 84.06 110 ASP B N 1
ATOM 2592 C CA . ASP B 1 110 ? -11.875 36.031 15.266 1 84.06 110 ASP B CA 1
ATOM 2593 C C . ASP B 1 110 ? -13.133 35.688 16.062 1 84.06 110 ASP B C 1
ATOM 2595 O O . ASP B 1 110 ? -14.227 35.625 15.492 1 84.06 110 ASP B O 1
ATOM 2599 N N . GLY B 1 111 ? -12.914 35.375 17.25 1 84.56 111 GLY B N 1
ATOM 2600 C CA . GLY B 1 111 ? -14.008 35.094 18.172 1 84.56 111 GLY B CA 1
ATOM 2601 C C . GLY B 1 111 ? -14.539 33.688 18.078 1 84.56 111 GLY B C 1
ATOM 2602 O O . GLY B 1 111 ? -15.438 33.312 18.844 1 84.56 111 GLY B O 1
ATOM 2603 N N . ASN B 1 112 ? -14.039 32.906 17.109 1 91.69 112 ASN B N 1
ATOM 2604 C CA . ASN B 1 112 ? -14.469 31.531 16.953 1 91.69 112 ASN B CA 1
ATOM 2605 C C . ASN B 1 112 ? -13.305 30.609 16.594 1 91.69 112 ASN B C 1
ATOM 2607 O O . ASN B 1 112 ? -13.164 30.188 15.453 1 91.69 112 ASN B O 1
ATOM 2611 N N . PRO B 1 113 ? -12.539 30.266 17.672 1 95.38 113 PRO B N 1
ATOM 2612 C CA . PRO B 1 113 ? -11.352 29.438 17.422 1 95.38 113 PRO B CA 1
ATOM 2613 C C . PRO B 1 113 ? -11.703 28.047 16.906 1 95.38 113 PRO B C 1
ATOM 2615 O O . PRO B 1 113 ? -12.797 27.547 17.172 1 95.38 113 PRO B O 1
ATOM 2618 N N . VAL B 1 114 ? -10.789 27.469 16.203 1 97.38 114 VAL B N 1
ATOM 2619 C CA . VAL B 1 114 ? -11.008 26.141 15.656 1 97.38 114 VAL B CA 1
ATOM 2620 C C . VAL B 1 114 ? -10.562 25.078 16.672 1 97.38 114 VAL B C 1
ATOM 2622 O O . VAL B 1 114 ? -9.727 25.359 17.531 1 97.38 114 VAL B O 1
ATOM 2625 N N . GLY B 1 115 ? -11.164 23.891 16.5 1 97.25 115 GLY B N 1
ATOM 2626 C CA . GLY B 1 115 ? -10.852 22.812 17.422 1 97.25 115 GLY B CA 1
ATOM 2627 C C . GLY B 1 115 ? -9.695 21.953 16.969 1 97.25 115 GLY B C 1
ATOM 2628 O O . GLY B 1 115 ? -9.078 21.25 17.766 1 97.25 115 GLY B O 1
ATOM 2629 N N . ALA B 1 116 ? -9.398 22 15.703 1 98.5 116 ALA B N 1
ATOM 2630 C CA . ALA B 1 116 ? -8.312 21.219 15.133 1 98.5 116 ALA B CA 1
ATOM 2631 C C . ALA B 1 116 ? -7.816 21.812 13.828 1 98.5 116 ALA B C 1
ATOM 2633 O O . ALA B 1 116 ? -8.578 22.484 13.117 1 98.5 116 ALA B O 1
ATOM 2634 N N . VAL B 1 117 ? -6.531 21.578 13.562 1 98.5 117 VAL B N 1
ATOM 2635 C CA . VAL B 1 117 ? -5.914 21.953 12.297 1 98.5 117 VAL B CA 1
ATOM 2636 C C . VAL B 1 117 ? -5.297 20.719 11.641 1 98.5 117 VAL B C 1
ATOM 2638 O O . VAL B 1 117 ? -4.555 19.969 12.281 1 98.5 117 VAL B O 1
ATOM 2641 N N . VAL B 1 118 ? -5.648 20.484 10.406 1 98.19 118 VAL B N 1
ATOM 2642 C CA . VAL B 1 118 ? -5.031 19.438 9.602 1 98.19 118 VAL B CA 1
ATOM 2643 C C . VAL B 1 118 ? -4.164 20.062 8.516 1 98.19 118 VAL B C 1
ATOM 2645 O O . VAL B 1 118 ? -4.656 20.828 7.691 1 98.19 118 VAL B O 1
ATOM 2648 N N . SER B 1 119 ? -2.934 19.703 8.516 1 96.75 119 SER B N 1
ATOM 2649 C CA . SER B 1 119 ? -2.002 20.297 7.566 1 96.75 119 SER B CA 1
ATOM 2650 C C . SER B 1 119 ? -1.566 19.297 6.5 1 96.75 119 SER B C 1
ATOM 2652 O O . SER B 1 119 ? -0.832 18.359 6.793 1 96.75 119 SER B O 1
ATOM 2654 N N . GLY B 1 120 ? -2.004 19.594 5.305 1 90.62 120 GLY B N 1
ATOM 2655 C CA . GLY B 1 120 ? -1.527 18.828 4.156 1 90.62 120 GLY B CA 1
ATOM 2656 C C . GLY B 1 120 ? -0.282 19.438 3.527 1 90.62 120 GLY B C 1
ATOM 2657 O O . GLY B 1 120 ? 0.072 19.094 2.396 1 90.62 120 GLY B O 1
ATOM 2658 N N . LEU B 1 121 ? 0.388 20.281 4.199 1 87.88 121 LEU B N 1
ATOM 2659 C CA . LEU B 1 121 ? 1.546 20.984 3.662 1 87.88 121 LEU B CA 1
ATOM 2660 C C . LEU B 1 121 ? 2.828 20.203 3.912 1 87.88 121 LEU B C 1
ATOM 2662 O O . LEU B 1 121 ? 3.014 19.641 4.996 1 87.88 121 LEU B O 1
ATOM 2666 N N . PRO B 1 122 ? 3.697 20.172 2.977 1 82.12 122 PRO B N 1
ATOM 2667 C CA . PRO B 1 122 ? 4.992 19.516 3.193 1 82.12 122 PRO B CA 1
ATOM 2668 C C . PRO B 1 122 ? 5.969 20.391 3.969 1 82.12 122 PRO B C 1
ATOM 2670 O O . PRO B 1 122 ? 6.895 20.953 3.383 1 82.12 122 PRO B O 1
ATOM 2673 N N . LEU B 1 123 ? 5.922 20.328 5.219 1 87.75 123 LEU B N 1
ATOM 2674 C CA . LEU B 1 123 ? 6.68 21.25 6.051 1 87.75 123 LEU B CA 1
ATOM 2675 C C . LEU B 1 123 ? 8.18 21.016 5.898 1 87.75 123 LEU B C 1
ATOM 2677 O O . LEU B 1 123 ? 8.969 21.969 5.969 1 87.75 123 LEU B O 1
ATOM 2681 N N . LEU B 1 124 ? 8.539 19.812 5.594 1 77.25 124 LEU B N 1
ATOM 2682 C CA . LEU B 1 124 ? 9.961 19.484 5.492 1 77.25 124 LEU B CA 1
ATOM 2683 C C . LEU B 1 124 ? 10.609 20.234 4.328 1 77.25 124 LEU B C 1
ATOM 2685 O O . LEU B 1 124 ? 11.812 20.469 4.332 1 77.25 124 LEU B O 1
ATOM 2689 N N . SER B 1 125 ? 9.836 20.562 3.395 1 75.94 125 SER B N 1
ATOM 2690 C CA . SER B 1 125 ? 10.367 21.188 2.191 1 75.94 125 SER B CA 1
ATOM 2691 C C . SER B 1 125 ? 10.305 22.719 2.289 1 75.94 125 SER B C 1
ATOM 2693 O O . SER B 1 125 ? 10.641 23.422 1.334 1 75.94 125 SER B O 1
ATOM 2695 N N . MET B 1 126 ? 9.969 23.297 3.441 1 82.69 126 MET B N 1
ATOM 2696 C CA . MET B 1 126 ? 9.766 24.734 3.596 1 82.69 126 MET B CA 1
ATOM 2697 C C . MET B 1 126 ? 10.852 25.344 4.473 1 82.69 126 MET B C 1
ATOM 2699 O O . MET B 1 126 ? 11.391 24.672 5.359 1 82.69 126 MET B O 1
ATOM 2703 N N . PRO B 1 127 ? 11.164 26.609 4.211 1 88.94 127 PRO B N 1
ATOM 2704 C CA . PRO B 1 127 ? 12.086 27.281 5.129 1 88.94 127 PRO B CA 1
ATOM 2705 C C . PRO B 1 127 ? 11.547 27.359 6.559 1 88.94 127 PRO B C 1
ATOM 2707 O O . PRO B 1 127 ? 10.344 27.5 6.762 1 88.94 127 PRO B O 1
ATOM 2710 N N . PRO B 1 128 ? 12.445 27.297 7.543 1 90.69 128 PRO B N 1
ATOM 2711 C CA . PRO B 1 128 ? 12.016 27.312 8.945 1 90.69 128 PRO B CA 1
ATOM 2712 C C . PRO B 1 128 ? 11.156 28.531 9.289 1 90.69 128 PRO B C 1
ATOM 2714 O O . PRO B 1 128 ? 10.211 28.406 10.078 1 90.69 128 PRO B O 1
ATOM 2717 N N . SER B 1 129 ? 11.453 29.641 8.672 1 93.12 129 SER B N 1
ATOM 2718 C CA . SER B 1 129 ? 10.68 30.844 8.969 1 93.12 129 SER B CA 1
ATOM 2719 C C . SER B 1 129 ? 9.227 30.688 8.523 1 93.12 129 SER B C 1
ATOM 2721 O O . SER B 1 129 ? 8.312 31.156 9.203 1 93.12 129 SER B O 1
ATOM 2723 N N . LYS B 1 130 ? 9.062 30.062 7.406 1 93.38 130 LYS B N 1
ATOM 2724 C CA . LYS B 1 130 ? 7.711 29.812 6.918 1 93.38 130 LYS B CA 1
ATOM 2725 C C . LYS B 1 130 ? 6.98 28.812 7.809 1 93.38 130 LYS B C 1
ATOM 2727 O O . LYS B 1 130 ? 5.801 29 8.125 1 93.38 130 LYS B O 1
ATOM 2732 N N . VAL B 1 131 ? 7.672 27.812 8.18 1 95.44 131 VAL B N 1
ATOM 2733 C CA . VAL B 1 131 ? 7.098 26.828 9.078 1 95.44 131 VAL B CA 1
ATOM 2734 C C . VAL B 1 131 ? 6.668 27.484 10.383 1 95.44 131 VAL B C 1
ATOM 2736 O O . VAL B 1 131 ? 5.562 27.25 10.875 1 95.44 131 VAL B O 1
ATOM 2739 N N . ALA B 1 132 ? 7.5 28.344 10.891 1 96.25 132 ALA B N 1
ATOM 2740 C CA . ALA B 1 132 ? 7.191 29.062 12.125 1 96.25 132 ALA B CA 1
ATOM 2741 C C . ALA B 1 132 ? 5.949 29.938 11.961 1 96.25 132 ALA B C 1
ATOM 2743 O O . ALA B 1 132 ? 5.09 29.969 12.844 1 96.25 132 ALA B O 1
ATOM 2744 N N . ALA B 1 133 ? 5.848 30.594 10.859 1 96.31 133 ALA B N 1
ATOM 2745 C CA . ALA B 1 133 ? 4.695 31.453 10.594 1 96.31 133 ALA B CA 1
ATOM 2746 C C . ALA B 1 133 ? 3.408 30.641 10.516 1 96.31 133 ALA B C 1
ATOM 2748 O O . ALA B 1 133 ? 2.375 31.047 11.055 1 96.31 133 ALA B O 1
ATOM 2749 N N . ILE B 1 134 ? 3.516 29.531 9.883 1 97.56 134 ILE B N 1
ATOM 2750 C CA . ILE B 1 134 ? 2.352 28.672 9.711 1 97.56 134 ILE B CA 1
ATOM 2751 C C . ILE B 1 134 ? 1.881 28.172 11.07 1 97.56 134 ILE B C 1
ATOM 2753 O O . ILE B 1 134 ? 0.696 28.266 11.406 1 97.56 134 ILE B O 1
ATOM 2757 N N . LEU B 1 135 ? 2.809 27.625 11.883 1 98.06 135 LEU B N 1
ATOM 2758 C CA . LEU B 1 135 ? 2.434 27.094 13.188 1 98.06 135 LEU B CA 1
ATOM 2759 C C . LEU B 1 135 ? 1.956 28.203 14.117 1 98.06 135 LEU B C 1
ATOM 2761 O O . LEU B 1 135 ? 0.961 28.047 14.82 1 98.06 135 LEU B O 1
ATOM 2765 N N . SER B 1 136 ? 2.674 29.344 14.102 1 96.81 136 SER B N 1
ATOM 2766 C CA . SER B 1 136 ? 2.242 30.469 14.922 1 96.81 136 SER B CA 1
ATOM 2767 C C . SER B 1 136 ? 0.828 30.906 14.555 1 96.81 136 SER B C 1
ATOM 2769 O O . SER B 1 136 ? -0.01 31.109 15.438 1 96.81 136 SER B O 1
ATOM 2771 N N . GLY B 1 137 ? 0.58 31.031 13.281 1 97.06 137 GLY B N 1
ATOM 2772 C CA . GLY B 1 137 ? -0.751 31.391 12.82 1 97.06 137 GLY B CA 1
ATOM 2773 C C . GLY B 1 137 ? -1.807 30.359 13.188 1 97.06 137 GLY B C 1
ATOM 2774 O O . GLY B 1 137 ? -2.881 30.703 13.68 1 97.06 137 GLY B O 1
ATOM 2775 N N . ALA B 1 138 ? -1.491 29.109 12.953 1 98 138 ALA B N 1
ATOM 2776 C CA . ALA B 1 138 ? -2.434 28.031 13.258 1 98 138 ALA B CA 1
ATOM 2777 C C . ALA B 1 138 ? -2.791 28.031 14.742 1 98 138 ALA B C 1
ATOM 2779 O O . ALA B 1 138 ? -3.967 27.938 15.102 1 98 138 ALA B O 1
ATOM 2780 N N . PHE B 1 139 ? -1.821 28.188 15.617 1 96.69 139 PHE B N 1
ATOM 2781 C CA . PHE B 1 139 ? -2.07 28.078 17.047 1 96.69 139 PHE B CA 1
ATOM 2782 C C . PHE B 1 139 ? -2.697 29.359 17.578 1 96.69 139 PHE B C 1
ATOM 2784 O O . PHE B 1 139 ? -3.244 29.375 18.688 1 96.69 139 PHE B O 1
ATOM 2791 N N . SER B 1 140 ? -2.602 30.438 16.812 1 95.5 140 SER B N 1
ATOM 2792 C CA . SER B 1 140 ? -3.301 31.656 17.203 1 95.5 140 SER B CA 1
ATOM 2793 C C . SER B 1 140 ? -4.809 31.516 17.047 1 95.5 140 SER B C 1
ATOM 2795 O O . SER B 1 140 ? -5.582 32.219 17.688 1 95.5 140 SER B O 1
ATOM 2797 N N . VAL B 1 141 ? -5.273 30.562 16.25 1 96.75 141 VAL B N 1
ATOM 2798 C CA . VAL B 1 141 ? -6.703 30.422 15.984 1 96.75 141 VAL B CA 1
ATOM 2799 C C . VAL B 1 141 ? -7.207 29.109 16.578 1 96.75 141 VAL B C 1
ATOM 2801 O O . VAL B 1 141 ? -8.398 28.797 16.484 1 96.75 141 VAL B O 1
ATOM 2804 N N . LEU B 1 142 ? -6.324 28.328 17.109 1 96.88 142 LEU B N 1
ATOM 2805 C CA . LEU B 1 142 ? -6.68 27.078 17.75 1 96.88 142 LEU B CA 1
ATOM 2806 C C . LEU B 1 142 ? -7.164 27.312 19.172 1 96.88 142 LEU B C 1
ATOM 2808 O O . LEU B 1 142 ? -6.559 28.094 19.922 1 96.88 142 LEU B O 1
ATOM 2812 N N . ARG B 1 143 ? -8.289 26.719 19.562 1 95.56 143 ARG B N 1
ATOM 2813 C CA . ARG B 1 143 ? -8.75 26.828 20.938 1 95.56 143 ARG B CA 1
ATOM 2814 C C . ARG B 1 143 ? -7.801 26.109 21.891 1 95.56 143 ARG B C 1
ATOM 2816 O O . ARG B 1 143 ? -6.957 25.328 21.453 1 95.56 143 ARG B O 1
ATOM 2823 N N . ALA B 1 144 ? -8.086 26.344 23.172 1 92.62 144 ALA B N 1
ATOM 2824 C CA . ALA B 1 144 ? -7.312 25.641 24.188 1 92.62 144 ALA B CA 1
ATOM 2825 C C . ALA B 1 144 ? -7.516 24.125 24.078 1 92.62 144 ALA B C 1
ATOM 2827 O O . ALA B 1 144 ? -8.648 23.656 23.922 1 92.62 144 ALA B O 1
ATOM 2828 N N . GLY B 1 145 ? -6.52 23.406 24.016 1 93.38 145 GLY B N 1
ATOM 2829 C CA . GLY B 1 145 ? -6.594 21.953 23.938 1 93.38 145 GLY B CA 1
ATOM 2830 C C . GLY B 1 145 ? -6.641 21.438 22.516 1 93.38 145 GLY B C 1
ATOM 2831 O O . GLY B 1 145 ? -6.605 20.219 22.297 1 93.38 145 GLY B O 1
ATOM 2832 N N . GLY B 1 146 ? -6.805 22.391 21.562 1 96.5 146 GLY B N 1
ATOM 2833 C CA . GLY B 1 146 ? -6.793 21.984 20.156 1 96.5 146 GLY B CA 1
ATOM 2834 C C . GLY B 1 146 ? -5.43 21.516 19.688 1 96.5 146 GLY B C 1
ATOM 2835 O O . GLY B 1 146 ? -4.422 21.75 20.359 1 96.5 146 GLY B O 1
ATOM 2836 N N . ALA B 1 147 ? -5.43 20.797 18.562 1 97.75 147 ALA B N 1
ATOM 2837 C CA . ALA B 1 147 ? -4.168 20.25 18.078 1 97.75 147 ALA B CA 1
ATOM 2838 C C . ALA B 1 147 ? -4.008 20.453 16.578 1 97.75 147 ALA B C 1
ATOM 2840 O O . ALA B 1 147 ? -4.98 20.75 15.883 1 97.75 147 ALA B O 1
ATOM 2841 N N . PHE B 1 148 ? -2.746 20.453 16.219 1 98.25 148 PHE B N 1
ATOM 2842 C CA . PHE B 1 148 ? -2.268 20.531 14.844 1 98.25 148 PHE B CA 1
ATOM 2843 C C . PHE B 1 148 ? -1.759 19.188 14.359 1 98.25 148 PHE B C 1
ATOM 2845 O O . PHE B 1 148 ? -0.84 18.609 14.953 1 98.25 148 PHE B O 1
ATOM 2852 N N . TYR B 1 149 ? -2.4 18.625 13.273 1 97.12 149 TYR B N 1
ATOM 2853 C CA . TYR B 1 149 ? -2.02 17.312 12.766 1 97.12 149 TYR B CA 1
ATOM 2854 C C . TYR B 1 149 ? -1.215 17.453 11.477 1 97.12 149 TYR B C 1
ATOM 2856 O O . TYR B 1 149 ? -1.656 18.094 10.523 1 97.12 149 TYR B O 1
ATOM 2864 N N . GLN B 1 150 ? -0.063 16.781 11.508 1 95.25 150 GLN B N 1
ATOM 2865 C CA . GLN B 1 150 ? 0.924 16.922 10.438 1 95.25 150 GLN B CA 1
ATOM 2866 C C . GLN B 1 150 ? 1.46 15.57 9.992 1 95.25 150 GLN B C 1
ATOM 2868 O O . GLN B 1 150 ? 1.847 14.75 10.82 1 95.25 150 GLN B O 1
ATOM 2873 N N . PHE B 1 151 ? 1.412 15.406 8.688 1 89.06 151 PHE B N 1
ATOM 2874 C CA . PHE B 1 151 ? 2.113 14.234 8.172 1 89.06 151 PHE B CA 1
ATOM 2875 C C . PHE B 1 151 ? 3.541 14.594 7.77 1 89.06 151 PHE B C 1
ATOM 2877 O O . PHE B 1 151 ? 3.859 15.766 7.57 1 89.06 151 PHE B O 1
ATOM 2884 N N . THR B 1 152 ? 4.414 13.57 7.746 1 83.19 152 THR B N 1
ATOM 2885 C CA . THR B 1 152 ? 5.77 13.742 7.238 1 83.19 152 THR B CA 1
ATOM 2886 C C . THR B 1 152 ? 6.297 12.438 6.645 1 83.19 152 THR B C 1
ATOM 2888 O O . THR B 1 152 ? 5.812 11.359 6.98 1 83.19 152 THR B O 1
ATOM 2891 N N . TYR B 1 153 ? 7.234 12.688 5.656 1 71.25 153 TYR B N 1
ATOM 2892 C CA . TYR B 1 153 ? 7.91 11.516 5.109 1 71.25 153 TYR B CA 1
ATOM 2893 C C . TYR B 1 153 ? 9.219 11.25 5.844 1 71.25 153 TYR B C 1
ATOM 2895 O O . TYR B 1 153 ? 10.156 12.047 5.762 1 71.25 153 TYR B O 1
ATOM 2903 N N . GLY B 1 154 ? 9.164 10.516 6.891 1 67.94 154 GLY B N 1
ATOM 2904 C CA . GLY B 1 154 ? 10.25 10.164 7.797 1 67.94 154 GLY B CA 1
ATOM 2905 C C . GLY B 1 154 ? 9.773 9.906 9.219 1 67.94 154 GLY B C 1
ATOM 2906 O O . GLY B 1 154 ? 8.609 10.125 9.539 1 67.94 154 GLY B O 1
ATOM 2907 N N . PRO B 1 155 ? 10.727 9.523 9.992 1 72.81 155 PRO B N 1
ATOM 2908 C CA . PRO B 1 155 ? 10.336 9.117 11.344 1 72.81 155 PRO B CA 1
ATOM 2909 C C . PRO B 1 155 ? 10.367 10.273 12.344 1 72.81 155 PRO B C 1
ATOM 2911 O O . PRO B 1 155 ? 9.898 10.125 13.469 1 72.81 155 PRO B O 1
ATOM 2914 N N . ARG B 1 156 ? 10.844 11.406 11.906 1 82.69 156 ARG B N 1
ATOM 2915 C CA . ARG B 1 156 ? 10.992 12.508 12.852 1 82.69 156 ARG B CA 1
ATOM 2916 C C . ARG B 1 156 ? 9.977 13.609 12.57 1 82.69 156 ARG B C 1
ATOM 2918 O O . ARG B 1 156 ? 9.594 13.836 11.414 1 82.69 156 ARG B O 1
ATOM 2925 N N . CYS B 1 157 ? 9.57 14.32 13.617 1 90.56 157 CYS B N 1
ATOM 2926 C CA . CYS B 1 157 ? 8.68 15.461 13.461 1 90.56 157 CYS B CA 1
ATOM 2927 C C . CYS B 1 157 ? 9.273 16.484 12.508 1 90.56 157 CYS B C 1
ATOM 2929 O O . CYS B 1 157 ? 10.453 16.844 12.617 1 90.56 157 CYS B O 1
ATOM 2931 N N . PRO B 1 158 ? 8.531 16.969 11.617 1 88.81 158 PRO B N 1
ATOM 2932 C CA . PRO B 1 158 ? 9.062 17.859 10.586 1 88.81 158 PRO B CA 1
ATOM 2933 C C . PRO B 1 158 ? 9.281 19.281 11.094 1 88.81 158 PRO B C 1
ATOM 2935 O O . PRO B 1 158 ? 9.805 20.141 10.359 1 88.81 158 PRO B O 1
ATOM 2938 N N . VAL B 1 159 ? 8.859 19.594 12.305 1 94.94 159 VAL B N 1
ATOM 2939 C CA . VAL B 1 159 ? 9.047 20.906 12.898 1 94.94 159 VAL B CA 1
ATOM 2940 C C . VAL B 1 159 ? 10.32 20.922 13.742 1 94.94 159 VAL B C 1
ATOM 2942 O O . VAL B 1 159 ? 10.5 20.062 14.617 1 94.94 159 VAL B O 1
ATOM 2945 N N . GLN B 1 160 ? 11.156 21.875 13.414 1 92.38 160 GLN B N 1
ATOM 2946 C CA . GLN B 1 160 ? 12.422 21.984 14.133 1 92.38 160 GLN B CA 1
ATOM 294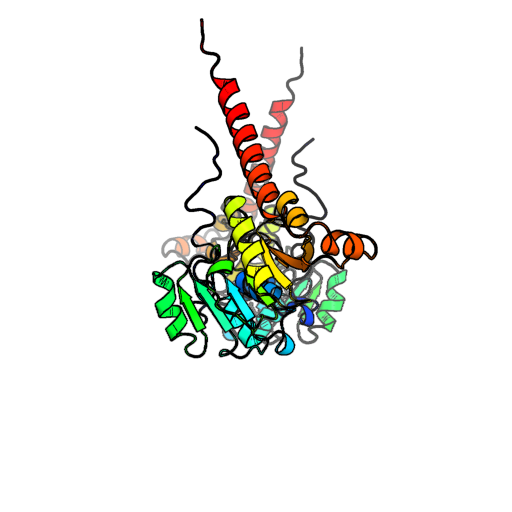7 C C . GLN B 1 160 ? 12.188 22.234 15.625 1 92.38 160 GLN B C 1
ATOM 2949 O O . GLN B 1 160 ? 11.25 22.938 16 1 92.38 160 GLN B O 1
ATOM 2954 N N . ARG B 1 161 ? 13.102 21.766 16.406 1 92.38 161 ARG B N 1
ATOM 2955 C CA . ARG B 1 161 ? 13.016 21.859 17.859 1 92.38 161 ARG B CA 1
ATOM 2956 C C . ARG B 1 161 ? 12.93 23.312 18.312 1 92.38 161 ARG B C 1
ATOM 2958 O O . ARG B 1 161 ? 12.172 23.641 19.219 1 92.38 161 ARG B O 1
ATOM 2965 N N . ALA B 1 162 ? 13.672 24.172 17.672 1 91.81 162 ALA B N 1
ATOM 2966 C CA . ALA B 1 162 ? 13.711 25.578 18.047 1 91.81 162 ALA B CA 1
ATOM 2967 C C . ALA B 1 162 ? 12.328 26.219 17.891 1 91.81 162 ALA B C 1
ATOM 2969 O O . ALA B 1 162 ? 11.93 27.047 18.719 1 91.81 162 ALA B O 1
ATOM 2970 N N . ILE B 1 163 ? 11.648 25.812 16.844 1 94.44 163 ILE B N 1
ATOM 2971 C CA . ILE B 1 163 ? 10.312 26.344 16.594 1 94.44 163 ILE B CA 1
ATOM 2972 C C . ILE B 1 163 ? 9.336 25.797 17.625 1 94.44 163 ILE B C 1
ATOM 2974 O O . ILE B 1 163 ? 8.531 26.531 18.203 1 94.44 163 ILE B O 1
ATOM 2978 N N . MET B 1 164 ? 9.398 24.531 17.891 1 95.5 164 MET B N 1
ATOM 2979 C CA . MET B 1 164 ? 8.555 23.891 18.891 1 95.5 164 MET B CA 1
ATOM 2980 C C . MET B 1 164 ? 8.719 24.547 20.25 1 95.5 164 MET B C 1
ATOM 2982 O O . MET B 1 164 ? 7.73 24.859 20.922 1 95.5 164 MET B O 1
ATOM 2986 N N . GLU B 1 165 ? 9.945 24.766 20.641 1 93.06 165 GLU B N 1
ATOM 2987 C CA . GLU B 1 165 ? 10.25 25.375 21.922 1 93.06 165 GLU B CA 1
ATOM 2988 C C . GLU B 1 165 ? 9.789 26.828 21.969 1 93.06 165 GLU B C 1
ATOM 2990 O O . GLU B 1 165 ? 9.227 27.281 22.984 1 93.06 165 GLU B O 1
ATOM 2995 N N . GLY B 1 166 ? 10.062 27.562 20.922 1 92.56 166 GLY B N 1
ATOM 2996 C CA . GLY B 1 166 ? 9.672 28.953 20.859 1 92.56 166 GLY B CA 1
ATOM 2997 C C . GLY B 1 166 ? 8.172 29.156 20.969 1 92.56 166 GLY B C 1
ATOM 2998 O O . GLY B 1 166 ? 7.711 30.188 21.469 1 92.56 166 GLY B O 1
ATOM 2999 N N . LEU B 1 167 ? 7.449 28.141 20.594 1 94.44 167 LEU B N 1
ATOM 3000 C CA . LEU B 1 167 ? 5.996 28.25 20.594 1 94.44 167 LEU B CA 1
ATOM 3001 C C . LEU B 1 167 ? 5.383 27.406 21.703 1 94.44 167 LEU B C 1
ATOM 3003 O O . LEU B 1 167 ? 4.16 27.297 21.812 1 94.44 167 LEU B O 1
ATOM 3007 N N . ASP B 1 168 ? 6.184 26.797 22.562 1 95.44 168 ASP B N 1
ATOM 3008 C CA . ASP B 1 168 ? 5.762 25.953 23.672 1 95.44 168 ASP B CA 1
ATOM 3009 C C . ASP B 1 168 ? 4.844 24.828 23.188 1 95.44 168 ASP B C 1
ATOM 3011 O O . ASP B 1 168 ? 3.762 24.625 23.734 1 95.44 168 ASP B O 1
ATOM 3015 N N . LEU B 1 169 ? 5.34 24.172 22.156 1 96.44 169 LEU B N 1
ATOM 3016 C CA . LEU B 1 169 ? 4.578 23.078 21.562 1 96.44 169 LEU B CA 1
ATOM 3017 C C . LEU B 1 169 ? 5.242 21.734 21.844 1 96.44 169 LEU B C 1
ATOM 3019 O O . LEU B 1 169 ? 6.438 21.688 22.141 1 96.44 169 LEU B O 1
ATOM 3023 N N . GLN B 1 170 ? 4.41 20.703 21.781 1 96.25 170 GLN B N 1
ATOM 3024 C CA . GLN B 1 170 ? 4.887 19.328 21.859 1 96.25 170 GLN B CA 1
ATOM 3025 C C . GLN B 1 170 ? 4.32 18.469 20.734 1 96.25 170 GLN B C 1
ATOM 3027 O O . GLN B 1 170 ? 3.174 18.656 20.312 1 96.25 170 GLN B O 1
ATOM 3032 N N . ALA B 1 171 ? 5.172 17.594 20.266 1 95.88 171 ALA B N 1
ATOM 3033 C CA . ALA B 1 171 ? 4.77 16.688 19.172 1 95.88 171 ALA B CA 1
ATOM 3034 C C . ALA B 1 171 ? 4.672 15.25 19.672 1 95.88 171 ALA B C 1
ATOM 3036 O O . ALA B 1 171 ? 5.512 14.797 20.453 1 95.88 171 ALA B O 1
ATOM 3037 N N . THR B 1 172 ? 3.631 14.633 19.297 1 93.69 172 THR B N 1
ATOM 3038 C CA . THR B 1 172 ? 3.439 13.211 19.562 1 93.69 172 THR B CA 1
ATOM 3039 C C . THR B 1 172 ? 3.174 12.445 18.266 1 93.69 172 THR B C 1
ATOM 3041 O O . THR B 1 172 ? 2.271 12.797 17.516 1 93.69 172 THR B O 1
ATOM 3044 N N . ARG B 1 173 ? 4.016 11.484 17.969 1 90.25 173 ARG B N 1
ATOM 3045 C CA . ARG B 1 173 ? 3.73 10.617 16.812 1 90.25 173 ARG B CA 1
ATOM 3046 C C . ARG B 1 173 ? 2.52 9.734 17.094 1 90.25 173 ARG B C 1
ATOM 3048 O O . ARG B 1 173 ? 2.541 8.898 18 1 90.25 173 ARG B O 1
ATOM 3055 N N . ILE B 1 174 ? 1.521 9.875 16.312 1 89.06 174 ILE B N 1
ATOM 3056 C CA . ILE B 1 174 ? 0.29 9.156 16.625 1 89.06 174 ILE B CA 1
ATOM 3057 C C . ILE B 1 174 ? 0.104 8.008 15.641 1 89.06 174 ILE B C 1
ATOM 3059 O O . ILE B 1 174 ? -0.857 7.242 15.75 1 89.06 174 ILE B O 1
ATOM 3063 N N . GLY B 1 175 ? 0.942 7.922 14.625 1 80.62 175 GLY B N 1
ATOM 3064 C CA . GLY B 1 175 ? 0.866 6.809 13.688 1 80.62 175 GLY B CA 1
ATOM 3065 C C . GLY B 1 175 ? 1.783 6.973 12.492 1 80.62 175 GLY B C 1
ATOM 3066 O O . GLY B 1 175 ? 2.521 7.957 12.398 1 80.62 175 GLY B O 1
ATOM 3067 N N . GLY B 1 176 ? 1.851 5.953 11.672 1 73.56 176 GLY B N 1
ATOM 3068 C CA . GLY B 1 176 ? 2.604 5.973 10.43 1 73.56 176 GLY B CA 1
ATOM 3069 C C . GLY B 1 176 ? 2.146 4.922 9.438 1 73.56 176 GLY B C 1
ATOM 3070 O O . GLY B 1 176 ? 1.333 4.059 9.766 1 73.56 176 GLY B O 1
ATOM 3071 N N . THR B 1 177 ? 2.498 5.281 8.188 1 63.34 177 THR B N 1
ATOM 3072 C CA . THR B 1 177 ? 2.234 4.305 7.141 1 63.34 177 THR B CA 1
ATOM 3073 C C . THR B 1 177 ? 3.486 3.49 6.832 1 63.34 177 THR B C 1
ATOM 3075 O O . THR B 1 177 ? 4.605 3.971 7.02 1 63.34 177 THR B O 1
ATOM 3078 N N . VAL B 1 178 ? 3.361 2.27 6.82 1 51.97 178 VAL B N 1
ATOM 3079 C CA . VAL B 1 178 ? 4.5 1.398 6.543 1 51.97 178 VAL B CA 1
ATOM 3080 C C . VAL B 1 178 ? 4.758 1.346 5.039 1 51.97 178 VAL B C 1
ATOM 3082 O O . VAL B 1 178 ? 3.85 1.577 4.238 1 51.97 178 VAL B O 1
ATOM 3085 N N . ARG B 1 179 ? 6.137 1.382 4.824 1 48.28 179 ARG B N 1
ATOM 3086 C CA . ARG B 1 179 ? 6.711 1.24 3.488 1 48.28 179 ARG B CA 1
ATOM 3087 C C . ARG B 1 179 ? 5.965 0.181 2.684 1 48.28 179 ARG B C 1
ATOM 3089 O O . ARG B 1 179 ? 5.414 -0.764 3.25 1 48.28 179 ARG B O 1
ATOM 3096 N N . ASN B 1 180 ? 5.75 0.596 1.491 1 45.72 180 ASN B N 1
ATOM 3097 C CA . ASN B 1 180 ? 5.211 -0.139 0.352 1 45.72 180 ASN B CA 1
ATOM 3098 C C . ASN B 1 180 ? 5.914 -1.482 0.17 1 45.72 180 ASN B C 1
ATOM 3100 O O . ASN B 1 180 ? 7.07 -1.641 0.559 1 45.72 180 ASN B O 1
ATOM 3104 N N . LEU B 1 181 ? 5.273 -2.561 0.216 1 48.69 181 LEU B N 1
ATOM 3105 C CA . LEU B 1 181 ? 5.652 -3.885 -0.267 1 48.69 181 LEU B CA 1
ATOM 3106 C C . LEU B 1 181 ? 6.398 -3.787 -1.592 1 48.69 181 LEU B C 1
ATOM 3108 O O . LEU B 1 181 ? 6.098 -2.924 -2.418 1 48.69 181 LEU B O 1
ATOM 3112 N N . PRO B 1 182 ? 7.633 -4.281 -1.649 1 51.44 182 PRO B N 1
ATOM 3113 C CA . PRO B 1 182 ? 8.297 -4.383 -2.953 1 51.44 182 PRO B CA 1
ATOM 3114 C C . PRO B 1 182 ? 7.309 -4.625 -4.094 1 51.44 182 PRO B C 1
ATOM 3116 O O . PRO B 1 182 ? 6.305 -5.312 -3.912 1 51.44 182 PRO B O 1
ATOM 3119 N N . PRO B 1 183 ? 7.434 -3.848 -4.953 1 63 183 PRO B N 1
ATOM 3120 C CA . PRO B 1 183 ? 6.602 -4.094 -6.133 1 63 183 PRO B CA 1
ATOM 3121 C C . PRO B 1 183 ? 6.621 -5.555 -6.57 1 63 183 PRO B C 1
ATOM 3123 O O . PRO B 1 183 ? 7.68 -6.191 -6.562 1 63 183 PRO B O 1
ATOM 3126 N N . ALA B 1 184 ? 5.562 -6.141 -6.441 1 74.25 184 ALA B N 1
ATOM 3127 C CA . ALA B 1 184 ? 5.422 -7.508 -6.945 1 74.25 184 ALA B CA 1
ATOM 3128 C C . ALA B 1 184 ? 4.855 -7.516 -8.359 1 74.25 184 ALA B C 1
ATOM 3130 O O . ALA B 1 184 ? 4.117 -6.605 -8.75 1 74.25 184 ALA B O 1
ATOM 3131 N N . SER B 1 185 ? 5.414 -8.422 -9.195 1 83.69 185 SER B N 1
ATOM 3132 C CA . SER B 1 185 ? 4.871 -8.672 -10.523 1 83.69 185 SER B CA 1
ATOM 3133 C C . SER B 1 185 ? 4.176 -10.031 -10.586 1 83.69 185 SER B C 1
ATOM 3135 O O . SER B 1 185 ? 4.559 -10.961 -9.875 1 83.69 185 SER B O 1
ATOM 3137 N N . VAL B 1 186 ? 3.121 -10.039 -11.32 1 91.31 186 VAL B N 1
ATOM 3138 C CA . VAL B 1 186 ? 2.398 -11.289 -11.539 1 91.31 186 VAL B CA 1
ATOM 3139 C C . VAL B 1 186 ? 2.531 -11.719 -13 1 91.31 186 VAL B C 1
ATOM 3141 O O . VAL B 1 186 ? 2.291 -10.922 -13.906 1 91.31 186 VAL B O 1
ATOM 3144 N N . TYR B 1 187 ? 2.969 -12.992 -13.203 1 93.75 187 TYR B N 1
ATOM 3145 C CA . TYR B 1 187 ? 3.129 -13.547 -14.547 1 93.75 187 TYR B CA 1
ATOM 3146 C C . TYR B 1 187 ? 2.137 -14.68 -14.789 1 93.75 187 TYR B C 1
ATOM 3148 O O . TYR B 1 187 ? 1.893 -15.5 -13.906 1 93.75 187 TYR B O 1
ATOM 3156 N N . ARG B 1 188 ? 1.485 -14.641 -15.984 1 97 188 ARG B N 1
ATOM 3157 C CA . ARG B 1 188 ? 0.787 -15.789 -16.547 1 97 188 ARG B CA 1
ATOM 3158 C C . ARG B 1 188 ? 1.718 -16.625 -17.422 1 97 188 ARG B C 1
ATOM 3160 O O . ARG B 1 188 ? 2.252 -16.125 -18.406 1 97 188 ARG B O 1
ATOM 3167 N N . ILE B 1 189 ? 1.97 -17.828 -17.047 1 97.62 189 ILE B N 1
ATOM 3168 C CA . ILE B 1 189 ? 2.801 -18.734 -17.828 1 97.62 189 ILE B CA 1
ATOM 3169 C C . ILE B 1 189 ? 1.92 -19.781 -18.531 1 97.62 189 ILE B C 1
ATOM 3171 O O . ILE B 1 189 ? 1.098 -20.438 -17.875 1 97.62 189 ILE B O 1
ATOM 3175 N N . SER B 1 190 ? 1.978 -19.844 -19.812 1 97.44 190 SER B N 1
ATOM 3176 C CA . SER B 1 190 ? 1.173 -20.75 -20.625 1 97.44 190 SER B CA 1
ATOM 3177 C C . SER B 1 190 ? 2.023 -21.453 -21.672 1 97.44 190 SER B C 1
ATOM 3179 O O . SER B 1 190 ? 3.184 -21.094 -21.891 1 97.44 190 SER B O 1
ATOM 3181 N N . ARG B 1 191 ? 1.478 -22.531 -22.203 1 95.88 191 ARG B N 1
ATOM 3182 C CA . ARG B 1 191 ? 2.148 -23.219 -23.297 1 95.88 191 ARG B CA 1
ATOM 3183 C C . ARG B 1 191 ? 2.197 -22.344 -24.547 1 95.88 191 ARG B C 1
ATOM 3185 O O . ARG B 1 191 ? 1.243 -21.625 -24.859 1 95.88 191 ARG B O 1
ATOM 3192 N N . LYS B 1 192 ? 3.307 -22.391 -25.234 1 91.62 192 LYS B N 1
ATOM 3193 C CA . LYS B 1 192 ? 3.432 -21.672 -26.5 1 91.62 192 LYS B CA 1
ATOM 3194 C C . LYS B 1 192 ? 2.498 -22.25 -27.562 1 91.62 192 LYS B C 1
ATOM 3196 O O . LYS B 1 192 ? 2.295 -23.469 -27.609 1 91.62 192 LYS B O 1
ATOM 3201 N N . ALA B 1 193 ? 1.726 -21.438 -28.266 1 78.88 193 ALA B N 1
ATOM 3202 C CA . ALA B 1 193 ? 0.914 -21.906 -29.391 1 78.88 193 ALA B CA 1
ATOM 3203 C C . ALA B 1 193 ? 1.768 -22.656 -30.406 1 78.88 193 ALA B C 1
ATOM 3205 O O . ALA B 1 193 ? 2.908 -22.266 -30.672 1 78.88 193 ALA B O 1
ATOM 3206 N N . PRO B 1 194 ? 1.399 -24 -30.625 1 67.12 194 PRO B N 1
ATOM 3207 C CA . PRO B 1 194 ? 2.17 -24.734 -31.625 1 67.12 194 PRO B CA 1
ATOM 3208 C C . PRO B 1 194 ? 2.428 -23.922 -32.906 1 67.12 194 PRO B C 1
ATOM 3210 O O . PRO B 1 194 ? 1.53 -23.234 -33.375 1 67.12 194 PRO B O 1
ATOM 3213 N N . THR B 1 195 ? 3.531 -23.391 -32.969 1 56 195 THR B N 1
ATOM 3214 C CA . THR B 1 195 ? 3.832 -22.828 -34.281 1 56 195 THR B CA 1
ATOM 3215 C C . THR B 1 195 ? 3.568 -23.844 -35.406 1 56 195 THR B C 1
ATOM 3217 O O . THR B 1 195 ? 3.826 -25.047 -35.219 1 56 195 THR B O 1
ATOM 3220 N N . GLU B 1 196 ? 2.795 -23.641 -36.406 1 50.25 196 GLU B N 1
ATOM 3221 C CA . GLU B 1 196 ? 2.561 -24.5 -37.562 1 50.25 196 GLU B CA 1
ATOM 3222 C C . GLU B 1 196 ? 3.795 -25.328 -37.875 1 50.25 196 GLU B C 1
ATOM 3224 O O . GLU B 1 196 ? 3.68 -26.484 -38.281 1 50.25 196 GLU B O 1
ATOM 3229 N N . ILE B 1 197 ? 4.93 -24.875 -37.781 1 48.34 197 ILE B N 1
ATOM 3230 C CA . ILE B 1 197 ? 6.094 -25.641 -38.25 1 48.34 197 ILE B CA 1
ATOM 3231 C C . ILE B 1 197 ? 6.445 -26.703 -37.219 1 48.34 197 ILE B C 1
ATOM 3233 O O . ILE B 1 197 ? 6.934 -27.781 -37.562 1 48.34 197 ILE B O 1
ATOM 3237 N N . SER B 1 198 ? 6.246 -26.594 -35.938 1 45.97 198 SER B N 1
ATOM 3238 C CA . SER B 1 198 ? 6.664 -27.5 -34.875 1 45.97 198 SER B CA 1
ATOM 3239 C C . SER B 1 198 ? 5.691 -28.656 -34.719 1 45.97 198 SER B C 1
ATOM 3241 O O . SER B 1 198 ? 5.965 -29.609 -34 1 45.97 198 SER B O 1
ATOM 3243 N N . SER B 1 199 ? 4.469 -28.641 -34.938 1 44.25 199 SER B N 1
ATOM 3244 C CA . SER B 1 199 ? 3.562 -29.781 -35 1 44.25 199 SER B CA 1
ATOM 3245 C C . SER B 1 199 ? 4.113 -30.875 -35.906 1 44.25 199 SER B C 1
ATOM 3247 O O . SER B 1 199 ? 3.826 -32.062 -35.688 1 44.25 199 SER B O 1
ATOM 3249 N N . ALA B 1 200 ? 4.895 -30.625 -36.844 1 42.38 200 ALA B N 1
ATOM 3250 C CA . ALA B 1 200 ? 5.48 -31.641 -37.75 1 42.38 200 ALA B CA 1
ATOM 3251 C C . ALA B 1 200 ? 6.59 -32.406 -37.031 1 42.38 200 ALA B C 1
ATOM 3253 O O . ALA B 1 200 ? 6.773 -33.594 -37.25 1 42.38 200 ALA B O 1
ATOM 3254 N N . ARG B 1 201 ? 7.402 -31.844 -36.094 1 41.28 201 ARG B N 1
ATOM 3255 C CA . ARG B 1 201 ? 8.555 -32.531 -35.531 1 41.28 201 ARG B CA 1
ATOM 3256 C C . ARG B 1 201 ? 8.133 -33.406 -34.344 1 41.28 201 ARG B C 1
ATOM 3258 O O . ARG B 1 201 ? 8.852 -34.344 -33.969 1 41.28 201 ARG B O 1
ATOM 3265 N N . ARG B 1 202 ? 7.145 -33.031 -33.5 1 41.34 202 ARG B N 1
ATOM 3266 C CA . ARG B 1 202 ? 6.805 -33.875 -32.344 1 41.34 202 ARG B CA 1
ATOM 3267 C C . ARG B 1 202 ? 6.234 -35.219 -32.812 1 41.34 202 ARG B C 1
ATOM 3269 O O . ARG B 1 202 ? 6.133 -36.156 -32.031 1 41.34 202 ARG B O 1
ATOM 3276 N N . ARG B 1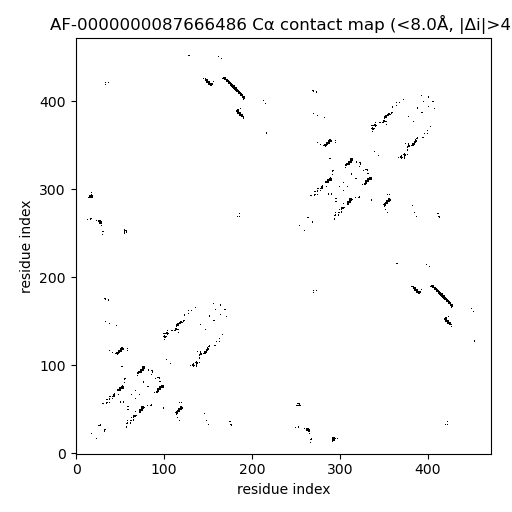 203 ? 5.672 -35.438 -33.938 1 37.28 203 ARG B N 1
ATOM 3277 C CA . ARG B 1 203 ? 5.305 -36.781 -34.375 1 37.28 203 ARG B CA 1
ATOM 3278 C C . ARG B 1 203 ? 6.523 -37.688 -34.438 1 37.28 203 ARG B C 1
ATOM 3280 O O . ARG B 1 203 ? 6.41 -38.875 -34.188 1 37.28 203 ARG B O 1
ATOM 3287 N N . TYR B 1 204 ? 7.777 -37.281 -34.906 1 35.75 204 TYR B N 1
ATOM 3288 C CA . TYR B 1 204 ? 8.891 -38.219 -35 1 35.75 204 TYR B CA 1
ATOM 3289 C C . TYR B 1 204 ? 9.672 -38.25 -33.688 1 35.75 204 TYR B C 1
ATOM 3291 O O . TYR B 1 204 ? 10.305 -39.25 -33.344 1 35.75 204 TYR B O 1
ATOM 3299 N N . GLY B 1 205 ? 10.133 -37.125 -32.969 1 36.41 205 GLY B N 1
ATOM 3300 C CA . GLY B 1 205 ? 11.18 -37.125 -31.969 1 36.41 205 GLY B CA 1
ATOM 3301 C C . GLY B 1 205 ? 10.648 -37.281 -30.547 1 36.41 205 GLY B C 1
ATOM 3302 O O . GLY B 1 205 ? 10.703 -36.344 -29.75 1 36.41 205 GLY B O 1
ATOM 3303 N N . GLY B 1 206 ? 9.633 -38 -30.125 1 36.56 206 GLY B N 1
ATOM 3304 C CA . GLY B 1 206 ? 8.992 -38.25 -28.844 1 36.56 206 GLY B CA 1
ATOM 3305 C C . GLY B 1 206 ? 9.984 -38.594 -27.75 1 36.56 206 GLY B C 1
ATOM 3306 O O . GLY B 1 206 ? 9.602 -38.719 -26.578 1 36.56 206 GLY B O 1
ATOM 3307 N N . LYS B 1 207 ? 11.133 -39.312 -27.875 1 38.06 207 LYS B N 1
ATOM 3308 C CA . LYS B 1 207 ? 11.914 -40.031 -26.859 1 38.06 207 LYS B CA 1
ATOM 3309 C C . LYS B 1 207 ? 12.836 -39.062 -26.109 1 38.06 207 LYS B C 1
ATOM 3311 O O . LYS B 1 207 ? 13.336 -39.406 -25.031 1 38.06 207 LYS B O 1
ATOM 3316 N N . SER B 1 208 ? 13.477 -37.969 -26.672 1 34.06 208 SER B N 1
ATOM 3317 C CA . SER B 1 208 ? 14.742 -37.406 -26.203 1 34.06 208 SER B CA 1
ATOM 3318 C C . SER B 1 208 ? 14.516 -36.281 -25.203 1 34.06 208 SER B C 1
ATOM 3320 O O . SER B 1 208 ? 15.469 -35.656 -24.719 1 34.06 208 SER B O 1
ATOM 3322 N N . ILE B 1 209 ? 13.445 -35.938 -24.812 1 35.38 209 ILE B N 1
ATOM 3323 C CA . ILE B 1 209 ? 13.266 -34.75 -23.969 1 35.38 209 ILE B CA 1
ATOM 3324 C C . ILE B 1 209 ? 13.766 -35.062 -22.562 1 35.38 209 ILE B C 1
ATOM 3326 O O . ILE B 1 209 ? 14.031 -34.125 -21.797 1 35.38 209 ILE B O 1
ATOM 3330 N N . ASP B 1 210 ? 13.828 -36.281 -22.062 1 37 210 ASP B N 1
ATOM 3331 C CA . ASP B 1 210 ? 14.375 -36.625 -20.75 1 37 210 ASP B CA 1
ATOM 3332 C C . ASP B 1 210 ? 15.844 -36.219 -20.641 1 37 210 ASP B C 1
ATOM 3334 O O . ASP B 1 210 ? 16.297 -35.812 -19.578 1 37 210 ASP B O 1
ATOM 3338 N N . ALA B 1 211 ? 16.703 -36.344 -21.656 1 38.03 211 ALA B N 1
ATOM 3339 C CA . ALA B 1 211 ? 18.156 -36.188 -21.672 1 38.03 211 ALA B CA 1
ATOM 3340 C C . ALA B 1 211 ? 18.547 -34.719 -21.625 1 38.03 211 ALA B C 1
ATOM 3342 O O . ALA B 1 211 ? 19.516 -34.344 -20.953 1 38.03 211 ALA B O 1
ATOM 3343 N N . ASP B 1 212 ? 17.797 -33.844 -22.234 1 38 212 ASP B N 1
ATOM 3344 C CA . ASP B 1 212 ? 18.266 -32.469 -22.375 1 38 212 ASP B CA 1
ATOM 3345 C C . ASP B 1 212 ? 18 -31.672 -21.094 1 38 212 ASP B C 1
ATOM 3347 O O . ASP B 1 212 ? 18.734 -30.734 -20.781 1 38 212 ASP B O 1
ATOM 3351 N N . ILE B 1 213 ? 17.047 -31.969 -20.344 1 36.94 213 ILE B N 1
ATOM 3352 C CA . ILE B 1 213 ? 16.891 -31.25 -19.078 1 36.94 213 ILE B CA 1
ATOM 3353 C C . ILE B 1 213 ? 17.984 -31.656 -18.109 1 36.94 213 ILE B C 1
ATOM 3355 O O . ILE B 1 213 ? 18.516 -30.828 -17.359 1 36.94 213 ILE B O 1
ATOM 3359 N N . SER B 1 214 ? 18.578 -32.875 -18.156 1 38.72 214 SER B N 1
ATOM 3360 C CA . SER B 1 214 ? 19.734 -33.312 -17.375 1 38.72 214 SER B CA 1
ATOM 3361 C C . SER B 1 214 ? 21 -32.594 -17.797 1 38.72 214 SER B C 1
ATOM 3363 O O . SER B 1 214 ? 21.859 -32.281 -16.984 1 38.72 214 SER B O 1
ATOM 3365 N N . LEU B 1 215 ? 21.172 -32.25 -19.094 1 39.78 215 LEU B N 1
ATOM 3366 C CA . LEU B 1 215 ? 22.375 -31.594 -19.594 1 39.78 215 LEU B CA 1
ATOM 3367 C C . LEU B 1 215 ? 22.391 -30.125 -19.188 1 39.78 215 LEU B C 1
ATOM 3369 O O . LEU B 1 215 ? 23.422 -29.594 -18.797 1 39.78 215 LEU B O 1
ATOM 3373 N N . VAL B 1 216 ? 21.328 -29.469 -19.188 1 38.62 216 VAL B N 1
ATOM 3374 C CA . VAL B 1 216 ? 21.312 -28.062 -18.781 1 38.62 216 VAL B CA 1
ATOM 3375 C C . VAL B 1 216 ? 21.562 -27.953 -17.281 1 38.62 216 VAL B C 1
ATOM 3377 O O . VAL B 1 216 ? 22.297 -27.062 -16.844 1 38.62 216 VAL B O 1
ATOM 3380 N N . ALA B 1 217 ? 21.172 -28.891 -16.453 1 38.66 217 ALA B N 1
ATOM 3381 C CA . ALA B 1 217 ? 21.547 -28.938 -15.039 1 38.66 217 ALA B CA 1
ATOM 3382 C C . ALA B 1 217 ? 23.031 -29.219 -14.875 1 38.66 217 ALA B C 1
ATOM 3384 O O . ALA B 1 217 ? 23.703 -28.594 -14.031 1 38.66 217 ALA B O 1
ATOM 3385 N N . ALA B 1 218 ? 23.578 -30 -15.703 1 39 218 ALA B N 1
ATOM 3386 C CA . ALA B 1 218 ? 25 -30.328 -15.625 1 39 218 ALA B CA 1
ATOM 3387 C C . ALA B 1 218 ? 25.859 -29.156 -16.078 1 39 218 ALA B C 1
ATOM 3389 O O . ALA B 1 218 ? 26.891 -28.844 -15.453 1 39 218 ALA B O 1
ATOM 3390 N N . GLU B 1 219 ? 25.5 -28.406 -17.078 1 41.78 219 GLU B N 1
ATOM 3391 C CA . GLU B 1 219 ? 26.297 -27.297 -17.562 1 41.78 219 GLU B CA 1
ATOM 3392 C C . GLU B 1 219 ? 26.25 -26.109 -16.594 1 41.78 219 GLU B C 1
ATOM 3394 O O . GLU B 1 219 ? 27.266 -25.438 -16.375 1 41.78 219 GLU B O 1
ATOM 3399 N N . MET B 1 220 ? 25.172 -25.922 -15.945 1 37.81 220 MET B N 1
ATOM 3400 C CA . MET B 1 220 ? 25.062 -24.812 -15 1 37.81 220 MET B CA 1
ATOM 3401 C C . MET B 1 220 ? 25.797 -25.141 -13.703 1 37.81 220 MET B C 1
ATOM 3403 O O . MET B 1 220 ? 26.391 -24.25 -13.086 1 37.81 220 MET B O 1
ATOM 3407 N N . THR B 1 221 ? 25.859 -26.438 -13.344 1 39.81 221 THR B N 1
ATOM 3408 C CA . THR B 1 221 ? 26.734 -26.891 -12.266 1 39.81 221 THR B CA 1
ATOM 3409 C C . THR B 1 221 ? 28.203 -26.734 -12.664 1 39.81 221 THR B C 1
ATOM 3411 O O . THR B 1 221 ? 29.031 -26.328 -11.852 1 39.81 221 THR B O 1
ATOM 3414 N N . ALA B 1 222 ? 28.547 -27.016 -13.906 1 43.03 222 ALA B N 1
ATOM 3415 C CA . ALA B 1 222 ? 29.922 -26.906 -14.367 1 43.03 222 ALA B CA 1
ATOM 3416 C C . ALA B 1 222 ? 30.375 -25.453 -14.398 1 43.03 222 ALA B C 1
ATOM 3418 O O . ALA B 1 222 ? 31.516 -25.141 -14.023 1 43.03 222 ALA B O 1
ATOM 3419 N N . GLU B 1 223 ? 29.531 -24.547 -14.781 1 36 223 GLU B N 1
ATOM 3420 C CA . GLU B 1 223 ? 29.938 -23.156 -14.805 1 36 223 GLU B CA 1
ATOM 3421 C C . GLU B 1 223 ? 30.141 -22.609 -13.398 1 36 223 GLU B C 1
ATOM 3423 O O . GLU B 1 223 ? 31 -21.75 -13.18 1 36 223 GLU B O 1
ATOM 3428 N N . ARG B 1 224 ? 29.469 -23.156 -12.391 1 37.25 224 ARG B N 1
ATOM 3429 C CA . ARG B 1 224 ? 29.734 -22.75 -11.016 1 37.25 224 ARG B CA 1
ATOM 3430 C C . ARG B 1 224 ? 31.062 -23.312 -10.531 1 37.25 224 ARG B C 1
ATOM 3432 O O . ARG B 1 224 ? 31.719 -22.703 -9.68 1 37.25 224 ARG B O 1
ATOM 3439 N N . ASN B 1 225 ? 31.375 -24.516 -10.906 1 35.81 225 ASN B N 1
ATOM 3440 C CA . ASN B 1 225 ? 32.656 -25.062 -10.469 1 35.81 225 ASN B CA 1
ATOM 3441 C C . ASN B 1 225 ? 33.844 -24.297 -11.094 1 35.81 225 ASN B C 1
ATOM 3443 O O . ASN B 1 225 ? 34.906 -24.234 -10.516 1 35.81 225 ASN B O 1
ATOM 3447 N N . VAL B 1 226 ? 33.719 -23.688 -12.336 1 39.56 226 VAL B N 1
ATOM 3448 C CA . VAL B 1 226 ? 34.844 -22.953 -12.922 1 39.56 226 VAL B CA 1
ATOM 3449 C C . VAL B 1 226 ? 35.031 -21.641 -12.164 1 39.56 226 VAL B C 1
ATOM 3451 O O . VAL B 1 226 ? 36.156 -21.156 -12.023 1 39.56 226 VAL B O 1
ATOM 3454 N N . SER B 1 227 ? 33.906 -21.016 -11.703 1 35.5 227 SER B N 1
ATOM 3455 C CA . SER B 1 227 ? 34.156 -19.719 -11.062 1 35.5 227 SER B CA 1
ATOM 3456 C C . SER B 1 227 ? 34.75 -19.891 -9.664 1 35.5 227 SER B C 1
ATOM 3458 O O . SER B 1 227 ? 35.344 -18.969 -9.125 1 35.5 227 SER B O 1
ATOM 3460 N N . ASN B 1 228 ? 34.531 -21.047 -9 1 34.72 228 ASN B N 1
ATOM 3461 C CA . ASN B 1 228 ? 35.188 -21.25 -7.719 1 34.72 228 ASN B CA 1
ATOM 3462 C C . ASN B 1 228 ? 36.656 -21.531 -7.891 1 34.72 228 ASN B C 1
ATOM 3464 O O . ASN B 1 228 ? 37.438 -21.516 -6.918 1 34.72 228 ASN B O 1
ATOM 3468 N N . LEU B 1 229 ? 37.156 -22.031 -9.078 1 35.22 229 LEU B N 1
ATOM 3469 C CA . LEU B 1 229 ? 38.562 -22.406 -9.18 1 35.22 229 LEU B CA 1
ATOM 3470 C C . LEU B 1 229 ? 39.438 -21.188 -9.336 1 35.22 229 LEU B C 1
ATOM 3472 O O . LEU B 1 229 ? 40.656 -21.281 -9.242 1 35.22 229 LEU B O 1
ATOM 3476 N N . GLY B 1 230 ? 38.938 -20.031 -9.836 1 34.69 230 GLY B N 1
ATOM 3477 C CA . GLY B 1 230 ? 39.938 -19 -10.086 1 34.69 230 GLY B CA 1
ATOM 3478 C C . GLY B 1 230 ? 40.562 -18.453 -8.812 1 34.69 230 GLY B C 1
ATOM 3479 O O . GLY B 1 230 ? 41.438 -17.594 -8.859 1 34.69 230 GLY B O 1
ATOM 3480 N N . SER B 1 231 ? 39.875 -18.594 -7.633 1 33.03 231 SER B N 1
ATOM 3481 C CA . SER B 1 231 ? 40.5 -17.812 -6.566 1 33.03 231 SER B CA 1
ATOM 3482 C C . SER B 1 231 ? 41.625 -18.578 -5.898 1 33.03 231 SER B C 1
ATOM 3484 O O . SER B 1 231 ? 42.156 -18.172 -4.859 1 33.03 231 SER B O 1
ATOM 3486 N N . LEU B 1 232 ? 41.969 -19.891 -6.402 1 29.3 232 LEU B N 1
ATOM 3487 C CA . LEU B 1 232 ? 42.906 -20.547 -5.516 1 29.3 232 LEU B CA 1
ATOM 3488 C C . LEU B 1 232 ? 44.344 -20.094 -5.812 1 29.3 232 LEU B C 1
ATOM 3490 O O . LEU B 1 232 ? 45.312 -20.703 -5.348 1 29.3 232 LEU B O 1
ATOM 3494 N N . ASN B 1 233 ? 44.656 -19.219 -6.789 1 27.75 233 ASN B N 1
ATOM 3495 C CA . ASN B 1 233 ? 46.125 -19.125 -6.914 1 27.75 233 ASN B CA 1
ATOM 3496 C C . ASN B 1 233 ? 46.75 -18.516 -5.668 1 27.75 233 ASN B C 1
ATOM 3498 O O . ASN B 1 233 ? 46.594 -17.328 -5.402 1 27.75 233 ASN B O 1
ATOM 3502 N N . PRO B 1 234 ? 47.125 -19.406 -4.652 1 28.12 234 PRO B N 1
ATOM 3503 C CA . PRO B 1 234 ? 47.875 -18.984 -3.477 1 28.12 234 PRO B CA 1
ATOM 3504 C C . PRO B 1 234 ? 49.219 -18.328 -3.842 1 28.12 234 PRO B C 1
AT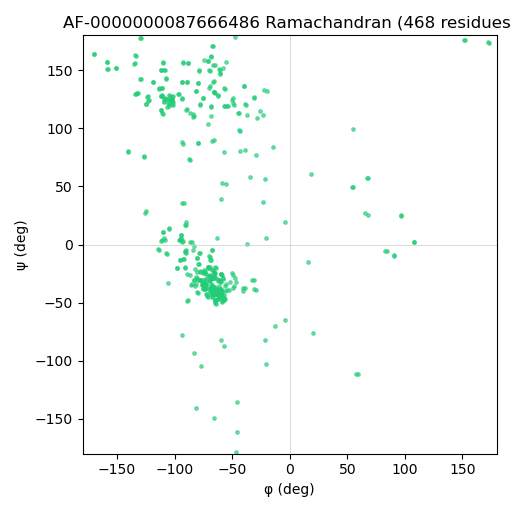OM 3506 O O . PRO B 1 234 ? 49.688 -18.5 -4.965 1 28.12 234 PRO B O 1
ATOM 3509 N N . GLY B 1 235 ? 49.875 -17.359 -3.068 1 25.5 235 GLY B N 1
ATOM 3510 C CA . GLY B 1 235 ? 51.156 -16.719 -2.727 1 25.5 235 GLY B CA 1
ATOM 3511 C C . GLY B 1 235 ? 52.312 -17.703 -2.654 1 25.5 235 GLY B C 1
ATOM 3512 O O . G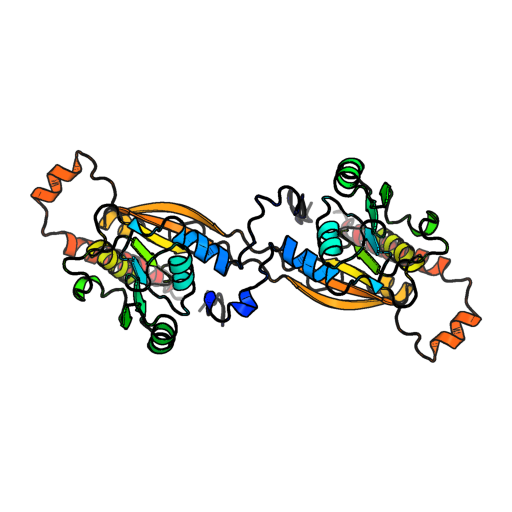LY B 1 235 ? 52.25 -18.672 -1.887 1 25.5 235 GLY B O 1
ATOM 3513 N N . LEU B 1 236 ? 53 -18.156 -3.783 1 21.08 236 LEU B N 1
ATOM 3514 C CA . LEU B 1 236 ? 54.438 -18.203 -3.629 1 21.08 236 LEU B CA 1
ATOM 3515 C C . LEU B 1 236 ? 55.031 -16.781 -3.504 1 21.08 236 LEU B C 1
ATOM 3517 O O . LEU B 1 236 ? 54.531 -15.859 -4.152 1 21.08 236 LEU B O 1
#

Organism: NCBI:txid484088

Radius of gyration: 30.4 Å; Cα contacts (8 Å, |Δi|>4): 757; chains: 2; bounding box: 75×82×76 Å

InterPro domains:
  IPR029063 S-adenosyl-L-methionine-dependent methyltransferase superfamily [G3DSA:3.40.50.150] (11-213)
  IPR029063 S-adenosyl-L-methionine-dependent methyltransferase superfamily [SSF53335] (12-160)
  IPR041698 Methyltransferase domain 25 [PF13649] (49-146)

Nearest PDB structures (foldseek):
  2p35-assembly1_B  TM=7.908E-01  e=1.745E-03  Agrobacterium fabrum str. C58
  2p35-assembly1_A  TM=7.086E-01  e=6.291E-04  Agrobacterium fabrum str. C58
  5dm0-assembly1_A  TM=6.474E-01  e=8.493E-04  Bacillus velezensis FZB42
  4g65-assembly1_B  TM=5.746E-01  e=3.511E-02  Vibrio vulnificus CMCP6
  6v4l-assembly1_C-2  TM=5.730E-01  e=4.464E-02  Vibrio parahaemolyticus RIMD 2210633